Protein 3PGU (pdb70)

B-factor: mean 21.2, std 15.36, range [5.75, 87.24]

CATH classification: 2.40.160.60

GO terms:
  GO:0015483 long-chain fatty acid transporting porin activity (F, IDA)
  GO:0009279 cell outer membrane (C, IDA)
  GO:0022834 ligand-gated channel activity (F, IDA)
  GO:0015483 long-chain fatty acid transporting porin activity (F, EXP)
  GO:0015909 long-chain fatty acid transport (P, EXP)

Structure (mmCIF, N/CA/C/O backbone):
data_3PGU
#
_entry.id   3PGU
#
_cell.length_a   65.200
_cell.length_b   65.200
_cell.length_c   280.280
_cell.angle_alpha   90.00
_cell.angle_beta   90.00
_cell.angle_gamma   90.00
#
_symmetry.space_group_name_H-M   'P 41 21 2'
#
loop_
_entity.id
_entity.type
_entity.pdbx_description
1 polymer 'Long-chain fatty acid transport protein'
2 non-polymer (HYDROXYETHYLOXY)TRI(ETHYLOXY)OCTANE
3 non-polymer 'NONAETHYLENE GLYCOL'
4 non-polymer 'NICKEL (II) ION'
5 non-polymer 'SODIUM ION'
6 non-polymer 'OLEIC ACID'
7 water water
#
loop_
_atom_site.group_PDB
_atom_site.id
_atom_site.type_symbol
_atom_site.label_atom_id
_atom_site.label_alt_id
_atom_site.label_comp_id
_atom_site.label_asym_id
_atom_site.label_entity_id
_atom_site.label_seq_id
_atom_site.pdbx_PDB_ins_code
_atom_site.Cartn_x
_atom_site.Cartn_y
_atom_site.Cartn_z
_atom_site.occupancy
_atom_site.B_iso_or_equiv
_atom_site.auth_seq_id
_atom_site.auth_comp_id
_atom_site.auth_asym_id
_atom_site.auth_atom_id
_atom_site.pdbx_PDB_model_num
ATOM 1 N N . ALA A 1 1 ? -30.685 5.666 -24.326 1.00 15.08 1 ALA A N 1
ATOM 2 C CA . ALA A 1 1 ? -31.019 4.495 -23.526 1.00 13.86 1 ALA A CA 1
ATOM 3 C C . ALA A 1 1 ? -29.939 3.428 -23.645 1.00 15.34 1 ALA A C 1
ATOM 4 O O . ALA A 1 1 ? -29.147 3.434 -24.590 1.00 14.29 1 ALA A O 1
ATOM 6 N N . GLY A 1 2 ? -29.923 2.511 -22.686 1.00 16.33 2 GLY A N 1
ATOM 7 C CA . GLY A 1 2 ? -28.941 1.444 -22.686 1.00 15.69 2 GLY A CA 1
ATOM 8 C C . GLY A 1 2 ? -27.537 2.007 -22.769 1.00 15.42 2 GLY A C 1
ATOM 9 O O . GLY A 1 2 ? -27.178 2.901 -22.003 1.00 16.14 2 GLY A O 1
ATOM 10 N N . GLU A 1 3 ? -26.763 1.497 -23.726 1.00 13.10 3 GLU A N 1
ATOM 11 C CA . GLU A 1 3 ? -25.371 1.885 -23.922 1.00 13.89 3 GLU A CA 1
ATOM 12 C C . GLU A 1 3 ? -25.191 3.146 -24.753 1.00 13.95 3 GLU A C 1
ATOM 13 O O . GLU A 1 3 ? -24.061 3.589 -24.972 1.00 10.74 3 GLU A O 1
ATOM 19 N N A GLN A 1 4 ? -26.284 3.732 -25.225 0.39 10.51 4 GLN A N 1
ATOM 20 N N B GLN A 1 4 ? -26.293 3.721 -25.227 0.61 9.96 4 GLN A N 1
ATOM 21 C CA A GLN A 1 4 ? -26.182 4.886 -26.117 0.39 10.10 4 GLN A CA 1
ATOM 22 C CA B GLN A 1 4 ? -26.191 4.934 -26.026 0.61 10.50 4 GLN A CA 1
ATOM 23 C C A GLN A 1 4 ? -25.716 6.151 -25.386 0.39 11.73 4 GLN A C 1
ATOM 24 C C B GLN A 1 4 ? -25.530 6.056 -25.253 0.61 14.94 4 GLN A C 1
ATOM 25 O O A GLN A 1 4 ? -26.220 6.472 -24.312 0.39 11.06 4 GLN A O 1
ATOM 26 O O B GLN A 1 4 ? -25.735 6.202 -24.043 0.61 12.98 4 GLN A O 1
ATOM 37 N N . LEU A 1 5 ? -24.737 6.850 -25.963 1.00 11.58 5 LEU A N 1
ATOM 38 C CA . LEU A 1 5 ? -24.225 8.098 -25.406 1.00 11.11 5 LEU A CA 1
ATOM 39 C C . LEU A 1 5 ? -24.630 9.246 -26.315 1.00 14.13 5 LEU A C 1
ATOM 40 O O . LEU A 1 5 ? -24.548 9.141 -27.542 1.00 16.13 5 LEU A O 1
ATOM 45 N N . ASN A 1 6 ? -25.065 10.344 -25.712 1.00 10.34 6 ASN A N 1
ATOM 46 C CA . ASN A 1 6 ? -25.387 11.538 -26.481 1.00 11.04 6 ASN A CA 1
ATOM 47 C C . ASN A 1 6 ? -24.334 12.628 -26.414 1.00 11.96 6 ASN A C 1
ATOM 48 O O . ASN A 1 6 ? -24.528 13.699 -26.988 1.00 12.96 6 ASN A O 1
ATOM 53 N N . GLU A 1 7 ? -23.227 12.359 -25.730 1.00 12.82 7 GLU A N 1
ATOM 54 C CA . GLU A 1 7 ? -22.282 13.409 -25.362 1.00 13.28 7 GLU A CA 1
ATOM 55 C C . GLU A 1 7 ? -21.293 13.806 -26.452 1.00 12.79 7 GLU A C 1
ATOM 56 O O . GLU A 1 7 ? -20.089 13.626 -26.287 1.00 14.72 7 GLU A O 1
ATOM 62 N N . PHE A 1 8 ? -21.802 14.402 -27.530 1.00 10.37 8 PHE A N 1
ATOM 63 C CA . PHE A 1 8 ? -20.970 14.825 -28.653 1.00 10.19 8 PHE A CA 1
ATOM 64 C C . PHE A 1 8 ? -20.516 16.281 -28.508 1.00 12.75 8 PHE A C 1
ATOM 65 O O . PHE A 1 8 ? -19.638 16.725 -29.232 1.00 12.22 8 PHE A O 1
ATOM 73 N N . SER A 1 9 ? -21.105 17.025 -27.576 1.00 8.34 9 SER A N 1
ATOM 74 C CA . SER A 1 9 ? -20.671 18.407 -27.358 1.00 9.24 9 SER A CA 1
ATOM 75 C C . SER A 1 9 ? -21.141 18.938 -26.011 1.00 10.67 9 SER A C 1
ATOM 76 O O . SER A 1 9 ? -22.123 18.458 -25.452 1.00 12.75 9 SER A O 1
ATOM 79 N N . SER A 1 10 ? -20.447 19.957 -25.508 1.00 9.93 10 SER A N 1
ATOM 80 C CA . SER A 1 10 ? -20.774 20.556 -24.220 1.00 9.55 10 SER A CA 1
ATOM 81 C C . SER A 1 10 ? -21.913 21.572 -24.303 1.00 10.94 10 SER A C 1
ATOM 82 O O . SER A 1 10 ? -22.648 21.755 -23.326 1.00 11.03 10 SER A O 1
ATOM 85 N N . SER A 1 11 ? -22.065 22.241 -25.448 1.00 7.62 11 SER A N 1
ATOM 86 C CA . SER A 1 11 ? -23.249 23.082 -25.635 1.00 7.74 11 SER A CA 1
ATOM 87 C C . SER A 1 11 ? -24.505 22.226 -25.652 1.00 10.68 11 SER A C 1
ATOM 88 O O . SER A 1 11 ? -25.511 22.586 -25.046 1.00 11.58 11 SER A O 1
ATOM 91 N N . GLY A 1 12 ? -24.447 21.082 -26.326 1.00 9.29 12 GLY A N 1
ATOM 92 C CA . GLY A 1 12 ? -25.576 20.163 -26.328 1.00 9.27 12 GLY A CA 1
ATOM 93 C C . GLY A 1 12 ? -25.949 19.705 -24.920 1.00 11.61 12 GLY A C 1
ATOM 94 O O . GLY A 1 12 ? -27.125 19.607 -24.572 1.00 9.94 12 GLY A O 1
ATOM 95 N N . LEU A 1 13 ? -24.938 19.445 -24.103 1.00 10.11 13 LEU A N 1
ATOM 96 C CA . LEU A 1 13 ? -25.154 19.011 -22.726 1.00 9.28 13 LEU A CA 1
ATOM 97 C C . LEU A 1 13 ? -26.024 19.997 -21.956 1.00 11.64 13 LEU A C 1
ATOM 98 O O . LEU A 1 13 ? -26.863 19.596 -21.155 1.00 11.73 13 LEU A O 1
ATOM 103 N N . GLY A 1 14 ? -25.810 21.287 -22.188 1.00 11.57 14 GLY A N 1
ATOM 104 C CA . GLY A 1 14 ? -26.560 22.321 -21.492 1.00 10.02 14 GLY A CA 1
ATOM 105 C C . GLY A 1 14 ? -28.008 22.450 -21.935 1.00 11.46 14 GLY A C 1
ATOM 106 O O . GLY A 1 14 ? -28.813 23.054 -21.226 1.00 13.19 14 GLY A O 1
ATOM 107 N N . ARG A 1 15 ? -28.311 21.896 -23.114 1.00 10.81 15 ARG A N 1
ATOM 108 C CA . ARG A 1 15 ? -29.641 21.921 -23.735 1.00 13.01 15 ARG A CA 1
ATOM 109 C C . ARG A 1 15 ? -30.398 20.619 -23.501 1.00 9.11 15 ARG A C 1
ATOM 110 O O . ARG A 1 15 ? -31.494 20.454 -24.017 1.00 12.00 15 ARG A O 1
ATOM 118 N N . ALA A 1 16 ? -29.794 19.690 -22.769 1.00 8.73 16 ALA A N 1
ATOM 119 C CA . ALA A 1 16 ? -30.304 18.316 -22.664 1.00 11.08 16 ALA A CA 1
ATOM 120 C C . ALA A 1 16 ? -30.423 17.647 -24.046 1.00 11.37 16 ALA A C 1
ATOM 121 O O . ALA A 1 16 ? -31.315 16.818 -24.277 1.00 10.60 16 ALA A O 1
ATOM 123 N N . TYR A 1 17 ? -29.522 18.002 -24.957 1.00 9.13 17 TYR A N 1
ATOM 124 C CA . TYR A 1 17 ? -29.510 17.436 -26.313 1.00 10.12 17 TYR A CA 1
ATOM 125 C C . TYR A 1 17 ? -30.879 17.515 -26.967 1.00 10.38 17 TYR A C 1
ATOM 126 O O . TYR A 1 17 ? -31.442 16.513 -27.423 1.00 11.64 17 TYR A O 1
ATOM 135 N N . SER A 1 18 ? -31.394 18.744 -27.027 1.00 8.83 18 SER A N 1
ATOM 136 C CA . SER A 1 18 ? -32.723 19.014 -27.569 1.00 9.87 18 SER A CA 1
ATOM 137 C C . SER A 1 18 ? -32.620 19.691 -28.934 1.00 11.29 18 SER A C 1
ATOM 138 O O . SER A 1 18 ? -31.989 20.746 -29.071 1.00 14.01 18 SER A O 1
ATOM 141 N N . GLY A 1 19 ? -33.243 19.082 -29.941 1.00 10.79 19 GLY A N 1
ATOM 142 C CA . GLY A 1 19 ? -33.254 19.634 -31.289 1.00 9.80 19 GLY A CA 1
ATOM 143 C C . GLY A 1 19 ? -31.869 19.676 -31.919 1.00 8.80 19 GLY A C 1
ATOM 144 O O . GLY A 1 19 ? -31.566 20.571 -32.706 1.00 9.44 19 GLY A O 1
ATOM 145 N N . GLU A 1 20 ? -31.036 18.685 -31.610 1.00 9.68 20 GLU A N 1
ATOM 146 C CA . GLU A 1 20 ? -29.635 18.773 -32.018 1.00 7.40 20 GLU A CA 1
ATOM 147 C C . GLU A 1 20 ? -29.402 18.609 -33.528 1.00 9.33 20 GLU A C 1
ATOM 148 O O . GLU A 1 20 ? -28.310 18.889 -34.024 1.00 12.62 20 GLU A O 1
ATOM 154 N N . GLY A 1 21 ? -30.414 18.142 -34.255 1.00 11.31 21 GLY A N 1
ATOM 155 C CA . GLY A 1 21 ? -30.324 18.064 -35.703 1.00 8.34 21 GLY A CA 1
ATOM 156 C C . GLY A 1 21 ? -30.586 19.402 -36.379 1.00 8.06 21 GLY A C 1
ATOM 157 O O . GLY A 1 21 ? -30.372 19.549 -37.587 1.00 8.86 21 GLY A O 1
ATOM 158 N N . ALA A 1 22 ? -31.034 20.388 -35.607 1.00 8.60 22 ALA A N 1
ATOM 159 C CA . ALA A 1 22 ? -31.503 21.649 -36.196 1.00 8.81 22 ALA A CA 1
ATOM 160 C C . ALA A 1 22 ? -30.806 22.906 -35.678 1.00 13.55 22 ALA A C 1
ATOM 161 O O . ALA A 1 22 ? -31.109 24.019 -36.111 1.00 14.40 22 ALA A O 1
ATOM 163 N N . ILE A 1 23 ? -29.892 22.744 -34.737 1.00 12.55 23 ILE A N 1
ATOM 164 C CA . ILE A 1 23 ? -29.163 23.906 -34.233 1.00 10.01 23 ILE A CA 1
ATOM 165 C C . ILE A 1 23 ? -27.717 23.876 -34.725 1.00 11.52 23 ILE A C 1
ATOM 166 O O . ILE A 1 23 ? -27.104 22.816 -34.790 1.00 11.55 23 ILE A O 1
ATOM 171 N N . ALA A 1 24 ? -27.195 25.038 -35.111 1.00 10.50 24 ALA A N 1
ATOM 172 C CA . ALA A 1 24 ? -25.850 25.118 -35.675 1.00 13.62 24 ALA A CA 1
ATOM 173 C C . ALA A 1 24 ? -25.130 26.373 -35.197 1.00 15.23 24 ALA A C 1
ATOM 174 O O . ALA A 1 24 ? -24.587 27.140 -36.004 1.00 13.75 24 ALA A O 1
ATOM 176 N N . ASP A 1 25 ? -25.131 26.579 -33.883 1.00 12.57 25 ASP A N 1
ATOM 177 C CA . ASP A 1 25 ? -24.435 27.722 -33.298 1.00 13.60 25 ASP A CA 1
ATOM 178 C C . ASP A 1 25 ? -22.941 27.413 -33.137 1.00 13.81 25 ASP A C 1
ATOM 179 O O . ASP A 1 25 ? -22.117 28.326 -32.997 1.00 13.81 25 ASP A O 1
ATOM 184 N N . ASP A 1 26 ? -22.593 26.130 -33.149 1.00 11.18 26 ASP A N 1
ATOM 185 C CA . ASP A 1 26 ? -21.182 25.729 -33.175 1.00 12.89 26 ASP A CA 1
ATOM 186 C C . ASP A 1 26 ? -20.993 24.444 -33.997 1.00 10.63 26 ASP A C 1
ATOM 187 O O . ASP A 1 26 ? -21.976 23.821 -34.401 1.00 9.85 26 ASP A O 1
ATOM 192 N N . ALA A 1 27 ? -19.741 24.058 -34.234 1.00 9.98 27 ALA A N 1
ATOM 193 C CA . ALA A 1 27 ? -19.432 22.981 -35.176 1.00 10.10 27 ALA A CA 1
ATOM 194 C C . ALA A 1 27 ? -19.876 21.600 -34.709 1.00 13.58 27 ALA A C 1
ATOM 195 O O . ALA A 1 27 ? -19.974 20.682 -35.523 1.00 10.85 27 ALA A O 1
ATOM 197 N N . GLY A 1 28 ? -20.135 21.443 -33.413 1.00 9.63 28 GLY A N 1
ATOM 198 C CA . GLY A 1 28 ? -20.456 20.125 -32.871 1.00 8.36 28 GLY A CA 1
ATOM 199 C C . GLY A 1 28 ? -21.639 19.441 -33.533 1.00 10.24 28 GLY A C 1
ATOM 200 O O . GLY A 1 28 ? -21.692 18.212 -33.620 1.00 8.83 28 GLY A O 1
ATOM 201 N N . ASN A 1 29 ? -22.607 20.217 -34.002 1.00 8.93 29 ASN A N 1
ATOM 202 C CA . ASN A 1 29 ? -23.846 19.596 -34.483 1.00 8.78 29 ASN A CA 1
ATOM 203 C C . ASN A 1 29 ? -23.737 18.887 -35.834 1.00 7.95 29 ASN A C 1
ATOM 204 O O . ASN A 1 29 ? -24.602 18.106 -36.190 1.00 8.71 29 ASN A O 1
ATOM 209 N N . VAL A 1 30 ? -22.671 19.152 -36.588 1.00 10.05 30 VAL A N 1
ATOM 210 C CA . VAL A 1 30 ? -22.512 18.461 -37.866 1.00 8.85 30 VAL A CA 1
ATOM 211 C C . VAL A 1 30 ? -22.431 16.944 -37.649 1.00 11.08 30 VAL A C 1
ATOM 212 O O . VAL A 1 30 ? -22.939 16.158 -38.448 1.00 9.69 30 VAL A O 1
ATOM 216 N N . SER A 1 31 ? -21.820 16.539 -36.542 1.00 7.26 31 SER A N 1
ATOM 217 C CA . SER A 1 31 ? -21.707 15.112 -36.230 1.00 8.00 31 SER A CA 1
ATOM 218 C C . SER A 1 31 ? -23.083 14.471 -36.013 1.00 11.72 31 SER A C 1
ATOM 219 O O . SER A 1 31 ? -23.250 13.267 -36.209 1.00 12.41 31 SER A O 1
ATOM 222 N N . ARG A 1 32 ? -24.062 15.285 -35.621 1.00 8.78 32 ARG A N 1
ATOM 223 C CA . ARG A 1 32 ? -25.427 14.823 -35.354 1.00 11.06 32 ARG A CA 1
ATOM 224 C C . ARG A 1 32 ? -26.313 14.933 -36.607 1.00 13.00 32 ARG A C 1
ATOM 225 O O . ARG A 1 32 ? -27.247 14.155 -36.785 1.00 13.77 32 ARG A O 1
ATOM 233 N N . ASN A 1 33 ? -26.029 15.914 -37.460 1.00 10.95 33 ASN A N 1
ATOM 234 C CA . ASN A 1 33 ? -26.740 16.054 -38.726 1.00 9.49 33 ASN A CA 1
ATOM 235 C C . ASN A 1 33 ? -25.807 16.643 -39.783 1.00 9.61 33 ASN A C 1
ATOM 236 O O . ASN A 1 33 ? -25.524 17.841 -39.755 1.00 9.62 33 ASN A O 1
ATOM 241 N N . PRO A 1 34 ? -25.328 15.807 -40.721 1.00 9.23 34 PRO A N 1
ATOM 242 C CA . PRO A 1 34 ? -24.345 16.310 -41.690 1.00 11.44 34 PRO A CA 1
ATOM 243 C C . PRO A 1 34 ? -24.902 17.417 -42.594 1.00 11.93 34 PRO A C 1
ATOM 244 O O . PRO A 1 34 ? -24.117 18.197 -43.121 1.00 10.47 34 PRO A O 1
ATOM 248 N N . ALA A 1 35 ? -26.218 17.485 -42.768 1.00 10.51 35 ALA A N 1
ATOM 249 C CA . ALA A 1 35 ? -26.796 18.563 -43.579 1.00 8.60 35 ALA A CA 1
ATOM 250 C C . ALA A 1 35 ? -26.494 19.949 -42.988 1.00 11.35 35 ALA A C 1
ATOM 251 O O . ALA A 1 35 ? -26.515 20.965 -43.699 1.00 12.63 35 ALA A O 1
ATOM 253 N N A LEU A 1 36 ? -26.199 19.987 -41.692 0.06 10.08 36 LEU A N 1
ATOM 254 N N B LEU A 1 36 ? -26.218 19.998 -41.688 0.94 10.40 36 LEU A N 1
ATOM 255 C CA A LEU A 1 36 ? -25.915 21.248 -41.010 0.06 9.35 36 LEU A CA 1
ATOM 256 C CA B LEU A 1 36 ? -25.939 21.277 -41.036 0.94 9.19 36 LEU A CA 1
ATOM 257 C C A LEU A 1 36 ? -24.623 21.908 -41.490 0.06 9.71 36 LEU A C 1
ATOM 258 C C B LEU A 1 36 ? -24.639 21.921 -41.522 0.94 9.71 36 LEU A C 1
ATOM 259 O O A LEU A 1 36 ? -24.367 23.073 -41.189 0.06 10.25 36 LEU A O 1
ATOM 260 O O B LEU A 1 36 ? -24.385 23.079 -41.218 0.94 11.22 36 LEU A O 1
ATOM 269 N N . ILE A 1 37 ? -23.810 21.157 -42.227 1.00 8.48 37 ILE A N 1
ATOM 270 C CA . ILE A 1 37 ? -22.597 21.710 -42.844 1.00 9.47 37 ILE A CA 1
ATOM 271 C C . ILE A 1 37 ? -22.892 22.984 -43.642 1.00 10.45 37 ILE A C 1
ATOM 272 O O . ILE A 1 37 ? -22.086 23.928 -43.666 1.00 10.06 37 ILE A O 1
ATOM 277 N N . THR A 1 38 ? -24.047 23.026 -44.296 1.00 11.24 38 THR A N 1
ATOM 278 C CA . THR A 1 38 ? -24.392 24.188 -45.127 1.00 10.23 38 THR A CA 1
ATOM 279 C C . THR A 1 38 ? -24.726 25.451 -44.319 1.00 12.64 38 THR A C 1
ATOM 280 O O . THR A 1 38 ? -24.966 26.522 -44.899 1.00 14.25 38 THR A O 1
ATOM 284 N N . MET A 1 39 ? -24.741 25.342 -42.992 1.00 9.96 39 MET A N 1
ATOM 285 C CA . MET A 1 39 ? -24.995 26.511 -42.151 1.00 12.27 39 MET A CA 1
ATOM 286 C C . MET A 1 39 ? -23.701 27.246 -41.778 1.00 13.32 39 MET A C 1
ATOM 287 O O . MET A 1 39 ? -23.741 28.255 -41.078 1.00 15.76 39 MET A O 1
ATOM 292 N N . PHE A 1 40 ? -22.562 26.734 -42.236 1.00 11.69 40 PHE A N 1
ATOM 293 C CA . PHE A 1 40 ? -21.265 27.308 -41.874 1.00 15.53 40 PHE A CA 1
ATOM 294 C C . PHE A 1 40 ? -20.634 27.979 -43.090 1.00 15.86 40 PHE A C 1
ATOM 295 O O . PHE A 1 40 ? -20.603 27.400 -44.170 1.00 20.32 40 PHE A O 1
ATOM 303 N N . ASP A 1 41 ? -20.152 29.207 -42.921 1.00 11.32 41 ASP A N 1
ATOM 304 C CA . ASP A 1 41 ? -19.553 29.929 -44.043 1.00 11.47 41 ASP A CA 1
ATOM 305 C C . ASP A 1 41 ? -18.043 30.116 -43.896 1.00 16.88 41 ASP A C 1
ATOM 306 O O . ASP A 1 41 ? -17.404 30.780 -44.723 1.00 16.59 41 ASP A O 1
ATOM 311 N N A ARG A 1 42 ? -17.464 29.492 -42.878 0.74 14.92 42 ARG A N 1
ATOM 312 N N B ARG A 1 42 ? -17.502 29.561 -42.814 0.26 15.68 42 ARG A N 1
ATOM 313 C CA A ARG A 1 42 ? -16.015 29.488 -42.728 0.74 15.23 42 ARG A CA 1
ATOM 314 C CA B ARG A 1 42 ? -16.085 29.651 -42.476 0.26 15.16 42 ARG A CA 1
ATOM 315 C C A ARG A 1 42 ? -15.574 28.302 -41.885 0.74 9.60 42 ARG A C 1
ATOM 316 C C B ARG A 1 42 ? -15.640 28.280 -41.988 0.26 10.97 42 ARG A C 1
ATOM 317 O O A ARG A 1 42 ? -16.362 27.757 -41.105 0.74 10.69 42 ARG A O 1
ATOM 318 O O B ARG A 1 42 ? -16.477 27.447 -41.640 0.26 8.36 42 ARG A O 1
ATOM 333 N N A PRO A 1 43 ? -14.315 27.873 -42.059 0.74 9.68 43 PRO A N 1
ATOM 334 N N B PRO A 1 43 ? -14.320 28.031 -41.959 0.26 9.79 43 PRO A N 1
ATOM 335 C CA A PRO A 1 43 ? -13.818 26.708 -41.322 0.74 10.75 43 PRO A CA 1
ATOM 336 C CA B PRO A 1 43 ? -13.842 26.803 -41.315 0.26 10.80 43 PRO A CA 1
ATOM 337 C C A PRO A 1 43 ? -13.972 26.945 -39.829 0.74 12.39 43 PRO A C 1
ATOM 338 C C B PRO A 1 43 ? -13.959 26.957 -39.804 0.26 11.62 43 PRO A C 1
ATOM 339 O O A PRO A 1 43 ? -13.625 28.014 -39.330 0.74 11.70 43 PRO A O 1
ATOM 340 O O B PRO A 1 43 ? -13.554 27.987 -39.266 0.26 12.03 43 PRO A O 1
ATOM 347 N N . THR A 1 44 ? -14.513 25.955 -39.131 1.00 8.39 44 THR A N 1
ATOM 348 C CA . THR A 1 44 ? -14.875 26.111 -37.734 1.00 8.49 44 THR A CA 1
ATOM 349 C C . THR A 1 44 ? -14.520 24.845 -36.978 1.00 12.32 44 THR A C 1
ATOM 350 O O . THR A 1 44 ? -14.818 23.742 -37.437 1.00 11.12 44 THR A O 1
ATOM 354 N N . PHE A 1 45 ? -13.879 25.021 -35.823 1.00 10.54 45 PHE A N 1
ATOM 355 C CA . PHE A 1 45 ? -13.335 23.928 -35.019 1.00 11.21 45 PHE A CA 1
ATOM 356 C C . PHE A 1 45 ? -13.975 23.935 -33.637 1.00 10.19 45 PHE A C 1
ATOM 357 O O . PHE A 1 45 ? -14.318 24.992 -33.109 1.00 13.52 45 PHE A O 1
ATOM 365 N N . SER A 1 46 ? -14.155 22.755 -33.052 1.00 9.21 46 SER A N 1
ATOM 366 C CA . SER A 1 46 ? -14.615 22.666 -31.680 1.00 8.91 46 SER A CA 1
ATOM 367 C C . SER A 1 46 ? -14.014 21.427 -31.051 1.00 10.81 46 SER A C 1
ATOM 368 O O . SER A 1 46 ? -13.837 20.415 -31.716 1.00 10.70 46 SER A O 1
ATOM 371 N N . ALA A 1 47 ? -13.683 21.498 -29.771 1.00 8.16 47 ALA A N 1
ATOM 372 C CA . ALA A 1 47 ? -13.170 20.315 -29.086 1.00 7.64 47 ALA A CA 1
ATOM 373 C C . ALA A 1 47 ? -13.410 20.425 -27.601 1.00 8.31 47 ALA A C 1
ATOM 374 O O . ALA A 1 47 ? -13.394 21.521 -27.036 1.00 9.12 47 ALA A O 1
ATOM 376 N N . GLY A 1 48 ? -13.595 19.286 -26.947 1.00 8.80 48 GLY A N 1
ATOM 377 C CA . GLY A 1 48 ? -13.866 19.331 -25.525 1.00 8.75 48 GLY A CA 1
ATOM 378 C C . GLY A 1 48 ? -14.082 17.955 -24.952 1.00 10.34 48 GLY A C 1
ATOM 379 O O . GLY A 1 48 ? -13.688 16.958 -25.553 1.00 9.77 48 GLY A O 1
ATOM 380 N N . ALA A 1 49 ? -14.693 17.904 -23.776 1.00 9.47 49 ALA A N 1
ATOM 381 C CA . ALA A 1 49 ? -15.032 16.608 -23.191 1.00 11.73 49 ALA A CA 1
ATOM 382 C C . ALA A 1 49 ? -16.140 16.732 -22.183 1.00 10.77 49 ALA A C 1
ATOM 383 O O . ALA A 1 49 ? -16.380 17.809 -21.632 1.00 11.57 49 ALA A O 1
ATOM 385 N N . VAL A 1 50 ? -16.792 15.604 -21.927 1.00 9.55 50 VAL A N 1
ATOM 386 C CA . VAL A 1 50 ? -17.820 15.521 -20.903 1.00 12.07 50 VAL A CA 1
ATOM 387 C C . VAL A 1 50 ? -17.420 14.463 -19.884 1.00 12.63 50 VAL A C 1
ATOM 388 O O . VAL A 1 50 ? -17.033 13.355 -20.242 1.00 11.80 50 VAL A O 1
ATOM 392 N N . TYR A 1 51 ? -17.487 14.833 -18.614 1.00 11.44 51 TYR A N 1
ATOM 393 C CA . TYR A 1 51 ? -17.214 13.923 -17.516 1.00 10.33 51 TYR A CA 1
ATOM 394 C C . TYR A 1 51 ? -18.544 13.382 -17.025 1.00 11.73 51 TYR A C 1
ATOM 395 O O . TYR A 1 51 ? -19.449 14.149 -16.718 1.00 12.57 51 TYR A O 1
ATOM 404 N N . ILE A 1 52 ? -18.679 12.057 -16.975 1.00 10.83 52 ILE A N 1
ATOM 405 C CA . ILE A 1 52 ? -19.914 11.442 -16.507 1.00 10.75 52 ILE A CA 1
ATOM 406 C C . ILE A 1 52 ? -19.655 10.748 -15.178 1.00 13.16 52 ILE A C 1
ATOM 407 O O . ILE A 1 52 ? -18.757 9.912 -15.081 1.00 13.32 52 ILE A O 1
ATOM 412 N N . ASP A 1 53 ? -20.438 11.095 -14.160 1.00 10.49 53 ASP A N 1
ATOM 413 C CA . ASP A 1 53 ? -20.312 10.461 -12.846 1.00 12.72 53 ASP A CA 1
ATOM 414 C C . ASP A 1 53 ? -21.621 9.773 -12.470 1.00 13.75 53 ASP A C 1
ATOM 415 O O . ASP A 1 53 ? -22.507 10.386 -11.876 1.00 13.40 53 ASP A O 1
ATOM 420 N N . PRO A 1 54 ? -21.753 8.487 -12.828 1.00 14.02 54 PRO A N 1
ATOM 421 C CA . PRO A 1 54 ? -22.979 7.752 -12.516 1.00 13.68 54 PRO A CA 1
ATOM 422 C C . PRO A 1 54 ? -22.956 7.179 -11.102 1.00 14.89 54 PRO A C 1
ATOM 423 O O . PRO A 1 54 ? -21.895 7.044 -10.493 1.00 14.48 54 PRO A O 1
ATOM 427 N N . ASP A 1 55 ? -24.134 6.871 -10.583 1.00 11.49 55 ASP A N 1
ATOM 428 C CA . ASP A 1 55 ? -24.254 6.181 -9.308 1.00 13.74 55 ASP A CA 1
ATOM 429 C C . ASP A 1 55 ? -25.332 5.138 -9.491 1.00 14.41 55 ASP A C 1
ATOM 430 O O . ASP A 1 55 ? -26.526 5.446 -9.436 1.00 15.17 55 ASP A O 1
ATOM 435 N N . VAL A 1 56 ? -24.905 3.896 -9.710 1.00 12.71 56 VAL A N 1
ATOM 436 C CA . VAL A 1 56 ? -25.829 2.817 -9.998 1.00 11.48 56 VAL A CA 1
ATOM 437 C C . VAL A 1 56 ? -25.657 1.733 -8.943 1.00 14.49 56 VAL A C 1
ATOM 438 O O . VAL A 1 56 ? -24.542 1.297 -8.680 1.00 14.35 56 VAL A O 1
ATOM 442 N N . ASN A 1 57 ? -26.770 1.317 -8.342 1.00 12.22 57 ASN A N 1
ATOM 443 C CA . ASN A 1 57 ? -26.752 0.339 -7.260 1.00 12.30 57 ASN A CA 1
ATOM 444 C C . ASN A 1 57 ? -27.687 -0.831 -7.539 1.00 14.32 57 ASN A C 1
ATOM 445 O O . ASN A 1 57 ? -28.808 -0.642 -8.017 1.00 16.48 57 ASN A O 1
ATOM 450 N N . ILE A 1 58 ? -27.224 -2.038 -7.224 1.00 14.51 58 ILE A N 1
ATOM 451 C CA . ILE A 1 58 ? -28.004 -3.249 -7.421 1.00 11.23 58 ILE A CA 1
ATOM 452 C C . ILE A 1 58 ? -28.354 -3.810 -6.052 1.00 12.67 58 ILE A C 1
ATOM 453 O O . ILE A 1 58 ? -27.536 -3.752 -5.130 1.00 13.35 58 ILE A O 1
ATOM 458 N N . SER A 1 59 ? -29.553 -4.360 -5.923 1.00 12.69 59 SER A N 1
ATOM 459 C CA . SER A 1 59 ? -29.954 -5.016 -4.683 1.00 16.01 59 SER A CA 1
ATOM 460 C C . SER A 1 59 ? -30.696 -6.313 -4.968 1.00 18.73 59 SER A C 1
ATOM 461 O O . SER A 1 59 ? -31.158 -6.556 -6.090 1.00 13.80 59 SER A O 1
ATOM 464 N N . GLY A 1 60 ? -30.810 -7.144 -3.941 1.00 15.39 60 GLY A N 1
ATOM 465 C CA . GLY A 1 60 ? -31.557 -8.385 -4.049 1.00 9.77 60 GLY A CA 1
ATOM 466 C C . GLY A 1 60 ? -30.956 -9.480 -3.195 1.00 12.70 60 GLY A C 1
ATOM 467 O O . GLY A 1 60 ? -29.962 -9.260 -2.497 1.00 15.05 60 GLY A O 1
ATOM 468 N N . THR A 1 61 ? -31.592 -10.648 -3.233 1.00 12.91 61 THR A N 1
ATOM 469 C CA . THR A 1 61 ? -31.117 -11.825 -2.523 1.00 12.97 61 THR A CA 1
ATOM 470 C C . THR A 1 61 ? -31.247 -13.025 -3.454 1.00 11.91 61 THR A C 1
ATOM 471 O O . THR A 1 61 ? -32.299 -13.233 -4.064 1.00 15.91 61 THR A O 1
ATOM 475 N N . SER A 1 62 ? -30.173 -13.799 -3.567 1.00 12.73 62 SER A N 1
ATOM 476 C CA . SER A 1 62 ? -30.173 -15.006 -4.390 1.00 13.06 62 SER A CA 1
ATOM 477 C C . SER A 1 62 ? -31.013 -16.128 -3.778 1.00 12.11 62 SER A C 1
ATOM 478 O O . SER A 1 62 ? -31.201 -16.173 -2.563 1.00 14.71 62 SER A O 1
ATOM 481 N N . PRO A 1 63 ? -31.499 -17.059 -4.614 1.00 12.53 63 PRO A N 1
ATOM 482 C CA . PRO A 1 63 ? -32.161 -18.240 -4.041 1.00 14.44 63 PRO A CA 1
ATOM 483 C C . PRO A 1 63 ? -31.210 -19.033 -3.146 1.00 16.36 63 PRO A C 1
ATOM 484 O O . PRO A 1 63 ? -31.678 -19.833 -2.346 1.00 16.39 63 PRO A O 1
ATOM 488 N N . SER A 1 64 ? -29.907 -18.818 -3.285 1.00 12.58 64 SER A N 1
ATOM 489 C CA . SER A 1 64 ? -28.941 -19.493 -2.416 1.00 13.01 64 SER A CA 1
ATOM 490 C C . SER A 1 64 ? -28.914 -18.887 -1.017 1.00 13.94 64 SER A C 1
ATOM 491 O O . SER A 1 64 ? -28.327 -19.463 -0.103 1.00 16.17 64 SER A O 1
ATOM 494 N N . GLY A 1 65 ? -29.506 -17.707 -0.861 1.00 13.11 65 GLY A N 1
ATOM 495 C CA . GLY A 1 65 ? -29.438 -16.990 0.399 1.00 16.06 65 GLY A CA 1
ATOM 496 C C . GLY A 1 65 ? -28.372 -15.909 0.417 1.00 12.84 65 GLY A C 1
ATOM 497 O O . GLY A 1 65 ? -28.351 -15.047 1.311 1.00 14.15 65 GLY A O 1
ATOM 498 N N . ARG A 1 66 ? -27.487 -15.937 -0.575 1.00 13.22 66 ARG A N 1
ATOM 499 C CA . ARG A 1 66 ? -26.425 -14.938 -0.662 1.00 11.19 66 ARG A CA 1
ATOM 500 C C . ARG A 1 66 ? -26.989 -13.581 -1.069 1.00 14.64 66 ARG A C 1
ATOM 501 O O . ARG A 1 66 ? -27.987 -13.498 -1.775 1.00 15.88 66 ARG A O 1
ATOM 509 N N . SER A 1 67 ? -26.324 -12.522 -0.629 1.00 13.27 67 SER A N 1
ATOM 510 C CA . SER A 1 67 ? -26.722 -11.172 -0.987 1.00 11.91 67 SER A CA 1
ATOM 511 C C . SER A 1 67 ? -26.424 -10.900 -2.465 1.00 13.70 67 SER A C 1
ATOM 512 O O . SER A 1 67 ? -25.413 -11.370 -2.990 1.00 12.98 67 SER A O 1
ATOM 515 N N . LEU A 1 68 ? -27.311 -10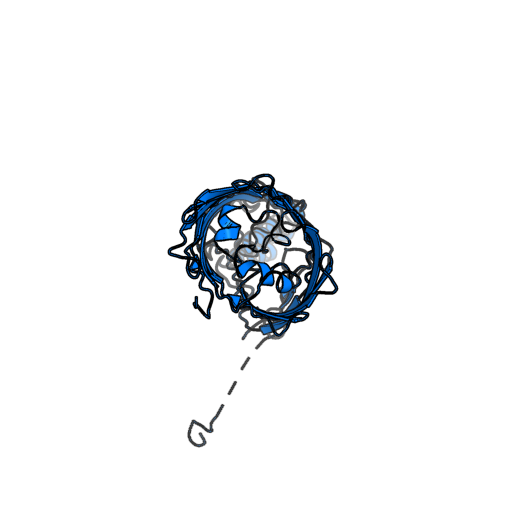.148 -3.124 1.00 13.04 68 LEU A N 1
ATOM 516 C CA . LEU A 1 68 ? -27.050 -9.627 -4.476 1.00 11.45 68 LEU A CA 1
ATOM 517 C C . LEU A 1 68 ? -26.811 -8.121 -4.442 1.00 12.83 68 LEU A C 1
ATOM 518 O O . LEU A 1 68 ? -26.819 -7.440 -5.475 1.00 11.57 68 LEU A O 1
ATOM 523 N N . LYS A 1 69 ? -26.562 -7.598 -3.251 1.00 13.09 69 LYS A N 1
ATOM 524 C CA . LYS A 1 69 ? -26.248 -6.175 -3.126 1.00 14.31 69 LYS A CA 1
ATOM 525 C C . LYS A 1 69 ? -24.905 -5.846 -3.772 1.00 15.26 69 LYS A C 1
ATOM 526 O O . LYS A 1 69 ? -23.893 -6.505 -3.505 1.00 14.99 69 LYS A O 1
ATOM 532 N N . ALA A 1 70 ? -24.896 -4.820 -4.621 1.00 12.71 70 ALA A N 1
ATOM 533 C CA . ALA A 1 70 ? -23.649 -4.323 -5.198 1.00 12.42 70 ALA A CA 1
ATOM 534 C C . ALA A 1 70 ? -23.781 -2.824 -5.375 1.00 14.50 70 ALA A C 1
ATOM 535 O O . ALA A 1 70 ? -24.568 -2.364 -6.197 1.00 14.09 70 ALA A O 1
ATOM 537 N N . ASP A 1 71 ? -23.011 -2.064 -4.600 1.00 14.14 71 ASP A N 1
ATOM 538 C CA . ASP A 1 71 ? -23.088 -0.608 -4.658 1.00 14.47 71 ASP A CA 1
ATOM 539 C C . ASP A 1 71 ? -22.142 -0.043 -5.701 1.00 16.43 71 ASP A C 1
ATOM 540 O O . ASP A 1 71 ? -21.041 -0.570 -5.906 1.00 17.83 71 ASP A O 1
ATOM 545 N N . ASN A 1 72 ? -22.566 1.051 -6.330 1.00 11.57 72 ASN A N 1
ATOM 546 C CA . ASN A 1 72 ? -21.671 1.858 -7.146 1.00 13.64 72 ASN A CA 1
ATOM 547 C C . ASN A 1 72 ? -20.969 1.046 -8.239 1.00 15.96 72 ASN A C 1
ATOM 548 O O . ASN A 1 72 ? -19.739 1.075 -8.354 1.00 17.75 72 ASN A O 1
ATOM 553 N N . ILE A 1 73 ? -21.752 0.344 -9.053 1.00 12.31 73 ILE A N 1
ATOM 554 C CA . ILE A 1 73 ? -21.178 -0.568 -10.044 1.00 11.13 73 ILE A CA 1
ATOM 555 C C . ILE A 1 73 ? -20.733 0.105 -11.339 1.00 13.05 73 ILE A C 1
ATOM 556 O O . ILE A 1 73 ? -20.099 -0.533 -12.168 1.00 14.58 73 ILE A O 1
ATOM 561 N N . ALA A 1 74 ? -21.054 1.384 -11.522 1.00 11.61 74 ALA A N 1
ATOM 562 C CA . ALA A 1 74 ? -20.746 2.071 -12.775 1.00 12.04 74 ALA A CA 1
ATOM 563 C C . ALA A 1 74 ? -19.705 3.172 -12.561 1.00 14.03 74 ALA A C 1
ATOM 564 O O . ALA A 1 74 ? -19.993 4.184 -11.943 1.00 14.93 74 ALA A O 1
ATOM 566 N N . PRO A 1 75 ? -18.478 2.969 -13.060 1.00 12.02 75 PRO A N 1
ATOM 567 C CA . PRO A 1 75 ? -17.433 3.976 -12.820 1.00 12.42 75 PRO A CA 1
ATOM 568 C C . PRO A 1 75 ? -17.595 5.257 -13.626 1.00 14.12 75 PRO A C 1
ATOM 569 O O . PRO A 1 75 ? -18.374 5.332 -14.579 1.00 13.57 75 PRO A O 1
ATOM 573 N N . THR A 1 76 ? -16.832 6.266 -13.228 1.00 12.44 76 THR A N 1
ATOM 574 C CA . THR A 1 76 ? -16.836 7.542 -13.932 1.00 12.60 76 THR A CA 1
ATOM 575 C C . THR A 1 76 ? -16.162 7.390 -15.288 1.00 16.52 76 THR A C 1
ATOM 576 O O . THR A 1 76 ? -15.403 6.442 -15.528 1.00 15.06 76 THR A O 1
ATOM 580 N N . ALA A 1 77 ? -16.441 8.323 -16.187 1.00 12.14 77 ALA A N 1
ATOM 581 C CA . ALA A 1 77 ? -15.852 8.264 -17.512 1.00 14.01 77 ALA A CA 1
ATOM 582 C C . ALA A 1 77 ? -15.688 9.654 -18.083 1.00 12.40 77 ALA A C 1
ATOM 583 O O . ALA A 1 77 ? -16.475 10.553 -17.790 1.00 16.17 77 ALA A O 1
ATOM 585 N N . TRP A 1 78 ? -14.670 9.809 -18.917 1.00 12.52 78 TRP A N 1
ATOM 586 C CA . TRP A 1 78 ? -14.523 11.007 -19.734 1.00 9.46 78 TRP A CA 1
ATOM 587 C C . TRP A 1 78 ? -14.861 10.667 -21.175 1.00 11.85 78 TRP A C 1
ATOM 588 O O . TRP A 1 78 ? -14.387 9.663 -21.713 1.00 16.41 78 TRP A O 1
ATOM 599 N N . VAL A 1 79 ? -15.673 11.501 -21.812 1.00 9.26 79 VAL A N 1
ATOM 600 C CA . VAL A 1 79 ? -15.993 11.295 -23.213 1.00 6.50 79 VAL A CA 1
ATOM 601 C C . VAL A 1 79 ? -15.546 12.520 -24.001 1.00 9.42 79 VAL A C 1
ATOM 602 O O . VAL A 1 79 ? -16.159 13.583 -23.884 1.00 11.44 79 VAL A O 1
ATOM 606 N N . PRO A 1 80 ? -14.483 12.384 -24.807 1.00 9.50 80 PRO A N 1
ATOM 607 C CA . PRO A 1 80 ? -13.982 13.529 -25.580 1.00 8.20 80 PRO A CA 1
ATOM 608 C C . PRO A 1 80 ? -14.773 13.750 -26.861 1.00 10.75 80 PRO A C 1
ATOM 609 O O . PRO A 1 80 ? -15.483 12.871 -27.330 1.00 10.81 80 PRO A O 1
ATOM 613 N N . ASN A 1 81 ? -14.653 14.947 -27.420 1.00 8.91 81 ASN A N 1
ATOM 614 C CA . ASN A 1 81 ? -15.213 15.230 -28.734 1.00 7.50 81 ASN A CA 1
ATOM 615 C C . ASN A 1 81 ? -14.318 16.221 -29.474 1.00 9.07 81 ASN A C 1
ATOM 616 O O . ASN A 1 81 ? -13.654 17.062 -28.855 1.00 8.85 81 ASN A O 1
ATOM 621 N N A MET A 1 82 ? -14.281 16.097 -30.797 0.48 7.57 82 MET A N 1
ATOM 622 N N B MET A 1 82 ? -14.286 16.111 -30.799 0.52 7.57 82 MET A N 1
ATOM 623 C CA A MET A 1 82 ? -13.564 17.046 -31.641 0.48 7.65 82 MET A CA 1
ATOM 624 C CA B MET A 1 82 ? -13.561 17.075 -31.624 0.52 7.35 82 MET A CA 1
ATOM 625 C C A MET A 1 82 ? -14.316 17.166 -32.949 0.48 8.90 82 MET A C 1
ATOM 626 C C B MET A 1 82 ? -14.215 17.153 -32.994 0.52 8.57 82 MET A C 1
ATOM 627 O O A MET A 1 82 ? -14.857 16.175 -33.447 0.48 8.58 82 MET A O 1
ATOM 628 O O B MET A 1 82 ? -14.591 16.130 -33.572 0.52 8.32 82 MET A O 1
ATOM 637 N N . HIS A 1 83 ? -14.347 18.373 -33.509 1.00 7.85 83 HIS A N 1
ATOM 638 C CA . HIS A 1 83 ? -15.137 18.628 -34.711 1.00 7.25 83 HIS A CA 1
ATOM 639 C C . HIS A 1 83 ? -14.451 19.632 -35.600 1.00 8.40 83 HIS A C 1
ATOM 640 O O . HIS A 1 83 ? -13.869 20.596 -35.110 1.00 9.36 83 HIS A O 1
ATOM 647 N N . PHE A 1 84 ? -14.558 19.429 -36.912 1.00 7.43 84 PHE A N 1
ATOM 648 C CA . PHE A 1 84 ? -14.100 20.432 -37.874 1.00 9.41 84 PHE A CA 1
ATOM 649 C C . PHE A 1 84 ? -15.082 20.472 -39.036 1.00 11.12 84 PHE A C 1
ATOM 650 O O . PHE A 1 84 ? -15.517 19.433 -39.525 1.00 13.74 84 PHE A O 1
ATOM 658 N N A VAL A 1 85 ? -15.443 21.679 -39.460 0.64 8.40 85 VAL A N 1
ATOM 659 N N B VAL A 1 85 ? -15.451 21.675 -39.467 0.36 8.55 85 VAL A N 1
ATOM 660 C CA A VAL A 1 85 ? -16.354 21.865 -40.582 0.64 8.57 85 VAL A CA 1
ATOM 661 C CA B VAL A 1 85 ? -16.352 21.827 -40.606 0.36 8.38 85 VAL A CA 1
ATOM 662 C C A VAL A 1 85 ? -15.775 22.958 -41.471 0.64 9.22 85 VAL A C 1
ATOM 663 C C B VAL A 1 85 ? -15.922 23.007 -41.471 0.36 10.04 85 VAL A C 1
ATOM 664 O O A VAL A 1 85 ? -15.205 23.927 -40.971 0.64 10.27 85 VAL A O 1
ATOM 665 O O B VAL A 1 85 ? -15.604 24.079 -40.957 0.36 9.43 85 VAL A O 1
ATOM 672 N N . ALA A 1 86 ? -15.910 22.809 -42.786 1.00 11.42 86 ALA A N 1
ATOM 673 C CA . ALA A 1 86 ? -15.479 23.876 -43.692 1.00 11.84 86 ALA A CA 1
ATOM 674 C C . ALA A 1 86 ? -16.245 23.889 -45.003 1.00 13.88 86 ALA A C 1
ATOM 675 O O . ALA A 1 86 ? -16.529 22.847 -45.583 1.00 12.40 86 ALA A O 1
ATOM 677 N N . PRO A 1 87 ? -16.578 25.083 -45.484 1.00 15.21 87 PRO A N 1
ATOM 678 C CA . PRO A 1 87 ? -17.232 25.124 -46.793 1.00 12.84 87 PRO A CA 1
ATOM 679 C C . PRO A 1 87 ? -16.229 24.813 -47.893 1.00 14.48 87 PRO A C 1
ATOM 680 O O . PRO A 1 87 ? -15.021 25.033 -47.727 1.00 17.73 87 PRO A O 1
ATOM 684 N N . ILE A 1 88 ? -16.729 24.291 -49.004 1.00 17.56 88 ILE A N 1
ATOM 685 C CA . ILE A 1 88 ? -15.909 24.063 -50.184 1.00 19.13 88 ILE A CA 1
ATOM 686 C C . ILE A 1 88 ? -16.268 25.117 -51.221 1.00 22.46 88 ILE A C 1
ATOM 687 O O . ILE A 1 88 ? -15.396 25.759 -51.803 1.00 21.62 88 ILE A O 1
ATOM 692 N N . ASN A 1 89 ? -17.564 25.288 -51.442 1.00 20.16 89 ASN A N 1
ATOM 693 C CA . ASN A 1 89 ? -18.068 26.412 -52.225 1.00 25.62 89 ASN A CA 1
ATOM 694 C C . ASN A 1 89 ? -19.493 26.766 -51.830 1.00 26.48 89 ASN A C 1
ATOM 695 O O . ASN A 1 89 ? -19.957 26.382 -50.751 1.00 22.68 89 ASN A O 1
ATOM 700 N N . ASP A 1 90 ? -20.189 27.499 -52.694 1.00 25.23 90 ASP A N 1
ATOM 701 C CA . ASP A 1 90 ? -21.516 27.983 -52.352 1.00 26.54 90 ASP A CA 1
ATOM 702 C C . ASP A 1 90 ? -22.486 26.833 -52.116 1.00 21.33 90 ASP A C 1
ATOM 703 O O . ASP A 1 90 ? -23.465 26.974 -51.388 1.00 27.02 90 ASP A O 1
ATOM 708 N N . GLN A 1 91 ? -22.202 25.688 -52.726 1.00 21.23 91 GLN A N 1
ATOM 709 C CA . GLN A 1 91 ? -23.134 24.569 -52.701 1.00 19.98 91 GLN A CA 1
ATOM 710 C C . GLN A 1 91 ? -22.694 23.426 -51.796 1.00 17.05 91 GLN A C 1
ATOM 711 O O . GLN A 1 91 ? -23.529 22.656 -51.334 1.00 18.89 91 GLN A O 1
ATOM 717 N N . PHE A 1 92 ? -21.389 23.292 -51.594 1.00 14.85 92 PHE A N 1
ATOM 718 C CA . PHE A 1 92 ? -20.853 22.111 -50.906 1.00 13.71 92 PHE A CA 1
ATOM 719 C C . PHE A 1 92 ? -20.002 22.457 -49.704 1.00 13.24 92 PHE A C 1
ATOM 720 O O . PHE A 1 92 ? -19.314 23.470 -49.685 1.00 14.49 92 PHE A O 1
ATOM 728 N N . GLY A 1 93 ? -19.998 21.564 -48.725 1.00 13.00 93 GLY A N 1
ATOM 729 C CA . GLY A 1 93 ? -19.073 21.655 -47.613 1.00 11.77 93 GLY A CA 1
ATOM 730 C C . GLY A 1 93 ? -18.756 20.268 -47.074 1.00 9.47 93 GLY A C 1
ATOM 731 O O . GLY A 1 93 ? -19.363 19.280 -47.485 1.00 11.11 93 GLY A O 1
ATOM 732 N N . TRP A 1 94 ? -17.804 20.184 -46.153 1.00 9.38 94 TRP A N 1
ATOM 733 C CA . TRP A 1 94 ? -17.466 18.908 -45.547 1.00 11.06 94 TRP A CA 1
ATOM 734 C C . TRP A 1 94 ? -17.175 19.084 -44.071 1.00 10.37 94 TRP A C 1
ATOM 735 O O . TRP A 1 94 ? -17.048 20.202 -43.577 1.00 11.62 94 TRP A O 1
ATOM 746 N N . GLY A 1 95 ? -17.046 17.972 -43.364 1.00 10.19 95 GLY A N 1
ATOM 747 C CA . GLY A 1 95 ? -16.697 18.040 -41.961 1.00 9.81 95 GLY A CA 1
ATOM 748 C C . GLY A 1 95 ? -16.137 16.723 -41.488 1.00 11.61 95 GLY A C 1
ATOM 749 O O . GLY A 1 95 ? -16.343 15.687 -42.125 1.00 11.08 95 GLY A O 1
ATOM 750 N N . ALA A 1 96 ? -15.433 16.758 -40.364 1.00 8.62 96 ALA A N 1
ATOM 751 C CA . ALA A 1 96 ? -14.922 15.528 -39.761 1.00 8.04 96 ALA A CA 1
ATOM 752 C C . ALA A 1 96 ? -15.112 15.625 -38.267 1.00 9.02 96 ALA A C 1
ATOM 753 O O . ALA A 1 96 ? -15.109 16.721 -37.713 1.00 9.53 96 ALA A O 1
ATOM 755 N N . SER A 1 97 ? -15.277 14.490 -37.598 1.00 7.23 97 SER A N 1
ATOM 756 C CA . SER A 1 97 ? -15.381 14.552 -36.151 1.00 8.38 97 SER A CA 1
ATOM 757 C C . SER A 1 97 ? -14.902 13.278 -35.503 1.00 9.91 97 SER A C 1
ATOM 758 O O . SER A 1 97 ? -14.901 12.217 -36.118 1.00 10.38 97 SER A O 1
ATOM 761 N N . ILE A 1 98 ? -14.499 13.407 -34.248 1.00 6.37 98 ILE A N 1
ATOM 762 C CA . ILE A 1 98 ? -14.221 12.250 -33.400 1.00 6.29 98 ILE A CA 1
ATOM 763 C C . ILE A 1 98 ? -15.134 12.366 -32.202 1.00 11.49 98 ILE A C 1
ATOM 764 O O . ILE A 1 98 ? -15.060 13.343 -31.465 1.00 9.61 98 ILE A O 1
ATOM 769 N N . THR A 1 99 ? -16.011 11.378 -32.023 1.00 8.49 99 THR A N 1
ATOM 770 C CA . THR A 1 99 ? -16.978 11.383 -30.932 1.00 6.34 99 THR A CA 1
ATOM 771 C C . THR A 1 99 ? -17.150 9.962 -30.406 1.00 7.81 99 THR A C 1
ATOM 772 O O . THR A 1 99 ? -16.496 9.031 -30.873 1.00 10.45 99 THR A O 1
ATOM 776 N N . SER A 1 100 ? -18.036 9.795 -29.429 1.00 9.49 100 SER A N 1
ATOM 777 C CA . SER A 1 100 ? -18.497 8.463 -29.051 1.00 8.88 100 SER A CA 1
ATOM 778 C C . SER A 1 100 ? -19.994 8.529 -28.905 1.00 14.49 100 SER A C 1
ATOM 779 O O . SER A 1 100 ? -20.527 9.468 -28.304 1.00 17.36 100 SER A O 1
ATOM 782 N N A ASN A 1 101 ? -20.664 7.525 -29.466 0.40 10.10 101 ASN A N 1
ATOM 783 N N B ASN A 1 101 ? -20.698 7.552 -29.449 0.60 10.33 101 ASN A N 1
ATOM 784 C CA A ASN A 1 101 ? -22.116 7.394 -29.402 0.40 10.14 101 ASN A CA 1
ATOM 785 C CA B ASN A 1 101 ? -22.135 7.496 -29.220 0.60 8.74 101 ASN A CA 1
ATOM 786 C C A ASN A 1 101 ? -22.559 6.202 -28.555 0.40 9.06 101 ASN A C 1
ATOM 787 C C B ASN A 1 101 ? -22.559 6.150 -28.638 0.60 8.66 101 ASN A C 1
ATOM 788 O O A ASN A 1 101 ? -23.750 5.989 -28.343 0.40 9.47 101 ASN A O 1
ATOM 789 O O B ASN A 1 101 ? -23.732 5.780 -28.686 0.60 10.35 101 ASN A O 1
ATOM 798 N N . TYR A 1 102 ? -21.596 5.423 -28.078 1.00 9.87 102 TYR A N 1
ATOM 799 C CA . TYR A 1 102 ? -21.897 4.130 -27.464 1.00 8.43 102 TYR A CA 1
ATOM 800 C C . TYR A 1 102 ? -20.827 3.760 -26.456 1.00 13.21 102 TYR A C 1
ATOM 801 O O . TYR A 1 102 ? -19.633 3.842 -26.751 1.00 10.42 102 TYR A O 1
ATOM 810 N N . GLY A 1 103 ? -21.240 3.342 -25.267 1.00 11.15 103 GLY A N 1
ATOM 811 C CA . GLY A 1 103 ? -20.262 2.921 -24.283 1.00 13.65 103 GLY A CA 1
ATOM 812 C C . GLY A 1 103 ? -20.902 2.411 -23.019 1.00 19.43 103 GLY A C 1
ATOM 813 O O . GLY A 1 103 ? -22.025 2.776 -22.696 1.00 16.87 103 GLY A O 1
ATOM 814 N N . LEU A 1 104 ? -20.166 1.574 -22.302 1.00 12.11 104 LEU A N 1
ATOM 815 C CA . LEU A 1 104 ? -20.684 0.862 -21.150 1.00 15.69 104 LEU A CA 1
ATOM 816 C C . LEU A 1 104 ? -19.533 0.531 -20.223 1.00 11.50 104 LEU A C 1
ATOM 817 O O . LEU A 1 104 ? -18.444 0.168 -20.676 1.00 15.57 104 LEU A O 1
ATOM 822 N N . ALA A 1 105 ? -19.761 0.674 -18.923 1.00 13.10 105 ALA A N 1
ATOM 823 C CA . ALA A 1 105 ? -18.829 0.115 -17.955 1.00 13.59 105 ALA A CA 1
ATOM 824 C C . ALA A 1 105 ? -19.537 -0.197 -16.647 1.00 12.84 105 ALA A C 1
ATOM 825 O O . ALA A 1 105 ? -20.106 0.692 -16.013 1.00 13.35 105 ALA A O 1
ATOM 827 N N . THR A 1 106 ? -19.517 -1.472 -16.259 1.00 12.79 106 THR A N 1
ATOM 828 C CA . THR A 1 106 ? -19.912 -1.851 -14.915 1.00 9.62 106 THR A CA 1
ATOM 829 C C . THR A 1 106 ? -18.872 -2.809 -14.343 1.00 12.71 106 THR A C 1
ATOM 830 O O . THR A 1 106 ? -18.152 -3.494 -15.078 1.00 14.02 106 THR A O 1
ATOM 834 N N . GLU A 1 107 ? -18.789 -2.850 -13.022 1.00 10.37 107 GLU A N 1
ATOM 835 C CA . GLU A 1 107 ? -17.825 -3.719 -12.360 1.00 11.21 107 GLU A CA 1
ATOM 836 C C . GLU A 1 107 ? -18.400 -4.181 -11.035 1.00 13.55 107 GLU A C 1
ATOM 837 O O . GLU A 1 107 ? -18.887 -3.368 -10.246 1.00 16.66 107 GLU A O 1
ATOM 843 N N . PHE A 1 108 ? -18.360 -5.494 -10.820 1.00 12.89 108 PHE A N 1
ATOM 844 C CA . PHE A 1 108 ? -18.772 -6.124 -9.578 1.00 12.63 108 PHE A CA 1
ATOM 845 C C . PHE A 1 108 ? -17.552 -6.787 -8.966 1.00 13.80 108 PHE A C 1
ATOM 846 O O . PHE A 1 108 ? -16.625 -7.166 -9.690 1.00 15.49 108 PHE A O 1
ATOM 854 N N . ASN A 1 109 ? -17.555 -6.941 -7.646 1.00 14.25 109 ASN A N 1
ATOM 855 C CA . ASN A 1 109 ? -16.513 -7.713 -6.967 1.00 16.62 109 ASN A CA 1
ATOM 856 C C . ASN A 1 109 ? -16.477 -9.122 -7.539 1.00 14.34 109 ASN A C 1
ATOM 857 O O . ASN A 1 109 ? -17.525 -9.692 -7.840 1.00 12.96 109 ASN A O 1
ATOM 862 N N . ASP A 1 110 ? -15.295 -9.710 -7.676 1.00 13.93 110 ASP A N 1
ATOM 863 C CA . ASP A 1 110 ? -15.271 -11.034 -8.292 1.00 15.25 110 ASP A CA 1
ATOM 864 C C . ASP A 1 110 ? -15.787 -12.168 -7.387 1.00 15.09 110 ASP A C 1
ATOM 865 O O . ASP A 1 110 ? -15.890 -13.307 -7.826 1.00 13.45 110 ASP A O 1
ATOM 870 N N . THR A 1 111 ? -16.156 -11.848 -6.145 1.00 14.00 111 THR A N 1
ATOM 871 C CA . THR A 1 111 ? -16.781 -12.843 -5.269 1.00 13.61 111 THR A CA 1
ATOM 872 C C . THR A 1 111 ? -18.303 -12.663 -5.173 1.00 13.69 111 THR A C 1
ATOM 873 O O . THR A 1 111 ? -18.982 -13.362 -4.407 1.00 14.32 111 THR A O 1
ATOM 877 N N . TYR A 1 112 ? -18.827 -11.716 -5.950 1.00 11.57 112 TYR A N 1
ATOM 878 C CA . TYR A 1 112 ? -20.270 -11.444 -6.013 1.00 11.52 112 TYR A CA 1
ATOM 879 C C . TYR A 1 112 ? -21.070 -12.702 -6.315 1.00 13.20 112 TYR A C 1
ATOM 880 O O . TYR A 1 112 ? -20.714 -13.474 -7.202 1.00 12.87 112 TYR A O 1
ATOM 889 N N . ALA A 1 113 ? -22.164 -12.910 -5.588 1.00 12.09 113 ALA A N 1
ATOM 890 C CA . ALA A 1 113 ? -22.948 -14.136 -5.754 1.00 13.50 113 ALA A CA 1
ATOM 891 C C . ALA A 1 113 ? -23.581 -14.243 -7.154 1.00 10.67 113 ALA A C 1
ATOM 892 O O . ALA A 1 113 ? -23.818 -15.340 -7.655 1.00 11.69 113 ALA A O 1
ATOM 894 N N . GLY A 1 114 ? -23.844 -13.097 -7.772 1.00 11.98 114 GLY A N 1
ATOM 895 C CA . GLY A 1 114 ? -24.417 -13.066 -9.112 1.00 14.30 114 GLY A CA 1
ATOM 896 C C . GLY A 1 114 ? -23.356 -12.912 -10.188 1.00 13.57 114 GLY A C 1
ATOM 897 O O . GLY A 1 114 ? -23.629 -12.384 -11.265 1.00 14.93 114 GLY A O 1
ATOM 898 N N . GLY A 1 115 ? -22.146 -13.396 -9.901 1.00 11.56 115 GLY A N 1
ATOM 899 C CA . GLY A 1 115 ? -21.002 -13.184 -10.776 1.00 11.93 115 GLY A CA 1
ATOM 900 C C . GLY A 1 115 ? -21.110 -13.708 -12.199 1.00 11.15 115 GLY A C 1
ATOM 901 O O . GLY A 1 115 ? -20.431 -13.200 -13.100 1.00 11.37 115 GLY A O 1
ATOM 902 N N . SER A 1 116 ? -21.952 -14.714 -12.413 1.00 11.59 116 SER A N 1
ATOM 903 C CA . SER A 1 116 ? -22.147 -15.270 -13.756 1.00 13.27 116 SER A CA 1
ATOM 904 C C . SER A 1 116 ? -22.831 -14.269 -14.690 1.00 13.37 116 SER A C 1
ATOM 905 O O . SER A 1 116 ? -22.784 -14.415 -15.914 1.00 13.87 116 SER A O 1
ATOM 908 N N . VAL A 1 117 ? -23.470 -13.261 -14.104 1.00 11.08 117 VAL A N 1
ATOM 909 C CA . VAL A 1 117 ? -24.085 -12.181 -14.882 1.00 10.89 117 VAL A CA 1
ATOM 910 C C . VAL A 1 117 ? -23.583 -10.815 -14.407 1.00 15.06 117 VAL A C 1
ATOM 911 O O . VAL A 1 117 ? -24.042 -9.777 -14.889 1.00 15.53 117 VAL A O 1
ATOM 915 N N . GLY A 1 118 ? -22.615 -10.828 -13.490 1.00 16.41 118 GLY A N 1
ATOM 916 C CA . GLY A 1 118 ? -21.992 -9.608 -12.984 1.00 18.67 118 GLY A CA 1
ATOM 917 C C . GLY A 1 118 ? -20.587 -9.406 -13.537 1.00 12.63 118 GLY A C 1
ATOM 918 O O . GLY A 1 118 ? -20.419 -8.961 -14.675 1.00 14.97 118 GLY A O 1
ATOM 919 N N . GLY A 1 119 ? -19.573 -9.735 -12.745 1.00 15.05 119 GLY A N 1
ATOM 920 C CA . GLY A 1 119 ? -18.192 -9.566 -13.177 1.00 12.79 119 GLY A CA 1
ATOM 921 C C . GLY A 1 119 ? -17.867 -8.160 -13.663 1.00 14.45 119 GLY A C 1
ATOM 922 O O . GLY A 1 119 ? -18.183 -7.175 -13.004 1.00 14.90 119 GLY A O 1
ATOM 923 N N A THR A 1 120 ? -17.210 -8.052 -14.814 0.45 13.69 120 THR A N 1
ATOM 924 N N B THR A 1 120 ? -17.229 -8.084 -14.828 0.55 13.21 120 THR A N 1
ATOM 925 C CA A THR A 1 120 ? -16.871 -6.735 -15.352 0.45 12.73 120 THR A CA 1
ATOM 926 C CA B THR A 1 120 ? -16.830 -6.809 -15.408 0.55 12.48 120 THR A CA 1
ATOM 927 C C A THR A 1 120 ? -17.166 -6.657 -16.838 0.45 12.27 120 THR A C 1
ATOM 928 C C B THR A 1 120 ? -17.334 -6.727 -16.839 0.55 11.24 120 THR A C 1
ATOM 929 O O A THR A 1 120 ? -16.857 -7.584 -17.585 0.45 12.27 120 THR A O 1
ATOM 930 O O B THR A 1 120 ? -17.347 -7.724 -17.556 0.55 10.92 120 THR A O 1
ATOM 937 N N . THR A 1 121 ? -17.754 -5.538 -17.256 1.00 10.81 121 THR A N 1
ATOM 938 C CA . THR A 1 121 ? -18.139 -5.333 -18.641 1.00 12.67 121 THR A CA 1
ATOM 939 C C . THR A 1 121 ? -17.714 -3.924 -19.015 1.00 16.43 121 THR A C 1
ATOM 940 O O . THR A 1 121 ? -18.190 -2.946 -18.444 1.00 17.41 121 THR A O 1
ATOM 944 N N . ASP A 1 122 ? -16.797 -3.824 -19.963 1.00 12.16 122 ASP A N 1
ATOM 945 C CA . ASP A 1 122 ? -16.301 -2.528 -20.379 1.00 13.87 122 ASP A CA 1
ATOM 946 C C . ASP A 1 122 ? -16.322 -2.475 -21.886 1.00 14.11 122 ASP A C 1
ATOM 947 O O . ASP A 1 122 ? -15.641 -3.255 -22.549 1.00 17.54 122 ASP A O 1
ATOM 952 N N A LEU A 1 123 ? -17.076 -1.535 -22.439 0.40 11.19 123 LEU A N 1
ATOM 953 N N B LEU A 1 123 ? -17.136 -1.576 -22.426 0.60 11.42 123 LEU A N 1
ATOM 954 C CA A LEU A 1 123 ? -17.159 -1.402 -23.883 0.40 10.24 123 LEU A CA 1
ATOM 955 C CA B LEU A 1 123 ? -17.186 -1.362 -23.857 0.60 10.51 123 LEU A CA 1
ATOM 956 C C A LEU A 1 123 ? -16.994 0.058 -24.276 0.40 10.45 123 LEU A C 1
ATOM 957 C C B LEU A 1 123 ? -16.898 0.109 -24.113 0.60 11.64 123 LEU A C 1
ATOM 958 O O A LEU A 1 123 ? -17.872 0.878 -24.018 0.40 13.83 123 LEU A O 1
ATOM 959 O O B LEU A 1 123 ? -17.581 0.988 -23.590 0.60 9.33 123 LEU A O 1
ATOM 968 N N . GLU A 1 124 ? -15.855 0.376 -24.889 1.00 9.12 124 GLU A N 1
ATOM 969 C CA . GLU A 1 124 ? -15.545 1.749 -25.260 1.00 10.11 124 GLU A CA 1
ATOM 970 C C . GLU A 1 124 ? -15.514 1.857 -26.766 1.00 12.42 124 GLU A C 1
ATOM 971 O O . GLU A 1 124 ? -14.974 0.984 -27.434 1.00 13.88 124 GLU A O 1
ATOM 977 N N . THR A 1 125 ? -16.095 2.924 -27.309 1.00 9.88 125 THR A N 1
ATOM 978 C CA . THR A 1 125 ? -16.071 3.116 -28.758 1.00 8.99 125 THR A CA 1
ATOM 979 C C . THR A 1 125 ? -15.670 4.528 -29.144 1.00 11.35 125 THR A C 1
ATOM 980 O O . THR A 1 125 ? -15.986 5.496 -28.449 1.00 11.47 125 THR A O 1
ATOM 984 N N . MET A 1 126 ? -14.963 4.620 -30.263 1.00 9.97 126 MET A N 1
ATOM 985 C CA . MET A 1 126 ? -14.570 5.897 -30.840 1.00 7.65 126 MET A CA 1
ATOM 986 C C . MET A 1 126 ? -15.122 5.941 -32.234 1.00 7.65 126 MET A C 1
ATOM 987 O O . MET A 1 126 ? -14.845 5.043 -33.027 1.00 11.22 126 MET A O 1
ATOM 992 N N . ASN A 1 127 ? -15.929 6.964 -32.527 1.00 7.56 127 ASN A N 1
ATOM 993 C CA . ASN A 1 127 ? -16.524 7.124 -33.846 1.00 7.57 127 ASN A CA 1
ATOM 994 C C . ASN A 1 127 ? -15.752 8.174 -34.639 1.00 11.21 127 ASN A C 1
ATOM 995 O O . ASN A 1 127 ? -15.742 9.355 -34.270 1.00 9.12 127 ASN A O 1
ATOM 1000 N N . LEU A 1 128 ? -15.112 7.752 -35.726 1.00 7.93 128 LEU A N 1
ATOM 1001 C CA . LEU A 1 128 ? -14.504 8.698 -36.651 1.00 8.23 128 LEU A CA 1
ATOM 1002 C C . LEU A 1 128 ? -15.472 8.938 -37.783 1.00 11.03 128 LEU A C 1
ATOM 1003 O O . LEU A 1 128 ? -15.914 7.993 -38.442 1.00 11.69 128 LEU A O 1
ATOM 1008 N N . ASN A 1 129 ? -15.822 10.200 -38.001 1.00 10.24 129 ASN A N 1
ATOM 1009 C CA . ASN A 1 129 ? -16.771 10.534 -39.042 1.00 9.91 129 ASN A CA 1
ATOM 1010 C C . ASN A 1 129 ? -16.181 11.469 -40.087 1.00 11.08 129 ASN A C 1
ATOM 1011 O O . ASN A 1 129 ? -15.477 12.423 -39.749 1.00 10.15 129 ASN A O 1
ATOM 1016 N N . LEU A 1 130 ? -16.491 11.195 -41.353 1.00 7.88 130 LEU A N 1
ATOM 1017 C CA . LEU A 1 130 ? -16.279 12.158 -42.437 1.00 8.37 130 LEU A CA 1
ATOM 1018 C C . LEU A 1 130 ? -17.615 12.402 -43.121 1.00 10.74 130 LEU A C 1
ATOM 1019 O O . LEU A 1 130 ? -18.322 11.444 -43.481 1.00 13.08 130 LEU A O 1
ATOM 1024 N N . SER A 1 131 ? -17.973 13.676 -43.293 1.00 8.99 131 SER A N 1
ATOM 1025 C CA . SER A 1 131 ? -19.289 14.030 -43.830 1.00 11.90 131 SER A CA 1
ATOM 1026 C C . SER A 1 131 ? -19.178 15.041 -44.960 1.00 12.50 131 SER A C 1
ATOM 1027 O O . SER A 1 131 ? -18.240 15.839 -45.006 1.00 11.65 131 SER A O 1
ATOM 1030 N N . GLY A 1 132 ? -20.169 15.027 -45.844 1.00 10.40 132 GLY A N 1
ATOM 1031 C CA . GLY A 1 132 ? -20.275 16.043 -46.881 1.00 10.32 132 GLY A CA 1
ATOM 1032 C C . GLY A 1 132 ? -21.706 16.529 -46.967 1.00 12.65 132 GLY A C 1
ATOM 1033 O O . GLY A 1 132 ? -22.615 15.836 -46.529 1.00 12.01 132 GLY A O 1
ATOM 1034 N N . ALA A 1 133 ? -21.921 17.728 -47.501 1.00 11.79 133 ALA A N 1
ATOM 1035 C CA . ALA A 1 133 ? -23.277 18.224 -47.652 1.00 12.98 133 ALA A CA 1
ATOM 1036 C C . ALA A 1 133 ? -23.403 19.075 -48.897 1.00 13.54 133 ALA A C 1
ATOM 1037 O O . ALA A 1 133 ? -22.424 19.669 -49.364 1.00 14.05 133 ALA A O 1
ATOM 1039 N N . TYR A 1 134 ? -24.628 19.112 -49.401 1.00 11.12 134 TYR A N 1
ATOM 1040 C CA . TYR A 1 134 ? -25.007 19.871 -50.587 1.00 13.91 134 TYR A CA 1
ATOM 1041 C C . TYR A 1 134 ? -26.191 20.765 -50.237 1.00 13.15 134 TYR A C 1
ATOM 1042 O O . TYR A 1 134 ? -27.182 20.291 -49.670 1.00 11.84 134 TYR A O 1
ATOM 1051 N N . ARG A 1 135 ? -26.085 22.057 -50.559 1.00 11.75 135 ARG A N 1
ATOM 1052 C CA . ARG A 1 135 ? -27.210 22.968 -50.436 1.00 9.69 135 ARG A CA 1
ATOM 1053 C C . ARG A 1 135 ? -27.904 23.073 -51.788 1.00 14.33 135 ARG A C 1
ATOM 1054 O O . ARG A 1 135 ? -27.304 23.534 -52.770 1.00 16.78 135 ARG A O 1
ATOM 1062 N N . LEU A 1 136 ? -29.159 22.640 -51.831 1.00 13.75 136 LEU A N 1
ATOM 1063 C CA . LEU A 1 136 ? -29.961 22.715 -53.050 1.00 17.68 136 LEU A CA 1
ATOM 1064 C C . LEU A 1 136 ? -30.433 24.139 -53.305 1.00 20.29 136 LEU A C 1
ATOM 1065 O O . LEU A 1 136 ? -30.312 24.664 -54.416 1.00 21.05 136 LEU A O 1
ATOM 1070 N N . ASN A 1 137 ? -30.985 24.764 -52.273 1.00 17.11 137 ASN A N 1
ATOM 1071 C CA . ASN A 1 137 ? -31.404 26.162 -52.365 1.00 17.28 137 ASN A CA 1
ATOM 1072 C C . ASN A 1 137 ? -31.453 26.769 -50.969 1.00 21.25 137 ASN A C 1
ATOM 1073 O O . ASN A 1 137 ? -30.922 26.179 -50.020 1.00 15.21 137 ASN A O 1
ATOM 1078 N N . ASN A 1 138 ? -32.089 27.927 -50.824 1.00 15.07 138 ASN A N 1
ATOM 1079 C CA . ASN A 1 138 ? -32.129 28.572 -49.518 1.00 17.70 138 ASN A CA 1
ATOM 1080 C C . ASN A 1 138 ? -32.813 27.722 -48.459 1.00 16.85 138 ASN A C 1
ATOM 1081 O O . ASN A 1 138 ? -32.539 27.864 -47.268 1.00 17.88 138 ASN A O 1
ATOM 1086 N N . ALA A 1 139 ? -33.703 26.836 -48.889 1.00 13.55 139 ALA A N 1
ATOM 1087 C CA . ALA A 1 139 ? -34.478 26.040 -47.941 1.00 12.69 139 ALA A CA 1
ATOM 1088 C C . ALA A 1 139 ? -33.873 24.665 -47.661 1.00 11.50 139 ALA A C 1
ATOM 1089 O O . ALA A 1 139 ? -33.805 24.236 -46.512 1.00 13.15 139 ALA A O 1
ATOM 1091 N N . TRP A 1 140 ? -33.467 23.970 -48.716 1.00 11.66 140 TRP A N 1
ATOM 1092 C CA . TRP A 1 140 ? -33.122 22.550 -48.600 1.00 13.54 140 TRP A CA 1
ATOM 1093 C C . TRP A 1 140 ? -31.625 22.246 -48.613 1.00 11.72 140 TRP A C 1
ATOM 1094 O O . TRP A 1 140 ? -30.909 22.669 -49.516 1.00 12.32 140 TRP A O 1
ATOM 1105 N N . SER A 1 141 ? -31.175 21.466 -47.631 1.00 10.55 141 SER A N 1
ATOM 1106 C CA . SER A 1 141 ? -29.815 20.934 -47.624 1.00 10.57 141 SER A CA 1
ATOM 1107 C C . SER A 1 141 ? -29.833 19.443 -47.330 1.00 12.07 141 SER A C 1
ATOM 1108 O O . SER A 1 141 ? -30.742 18.944 -46.659 1.00 11.21 141 SER A O 1
ATOM 1111 N N . PHE A 1 142 ? -28.823 18.745 -47.838 1.00 10.03 142 PHE A N 1
ATOM 1112 C CA . PHE A 1 142 ? -28.705 17.295 -47.670 1.00 10.93 142 PHE A CA 1
ATOM 1113 C C . PHE A 1 142 ? -27.288 16.917 -47.291 1.00 13.05 142 PHE A C 1
ATOM 1114 O O . PHE A 1 142 ? -26.335 17.459 -47.840 1.00 13.16 142 PHE A O 1
ATOM 1122 N N . GLY A 1 143 ? -27.148 15.982 -46.354 1.00 11.72 143 GLY A N 1
ATOM 1123 C CA . GLY A 1 143 ? -25.828 15.558 -45.915 1.00 11.95 143 GLY A CA 1
ATOM 1124 C C . GLY A 1 143 ? -25.698 14.048 -45.792 1.00 11.46 143 GLY A C 1
ATOM 1125 O O . GLY A 1 143 ? -26.676 13.339 -45.558 1.00 10.25 143 GLY A O 1
ATOM 1126 N N . LEU A 1 144 ? -24.473 13.569 -45.957 1.00 9.70 144 LEU A N 1
ATOM 1127 C CA . LEU A 1 144 ? -24.163 12.149 -45.868 1.00 10.35 144 LEU A CA 1
ATOM 1128 C C . LEU A 1 144 ? -22.826 12.004 -45.168 1.00 12.17 144 LEU A C 1
ATOM 1129 O O . LEU A 1 144 ? -21.884 12.756 -45.439 1.00 12.10 144 LEU A O 1
ATOM 1134 N N . GLY A 1 145 ? -22.747 11.047 -44.254 1.00 10.00 145 GLY A N 1
ATOM 1135 C CA . GLY A 1 145 ? -21.517 10.803 -43.533 1.00 11.59 145 GLY A CA 1
ATOM 1136 C C . GLY A 1 145 ? -21.144 9.338 -43.489 1.00 12.16 145 GLY A C 1
ATOM 1137 O O . GLY A 1 145 ? -21.989 8.447 -43.595 1.00 12.44 145 GLY A O 1
ATOM 1138 N N . PHE A 1 146 ? -19.851 9.085 -43.343 1.00 10.63 146 PHE A N 1
ATOM 1139 C CA . PHE A 1 146 ? -19.374 7.728 -43.183 1.00 11.37 146 PHE A CA 1
ATOM 1140 C C . PHE A 1 146 ? -18.624 7.611 -41.873 1.00 11.87 146 PHE A C 1
ATOM 1141 O O . PHE A 1 146 ? -17.911 8.532 -41.467 1.00 11.49 146 PHE A O 1
ATOM 1149 N N . ASN A 1 147 ? -18.805 6.474 -41.210 1.00 9.13 147 ASN A N 1
ATOM 1150 C CA . ASN A 1 147 ? -18.306 6.284 -39.862 1.00 10.29 147 ASN A CA 1
ATOM 1151 C C . ASN A 1 147 ? -17.411 5.076 -39.752 1.00 11.05 147 ASN A C 1
ATOM 1152 O O . ASN A 1 147 ? -17.783 3.989 -40.175 1.00 11.08 147 ASN A O 1
ATOM 1157 N N . ALA A 1 148 ? -16.235 5.275 -39.168 1.00 10.39 148 ALA A N 1
ATOM 1158 C CA . ALA A 1 148 ? -15.365 4.169 -38.788 1.00 10.18 148 ALA A CA 1
ATOM 1159 C C . ALA A 1 148 ? -15.347 4.135 -37.273 1.00 11.50 148 ALA A C 1
ATOM 1160 O O . ALA A 1 148 ? -14.980 5.122 -36.628 1.00 11.33 148 ALA A O 1
ATOM 1162 N N . VAL A 1 149 ? -15.767 3.009 -36.712 1.00 9.07 149 VAL A N 1
ATOM 1163 C CA . VAL A 1 149 ? -15.921 2.874 -35.273 1.00 8.15 149 VAL A CA 1
ATOM 1164 C C . VAL A 1 149 ? -14.887 1.918 -34.706 1.00 10.60 149 VAL A C 1
ATOM 1165 O O . VAL A 1 149 ? -14.814 0.763 -35.118 1.00 11.11 149 VAL A O 1
ATOM 1169 N N . TYR A 1 150 ? -14.095 2.395 -33.750 1.00 9.43 150 TYR A N 1
ATOM 1170 C CA . TYR A 1 150 ? -13.111 1.538 -33.089 1.00 10.25 150 TYR A CA 1
ATOM 1171 C C . TYR A 1 150 ? -13.656 1.127 -31.735 1.00 10.28 150 TYR A C 1
ATOM 1172 O O . TYR A 1 150 ? -13.882 1.966 -30.864 1.00 11.21 150 TYR A O 1
ATOM 1181 N N . ALA A 1 151 ? -13.866 -0.170 -31.560 1.00 10.61 151 ALA A N 1
ATOM 1182 C CA . ALA A 1 151 ? -14.518 -0.675 -30.363 1.00 12.80 151 ALA A CA 1
ATOM 1183 C C . ALA A 1 151 ? -13.560 -1.537 -29.557 1.00 11.93 151 ALA A C 1
ATOM 1184 O O . ALA A 1 151 ? -12.863 -2.387 -30.103 1.00 13.88 151 ALA A O 1
ATOM 1186 N N A ARG A 1 152 ? -13.568 -1.332 -28.244 0.42 10.77 152 ARG A N 1
ATOM 1187 N N B ARG A 1 152 ? -13.496 -1.277 -28.258 0.58 10.36 152 ARG A N 1
ATOM 1188 C CA A ARG A 1 152 ? -12.651 -2.013 -27.342 0.42 12.77 152 ARG A CA 1
ATOM 1189 C CA B ARG A 1 152 ? -12.687 -2.085 -27.363 0.58 11.73 152 ARG A CA 1
ATOM 1190 C C A ARG A 1 152 ? -13.424 -2.555 -26.139 0.42 11.98 152 ARG A C 1
ATOM 1191 C C B ARG A 1 152 ? -13.623 -2.732 -26.353 0.58 12.01 152 ARG A C 1
ATOM 1192 O O A ARG A 1 152 ? -13.991 -1.787 -25.352 0.42 9.68 152 ARG A O 1
ATOM 1193 O O B ARG A 1 152 ? -14.548 -2.085 -25.858 0.58 10.17 152 ARG A O 1
ATOM 1208 N N A ALA A 1 153 ? -13.462 -3.880 -26.014 0.42 11.84 153 ALA A N 1
ATOM 1209 N N B ALA A 1 153 ? -13.395 -4.008 -26.065 0.58 10.32 153 ALA A N 1
ATOM 1210 C CA A ALA A 1 153 ? -14.310 -4.528 -25.016 0.42 13.62 153 ALA A CA 1
ATOM 1211 C CA B ALA A 1 153 ? -14.222 -4.729 -25.106 0.58 14.66 153 ALA A CA 1
ATOM 1212 C C A ALA A 1 153 ? -13.561 -5.514 -24.118 0.42 13.41 153 ALA A C 1
ATOM 1213 C C B ALA A 1 153 ? -13.369 -5.427 -24.059 0.58 13.66 153 ALA A C 1
ATOM 1214 O O A ALA A 1 153 ? -12.746 -6.313 -24.585 0.42 11.81 153 ALA A O 1
ATOM 1215 O O B ALA A 1 153 ? -12.286 -5.932 -24.362 0.58 9.08 153 ALA A O 1
ATOM 1218 N N . LYS A 1 154 ? -13.859 -5.443 -22.824 1.00 11.32 154 LYS A N 1
ATOM 1219 C CA . LYS A 1 154 ? -13.336 -6.372 -21.831 1.00 11.93 154 LYS A CA 1
ATOM 1220 C C . LYS A 1 154 ? -14.531 -6.898 -21.053 1.00 14.65 154 LYS A C 1
ATOM 1221 O O . LYS A 1 154 ? -15.272 -6.126 -20.436 1.00 14.08 154 LYS A O 1
ATOM 1227 N N . ILE A 1 155 ? -14.716 -8.211 -21.072 1.00 12.41 155 ILE A N 1
ATOM 1228 C CA . ILE A 1 155 ? -15.859 -8.821 -20.409 1.00 11.91 155 ILE A CA 1
ATOM 1229 C C . ILE A 1 155 ? -15.359 -9.999 -19.595 1.00 10.95 155 ILE A C 1
ATOM 1230 O O . ILE A 1 155 ? -14.637 -10.857 -20.114 1.00 13.12 155 ILE A O 1
ATOM 1235 N N . GLU A 1 156 ? -15.701 -10.026 -18.313 1.00 9.09 156 GLU A N 1
ATOM 1236 C CA . GLU A 1 156 ? -15.356 -11.177 -17.465 1.00 11.58 156 GLU A CA 1
ATOM 1237 C C . GLU A 1 156 ? -16.575 -11.618 -16.664 1.00 13.15 156 GLU A C 1
ATOM 1238 O O . GLU A 1 156 ? -17.344 -10.789 -16.179 1.00 12.27 156 GLU A O 1
ATOM 1244 N N A ARG A 1 157 ? -16.752 -12.931 -16.533 0.57 10.81 157 ARG A N 1
ATOM 1245 N N B ARG A 1 157 ? -16.746 -12.930 -16.535 0.43 11.14 157 ARG A N 1
ATOM 1246 C CA A ARG A 1 157 ? -17.836 -13.475 -15.720 0.57 12.32 157 ARG A CA 1
ATOM 1247 C CA B ARG A 1 157 ? -17.819 -13.476 -15.716 0.43 12.29 157 ARG A CA 1
ATOM 1248 C C A ARG A 1 157 ? -17.280 -14.555 -14.798 0.57 12.39 157 ARG A C 1
ATOM 1249 C C B ARG A 1 157 ? -17.249 -14.529 -14.775 0.43 12.44 157 ARG A C 1
ATOM 1250 O O A ARG A 1 157 ? -16.309 -15.238 -15.138 0.57 13.15 157 ARG A O 1
ATOM 1251 O O B ARG A 1 157 ? -16.235 -15.164 -15.078 0.43 12.80 157 ARG A O 1
ATOM 1266 N N . PHE A 1 158 ? -17.900 -14.700 -13.632 1.00 12.20 158 PHE A N 1
ATOM 1267 C CA . PHE A 1 158 ? -17.411 -15.613 -12.602 1.00 13.32 158 PHE A CA 1
ATOM 1268 C C . PHE A 1 158 ? -18.507 -16.559 -12.140 1.00 13.65 158 PHE A C 1
ATOM 1269 O O . PHE A 1 158 ? -19.675 -16.355 -12.438 1.00 13.36 158 PHE A O 1
ATOM 1277 N N . ALA A 1 159 ? -18.131 -17.606 -11.413 1.00 12.48 159 ALA A N 1
ATOM 1278 C CA . ALA A 1 159 ? -19.112 -18.606 -11.019 1.00 10.53 159 ALA A CA 1
ATOM 1279 C C . ALA A 1 159 ? -20.168 -18.028 -10.070 1.00 11.79 159 ALA A C 1
ATOM 1280 O O . ALA A 1 159 ? -21.332 -18.432 -10.111 1.00 12.74 159 ALA A O 1
ATOM 1282 N N . GLY A 1 160 ? -19.762 -17.097 -9.213 1.00 15.30 160 GLY A N 1
ATOM 1283 C CA . GLY A 1 160 ? -20.656 -16.616 -8.170 1.00 15.56 160 GLY A CA 1
ATOM 1284 C C . GLY A 1 160 ? -21.172 -17.786 -7.347 1.00 15.03 160 GLY A C 1
ATOM 1285 O O . GLY A 1 160 ? -20.415 -18.698 -6.998 1.00 13.60 160 GLY A O 1
ATOM 1286 N N . ASP A 1 161 ? -22.466 -17.789 -7.050 1.00 12.86 161 ASP A N 1
ATOM 1287 C CA . ASP A 1 161 ? -23.029 -18.871 -6.249 1.00 12.52 161 ASP A CA 1
ATOM 1288 C C . ASP A 1 161 ? -23.675 -19.999 -7.056 1.00 12.76 161 ASP A C 1
ATOM 1289 O O . ASP A 1 161 ? -24.454 -20.784 -6.515 1.00 13.13 161 ASP A O 1
ATOM 1294 N N . LEU A 1 162 ? -23.353 -20.105 -8.341 1.00 12.53 162 LEU A N 1
ATOM 1295 C CA . LEU A 1 162 ? -24.020 -21.121 -9.162 1.00 12.42 162 LEU A CA 1
ATOM 1296 C C . LEU A 1 162 ? -23.854 -22.530 -8.612 1.00 15.19 162 LEU A C 1
ATOM 1297 O O . LEU A 1 162 ? -24.800 -23.319 -8.617 1.00 15.12 162 LEU A O 1
ATOM 1302 N N . GLY A 1 163 ? -22.652 -22.847 -8.141 1.00 16.20 163 GLY A N 1
ATOM 1303 C CA . GLY A 1 163 ? -22.395 -24.173 -7.598 1.00 17.30 163 GLY A CA 1
ATOM 1304 C C . GLY A 1 163 ? -23.257 -24.447 -6.380 1.00 14.14 163 GLY A C 1
ATOM 1305 O O . GLY A 1 163 ? -23.625 -25.588 -6.122 1.00 13.19 163 GLY A O 1
ATOM 1306 N N . GLN A 1 164 ? -23.575 -23.392 -5.630 1.00 12.85 164 GLN A N 1
ATOM 1307 C CA . GLN A 1 164 ? -24.435 -23.515 -4.455 1.00 14.35 164 GLN A CA 1
ATOM 1308 C C . GLN A 1 164 ? -25.882 -23.796 -4.857 1.00 16.48 164 GLN A C 1
ATOM 1309 O O . GLN A 1 164 ? -26.584 -24.586 -4.214 1.00 16.99 164 GLN A O 1
ATOM 1315 N N . LEU A 1 165 ? -26.324 -23.150 -5.929 1.00 15.27 165 LEU A N 1
ATOM 1316 C CA . LEU A 1 165 ? -27.658 -23.403 -6.461 1.00 13.60 165 LEU A CA 1
ATOM 1317 C C . LEU A 1 165 ? -27.775 -24.839 -6.953 1.00 14.79 165 LEU A C 1
ATOM 1318 O O . LEU A 1 165 ? -28.778 -25.508 -6.699 1.00 18.34 165 LEU A O 1
ATOM 1323 N N . VAL A 1 166 ? -26.748 -25.309 -7.657 1.00 17.51 166 VAL A N 1
ATOM 1324 C CA . VAL A 1 166 ? -26.724 -26.695 -8.113 1.00 14.34 166 VAL A CA 1
ATOM 1325 C C . VAL A 1 166 ? -26.729 -27.674 -6.941 1.00 14.19 166 VAL A C 1
ATOM 1326 O O . VAL A 1 166 ? -27.481 -28.635 -6.932 1.00 15.29 166 VAL A O 1
ATOM 1330 N N . ALA A 1 167 ? -25.894 -27.409 -5.944 1.00 13.16 167 ALA A N 1
ATOM 1331 C CA . ALA A 1 167 ? -25.840 -28.236 -4.751 1.00 15.49 167 ALA A CA 1
ATOM 1332 C C . ALA A 1 167 ? -27.215 -28.357 -4.093 1.00 17.39 167 ALA A C 1
ATOM 1333 O O . ALA A 1 167 ? -27.623 -29.442 -3.687 1.00 18.91 167 ALA A O 1
ATOM 1335 N N . GLY A 1 168 ? -27.931 -27.241 -4.003 1.00 16.70 168 GLY A N 1
ATOM 1336 C CA . GLY A 1 168 ? -29.245 -27.233 -3.388 1.00 17.99 168 GLY A CA 1
ATOM 1337 C C . GLY A 1 168 ? -30.244 -28.060 -4.176 1.00 22.92 168 GLY A C 1
ATOM 1338 O O . GLY A 1 168 ? -31.058 -28.778 -3.601 1.00 23.36 168 GLY A O 1
ATOM 1339 N N . GLN A 1 169 ? -30.183 -27.946 -5.498 1.00 19.90 169 GLN A N 1
ATOM 1340 C CA . GLN A 1 169 ? -31.056 -28.714 -6.381 1.00 19.42 169 GLN A CA 1
ATOM 1341 C C . GLN A 1 169 ? -30.791 -30.214 -6.257 1.00 24.72 169 GLN A C 1
ATOM 1342 O O . GLN A 1 169 ? -31.726 -31.016 -6.199 1.00 23.92 169 GLN A O 1
ATOM 1348 N N . ILE A 1 170 ? -29.515 -30.593 -6.214 1.00 22.01 170 ILE A N 1
ATOM 1349 C CA . ILE A 1 170 ? -29.153 -31.990 -6.029 1.00 21.68 170 ILE A CA 1
ATOM 1350 C C . ILE A 1 170 ? -29.659 -32.500 -4.690 1.00 25.02 170 ILE A C 1
ATOM 1351 O O . ILE A 1 170 ? -30.204 -33.599 -4.602 1.00 23.02 170 ILE A O 1
ATOM 1356 N N . MET A 1 171 ? -29.494 -31.702 -3.641 1.00 22.55 171 MET A N 1
ATOM 1357 C CA . MET A 1 171 ? -29.885 -32.168 -2.314 1.00 25.06 171 MET A CA 1
ATOM 1358 C C . MET A 1 171 ? -31.398 -32.316 -2.170 1.00 24.08 171 MET A C 1
ATOM 1359 O O . MET A 1 171 ? -31.872 -33.141 -1.382 1.00 30.29 171 MET A O 1
ATOM 1364 N N . GLN A 1 172 ? -32.142 -31.529 -2.939 1.00 25.68 172 GLN A N 1
ATOM 1365 C CA . GLN A 1 172 ? -33.599 -31.564 -2.912 1.00 30.55 172 GLN A CA 1
ATOM 1366 C C . GLN A 1 172 ? -34.142 -32.740 -3.720 1.00 34.05 172 GLN A C 1
ATOM 1367 O O . GLN A 1 172 ? -35.278 -33.175 -3.514 1.00 30.09 172 GLN A O 1
ATOM 1373 N N . SER A 1 173 ? -33.329 -33.255 -4.637 1.00 31.98 173 SER A N 1
ATOM 1374 C CA . SER A 1 173 ? -33.755 -34.361 -5.491 1.00 30.31 173 SER A CA 1
ATOM 1375 C C . SER A 1 173 ? -33.583 -35.677 -4.749 1.00 33.08 173 SER A C 1
ATOM 1376 O O . SER A 1 173 ? -32.999 -35.706 -3.669 1.00 33.63 173 SER A O 1
ATOM 1379 N N . PRO A 1 174 ? -34.099 -36.777 -5.326 1.00 30.02 174 PRO A N 1
ATOM 1380 C CA . PRO A 1 174 ? -33.902 -38.102 -4.732 1.00 29.33 174 PRO A CA 1
ATOM 1381 C C . PRO A 1 174 ? -32.416 -38.433 -4.605 1.00 28.27 174 PRO A C 1
ATOM 1382 O O . PRO A 1 174 ? -32.029 -39.240 -3.762 1.00 32.19 174 PRO A O 1
ATOM 1386 N N . ALA A 1 175 ? -31.593 -37.802 -5.436 1.00 28.96 175 ALA A N 1
ATOM 1387 C CA . ALA A 1 175 ? -30.149 -37.997 -5.365 1.00 28.20 175 ALA A CA 1
ATOM 1388 C C . ALA A 1 175 ? -29.584 -37.506 -4.030 1.00 26.37 175 ALA A C 1
ATOM 1389 O O . ALA A 1 175 ? -28.544 -37.978 -3.578 1.00 26.84 175 ALA A O 1
ATOM 1391 N N . GLY A 1 176 ? -30.271 -36.557 -3.399 1.00 27.21 176 GLY A N 1
ATOM 1392 C CA . GLY A 1 176 ? -29.817 -36.021 -2.125 1.00 26.81 176 GLY A CA 1
ATOM 1393 C C . GLY A 1 176 ? -29.854 -37.040 -0.999 1.00 31.35 176 GLY A C 1
ATOM 1394 O O . GLY A 1 176 ? -29.315 -36.814 0.089 1.00 30.17 176 GLY A O 1
ATOM 1395 N N . GLN A 1 177 ? -30.493 -38.173 -1.261 1.00 29.56 177 GLN A N 1
ATOM 1396 C CA . GLN A 1 177 ? -30.614 -39.227 -0.264 1.00 32.45 177 GLN A CA 1
ATOM 1397 C C . GLN A 1 177 ? -29.535 -40.290 -0.429 1.00 36.14 177 GLN A C 1
ATOM 1398 O O . GLN A 1 177 ? -29.519 -41.282 0.303 1.00 38.13 177 GLN A O 1
ATOM 1404 N N . THR A 1 178 ? -28.636 -40.085 -1.389 1.00 26.08 178 THR A N 1
ATOM 1405 C CA . THR A 1 178 ? -27.560 -41.040 -1.640 1.00 24.86 178 THR A CA 1
ATOM 1406 C C . THR A 1 178 ? -26.187 -40.446 -1.360 1.00 28.20 178 THR A C 1
ATOM 1407 O O . THR A 1 178 ? -25.994 -39.230 -1.426 1.00 26.97 178 THR A O 1
ATOM 1411 N N . GLN A 1 179 ? -25.232 -41.320 -1.065 1.00 25.53 179 GLN A N 1
ATOM 1412 C CA . GLN A 1 179 ? -23.861 -40.910 -0.811 1.00 27.87 179 GLN A CA 1
ATOM 1413 C C . GLN A 1 179 ? -23.245 -40.272 -2.055 1.00 26.52 179 GLN A C 1
ATOM 1414 O O . GLN A 1 179 ? -22.493 -39.301 -1.964 1.00 24.76 179 GLN A O 1
ATOM 1420 N N . GLN A 1 180 ? -23.569 -40.818 -3.220 1.00 23.77 180 GLN A N 1
ATOM 1421 C CA . GLN A 1 180 ? -23.052 -40.284 -4.476 1.00 24.22 180 GLN A CA 1
ATOM 1422 C C . GLN A 1 180 ? -23.623 -38.900 -4.783 1.00 21.83 180 GLN A C 1
ATOM 1423 O O . GLN A 1 180 ? -22.913 -38.022 -5.275 1.00 22.28 180 GLN A O 1
ATOM 1429 N N . GLY A 1 181 ? -24.907 -38.712 -4.498 1.00 21.65 181 GLY A N 1
ATOM 1430 C CA . GLY A 1 181 ? -25.555 -37.434 -4.740 1.00 19.99 181 GLY A CA 1
ATOM 1431 C C . GLY A 1 181 ? -25.019 -36.366 -3.803 1.00 22.77 181 GLY A C 1
ATOM 1432 O O . GLY A 1 181 ? -24.814 -35.211 -4.188 1.00 24.25 181 GLY A O 1
ATOM 1433 N N . GLN A 1 182 ? -24.793 -36.759 -2.558 1.00 18.55 182 GLN A N 1
ATOM 1434 C CA . GLN A 1 182 ? -24.248 -35.836 -1.569 1.00 19.21 182 GLN A CA 1
ATOM 1435 C C . GLN A 1 182 ? -22.844 -35.390 -1.959 1.00 22.09 182 GLN A C 1
ATOM 1436 O O . GLN A 1 182 ? -22.484 -34.215 -1.816 1.00 20.22 182 GLN A O 1
ATOM 1442 N N . ALA A 1 183 ? -22.059 -36.324 -2.483 1.00 22.56 183 ALA A N 1
ATOM 1443 C CA . ALA A 1 183 ? -20.694 -36.021 -2.900 1.00 25.25 183 ALA A CA 1
ATOM 1444 C C . ALA A 1 183 ? -20.690 -35.077 -4.096 1.00 21.90 183 ALA A C 1
ATOM 1445 O O . ALA A 1 183 ? -19.863 -34.165 -4.184 1.00 20.47 183 ALA A O 1
ATOM 1447 N N . LEU A 1 184 ? -21.617 -35.296 -5.022 1.00 18.42 184 LEU A N 1
ATOM 1448 C CA . LEU A 1 184 ? -21.744 -34.417 -6.174 1.00 16.32 184 LEU A CA 1
ATOM 1449 C C . LEU A 1 184 ? -22.158 -33.012 -5.738 1.00 14.23 184 LEU A C 1
ATOM 1450 O O . LEU A 1 184 ? -21.674 -32.018 -6.278 1.00 16.47 184 LEU A O 1
ATOM 1455 N N . ALA A 1 185 ? -23.069 -32.930 -4.772 1.00 16.21 185 ALA A N 1
ATOM 1456 C CA . ALA A 1 185 ? -23.518 -31.629 -4.279 1.00 15.17 185 ALA A CA 1
ATOM 1457 C C . ALA A 1 185 ? -22.353 -30.894 -3.620 1.00 13.05 185 ALA A C 1
ATOM 1458 O O . ALA A 1 185 ? -22.180 -29.691 -3.802 1.00 14.29 185 ALA A O 1
ATOM 1460 N N . ALA A 1 186 ? -21.561 -31.625 -2.846 1.00 17.61 186 ALA A N 1
ATOM 1461 C CA . ALA A 1 186 ? -20.396 -31.019 -2.208 1.00 19.64 186 ALA A CA 1
ATOM 1462 C C . ALA A 1 186 ? -19.416 -30.493 -3.253 1.00 17.72 186 ALA A C 1
ATOM 1463 O O . ALA A 1 186 ? -18.865 -29.402 -3.111 1.00 16.33 186 ALA A O 1
ATOM 1465 N N . THR A 1 187 ? -19.194 -31.269 -4.310 1.00 14.60 187 THR A N 1
ATOM 1466 C CA . THR A 1 187 ? -18.301 -30.836 -5.380 1.00 14.39 187 THR A CA 1
ATOM 1467 C C . THR A 1 187 ? -18.789 -29.534 -6.018 1.00 16.18 187 THR A C 1
ATOM 1468 O O . THR A 1 187 ? -18.005 -28.617 -6.283 1.00 16.72 187 THR A O 1
ATOM 1472 N N . ALA A 1 188 ? -20.093 -29.451 -6.257 1.00 16.78 188 ALA A N 1
ATOM 1473 C CA . ALA A 1 188 ? -20.671 -28.251 -6.843 1.00 12.83 188 ALA A CA 1
ATOM 1474 C C . ALA A 1 188 ? -20.528 -27.048 -5.890 1.00 14.21 188 ALA A C 1
ATOM 1475 O O . ALA A 1 188 ? -20.106 -25.958 -6.287 1.00 15.17 188 ALA A O 1
ATOM 1477 N N . ASN A 1 189 ? -20.860 -27.270 -4.622 1.00 15.27 189 ASN A N 1
ATOM 1478 C CA . ASN A 1 189 ? -20.803 -26.214 -3.623 1.00 16.07 189 ASN A CA 1
ATOM 1479 C C . ASN A 1 189 ? -19.386 -25.696 -3.406 1.00 17.72 189 ASN A C 1
ATOM 1480 O O . ASN A 1 189 ? -19.192 -24.528 -3.059 1.00 16.19 189 ASN A O 1
ATOM 1485 N N . GLY A 1 190 ? -18.402 -26.570 -3.611 1.00 15.57 190 GLY A N 1
ATOM 1486 C CA . GLY A 1 190 ? -17.008 -26.225 -3.413 1.00 16.90 190 GLY A CA 1
ATOM 1487 C C . GLY A 1 190 ? -16.382 -25.307 -4.452 1.00 21.32 190 GLY A C 1
ATOM 1488 O O . GLY A 1 190 ? -15.255 -24.844 -4.277 1.00 21.15 190 GLY A O 1
ATOM 1489 N N . ILE A 1 191 ? -17.104 -25.035 -5.535 1.00 15.62 191 ILE A N 1
ATOM 1490 C CA . ILE A 1 191 ? -16.605 -24.122 -6.563 1.00 17.18 191 ILE A CA 1
ATOM 1491 C C . ILE A 1 191 ? -16.490 -22.682 -6.035 1.00 18.25 191 ILE A C 1
ATOM 1492 O O . ILE A 1 191 ? -17.479 -22.084 -5.610 1.00 21.68 191 ILE A O 1
ATOM 1497 N N . ASP A 1 192 ? -15.277 -22.133 -6.059 1.00 19.15 192 ASP A N 1
ATOM 1498 C CA . ASP A 1 192 ? -15.045 -20.763 -5.602 1.00 17.00 192 ASP A CA 1
ATOM 1499 C C . ASP A 1 192 ? -15.878 -19.763 -6.406 1.00 17.67 192 ASP A C 1
ATOM 1500 O O . ASP A 1 192 ? -15.972 -19.866 -7.631 1.00 16.23 192 ASP A O 1
ATOM 1505 N N A SER A 1 193 ? -16.477 -18.796 -5.719 0.64 16.46 193 SER A N 1
ATOM 1506 N N B SER A 1 193 ? -16.464 -18.797 -5.705 0.36 16.36 193 SER A N 1
ATOM 1507 C CA A SER A 1 193 ? -17.283 -17.781 -6.395 0.64 15.70 193 SER A CA 1
ATOM 1508 C CA B SER A 1 193 ? -17.255 -17.746 -6.335 0.36 16.18 193 SER A CA 1
ATOM 1509 C C A SER A 1 193 ? -16.461 -16.935 -7.367 0.64 14.85 193 SER A C 1
ATOM 1510 C C B SER A 1 193 ? -16.450 -16.987 -7.381 0.36 15.00 193 SER A C 1
ATOM 1511 O O A SER A 1 193 ? -17.003 -16.405 -8.338 0.64 14.91 193 SER A O 1
ATOM 1512 O O B SER A 1 193 ? -16.987 -16.567 -8.408 0.36 14.31 193 SER A O 1
ATOM 1517 N N . ASN A 1 194 ? -15.160 -16.818 -7.112 1.00 14.60 194 ASN A N 1
ATOM 1518 C CA . ASN A 1 194 ? -14.289 -16.033 -7.988 1.00 15.87 194 ASN A CA 1
ATOM 1519 C C . ASN A 1 194 ? -13.622 -16.855 -9.098 1.00 14.66 194 ASN A C 1
ATOM 1520 O O . ASN A 1 194 ? -12.677 -16.395 -9.733 1.00 15.68 194 ASN A O 1
ATOM 1525 N N . THR A 1 195 ? -14.143 -18.054 -9.339 1.00 12.88 195 THR A N 1
ATOM 1526 C CA . THR A 1 195 ? -13.714 -18.871 -10.473 1.00 15.65 195 THR A CA 1
ATOM 1527 C C . THR A 1 195 ? -14.156 -18.172 -11.751 1.00 16.12 195 THR A C 1
ATOM 1528 O O . THR A 1 195 ? -15.348 -17.924 -11.939 1.00 13.51 195 THR A O 1
ATOM 1532 N N . LYS A 1 196 ? -13.208 -17.842 -12.623 1.00 13.53 196 LYS A N 1
ATOM 1533 C CA . LYS A 1 196 ? -13.553 -17.184 -13.881 1.00 13.95 196 LYS A CA 1
ATOM 1534 C C . LYS A 1 196 ? -14.163 -18.200 -14.836 1.00 17.24 196 LYS A C 1
ATOM 1535 O O . LYS A 1 196 ? -13.592 -19.273 -15.045 1.00 17.96 196 LYS A O 1
ATOM 1541 N N . ILE A 1 197 ? -15.334 -17.880 -15.393 1.00 15.39 197 ILE A N 1
ATOM 1542 C CA . ILE A 1 197 ? -16.046 -18.820 -16.258 1.00 13.76 197 ILE A CA 1
ATOM 1543 C C . ILE A 1 197 ? -16.218 -18.325 -17.700 1.00 17.28 197 ILE A C 1
ATOM 1544 O O . ILE A 1 197 ? -16.647 -19.080 -18.576 1.00 17.04 197 ILE A O 1
ATOM 1549 N N . ALA A 1 198 ? -15.888 -17.059 -17.939 1.00 12.34 198 ALA A N 1
ATOM 1550 C CA . ALA A 1 198 ? -15.974 -16.493 -19.278 1.00 11.86 198 ALA A CA 1
ATOM 1551 C C . ALA A 1 198 ? -15.096 -15.262 -19.378 1.00 14.56 198 ALA A C 1
ATOM 1552 O O . ALA A 1 198 ? -14.963 -14.506 -18.420 1.00 14.01 198 ALA A O 1
ATOM 1554 N N . HIS A 1 199 ? -14.495 -15.061 -20.543 1.00 13.03 199 HIS A N 1
ATOM 1555 C CA . HIS A 1 199 ? -13.572 -13.958 -20.720 1.00 11.65 199 HIS A CA 1
ATOM 1556 C C . HIS A 1 199 ? -13.554 -13.488 -22.163 1.00 12.84 199 HIS A C 1
ATOM 1557 O O . HIS A 1 199 ? -13.522 -14.295 -23.092 1.00 12.83 199 HIS A O 1
ATOM 1564 N N A LEU A 1 200 ? -13.588 -12.174 -22.357 0.67 12.05 200 LEU A N 1
ATOM 1565 N N B LEU A 1 200 ? -13.588 -12.171 -22.337 0.33 11.82 200 LEU A N 1
ATOM 1566 C CA A LEU A 1 200 ? -13.340 -11.606 -23.673 0.67 10.46 200 LEU A CA 1
ATOM 1567 C CA B LEU A 1 200 ? -13.455 -11.564 -23.649 0.33 10.68 200 LEU A CA 1
ATOM 1568 C C A LEU A 1 200 ? -12.553 -10.316 -23.528 0.67 10.74 200 LEU A C 1
ATOM 1569 C C B LEU A 1 200 ? -12.491 -10.390 -23.588 0.33 10.80 200 LEU A C 1
ATOM 1570 O O A LEU A 1 200 ? -12.917 -9.438 -22.748 0.67 12.72 200 LEU A O 1
ATOM 1571 O O B LEU A 1 200 ? -12.505 -9.607 -22.638 0.33 9.95 200 LEU A O 1
ATOM 1580 N N A ASN A 1 201 ? -11.450 -10.214 -24.255 0.67 9.15 201 ASN A N 1
ATOM 1581 N N B ASN A 1 201 ? -11.639 -10.291 -24.600 0.33 11.04 201 ASN A N 1
ATOM 1582 C CA A ASN A 1 201 ? -10.801 -8.923 -24.413 0.67 11.52 201 ASN A CA 1
ATOM 1583 C CA B ASN A 1 201 ? -10.809 -9.115 -24.801 0.33 12.00 201 ASN A CA 1
ATOM 1584 C C A ASN A 1 201 ? -10.499 -8.742 -25.888 0.67 12.00 201 ASN A C 1
ATOM 1585 C C B ASN A 1 201 ? -10.728 -8.869 -26.299 0.33 10.06 201 ASN A C 1
ATOM 1586 O O A ASN A 1 201 ? -9.933 -9.629 -26.519 0.67 14.95 201 ASN A O 1
ATOM 1587 O O B ASN A 1 201 ? -10.186 -9.688 -27.034 0.33 12.84 201 ASN A O 1
ATOM 1596 N N A GLY A 1 202 ? -10.896 -7.609 -26.454 0.67 10.18 202 GLY A N 1
ATOM 1597 N N B GLY A 1 202 ? -11.285 -7.755 -26.758 0.33 10.35 202 GLY A N 1
ATOM 1598 C CA A GLY A 1 202 ? -10.739 -7.430 -27.884 0.67 14.12 202 GLY A CA 1
ATOM 1599 C CA B GLY A 1 202 ? -11.339 -7.499 -28.184 0.33 11.09 202 GLY A CA 1
ATOM 1600 C C A GLY A 1 202 ? -10.825 -5.998 -28.362 0.67 12.55 202 GLY A C 1
ATOM 1601 C C B GLY A 1 202 ? -11.204 -6.042 -28.574 0.33 12.54 202 GLY A C 1
ATOM 1602 O O A GLY A 1 202 ? -11.271 -5.116 -27.633 0.67 12.33 202 GLY A O 1
ATOM 1603 O O B GLY A 1 202 ? -11.795 -5.163 -27.952 0.33 11.87 202 GLY A O 1
ATOM 1604 N N . ASN A 1 203 ? -10.408 -5.796 -29.610 1.00 11.22 203 ASN A N 1
ATOM 1605 C CA . ASN A 1 203 ? -10.335 -4.486 -30.239 1.00 13.88 203 ASN A CA 1
ATOM 1606 C C . ASN A 1 203 ? -10.684 -4.705 -31.709 1.00 19.48 203 ASN A C 1
ATOM 1607 O O . ASN A 1 203 ? -10.078 -5.547 -32.370 1.00 24.04 203 ASN A O 1
ATOM 1612 N N . GLN A 1 204 ? -11.667 -3.979 -32.232 1.00 9.98 204 GLN A N 1
ATOM 1613 C CA . GLN A 1 204 ? -12.100 -4.231 -33.602 1.00 10.71 204 GLN A CA 1
ATOM 1614 C C . GLN A 1 204 ? -12.714 -2.976 -34.199 1.00 12.74 204 GLN A C 1
ATOM 1615 O O . GLN A 1 204 ? -13.281 -2.158 -33.476 1.00 14.35 204 GLN A O 1
ATOM 1621 N N . TRP A 1 205 ? -12.629 -2.845 -35.521 1.00 9.78 205 TRP A N 1
ATOM 1622 C CA . TRP A 1 205 ? -13.264 -1.733 -36.225 1.00 8.70 205 TRP A CA 1
ATOM 1623 C C . TRP A 1 205 ? -14.525 -2.213 -36.926 1.00 13.09 205 TRP A C 1
ATOM 1624 O O . TRP A 1 205 ? -14.596 -3.353 -37.395 1.00 14.76 205 TRP A O 1
ATOM 1635 N N . GLY A 1 206 ? -15.510 -1.329 -36.993 1.00 11.62 206 GLY A N 1
ATOM 1636 C CA . GLY A 1 206 ? -16.716 -1.573 -37.759 1.00 10.93 206 GLY A CA 1
ATOM 1637 C C . GLY A 1 206 ? -17.059 -0.310 -38.521 1.00 12.15 206 GLY A C 1
ATOM 1638 O O . GLY A 1 206 ? -16.518 0.765 -38.241 1.00 13.88 206 GLY A O 1
ATOM 1639 N N . PHE A 1 207 ? -17.954 -0.418 -39.497 1.00 11.17 207 PHE A N 1
ATOM 1640 C CA . PHE A 1 207 ? -18.278 0.744 -40.311 1.00 9.55 207 PHE A CA 1
ATOM 1641 C C . PHE A 1 207 ? -19.771 0.976 -40.423 1.00 12.36 207 PHE A C 1
ATOM 1642 O O . PHE A 1 207 ? -20.564 0.042 -40.348 1.00 14.33 207 PHE A O 1
ATOM 1650 N N . GLY A 1 208 ? -20.141 2.234 -40.624 1.00 11.07 208 GLY A N 1
ATOM 1651 C CA . GLY A 1 208 ? -21.531 2.586 -40.827 1.00 9.04 208 GLY A CA 1
ATOM 1652 C C . GLY A 1 208 ? -21.653 3.888 -41.590 1.00 10.66 208 GLY A C 1
ATOM 1653 O O . GLY A 1 208 ? -20.665 4.458 -42.045 1.00 12.09 208 GLY A O 1
ATOM 1654 N N . TRP A 1 209 ? -22.884 4.356 -41.746 1.00 10.08 209 TRP A N 1
ATOM 1655 C CA . TRP A 1 209 ? -23.111 5.618 -42.420 1.00 11.40 209 TRP A CA 1
ATOM 1656 C C . TRP A 1 209 ? -24.198 6.387 -41.700 1.00 11.11 209 TRP A C 1
ATOM 1657 O O . TRP A 1 209 ? -24.925 5.829 -40.875 1.00 12.95 209 TRP A O 1
ATOM 1668 N N . ASN A 1 210 ? -24.287 7.680 -41.984 1.00 10.30 210 ASN A N 1
ATOM 1669 C CA . ASN A 1 210 ? -25.391 8.473 -41.473 1.00 8.69 210 ASN A CA 1
ATOM 1670 C C . ASN A 1 210 ? -25.819 9.496 -42.506 1.00 11.97 210 ASN A C 1
ATOM 1671 O O . ASN A 1 210 ? -25.093 9.762 -43.473 1.00 11.48 210 ASN A O 1
ATOM 1676 N N . ALA A 1 211 ? -27.012 10.048 -42.334 1.00 9.97 211 ALA A N 1
ATOM 1677 C CA . ALA A 1 211 ? -27.489 11.024 -43.313 1.00 10.42 211 ALA A CA 1
ATOM 1678 C C . ALA A 1 211 ? -28.430 12.006 -42.664 1.00 11.39 211 ALA A C 1
ATOM 1679 O O . ALA A 1 211 ? -28.941 11.770 -41.572 1.00 10.14 211 ALA A O 1
ATOM 1681 N N . GLY A 1 212 ? -28.667 13.120 -43.338 1.00 9.68 212 GLY A N 1
ATOM 1682 C CA . GLY A 1 212 ? -29.537 14.125 -42.776 1.00 10.59 212 GLY A CA 1
ATOM 1683 C C . GLY A 1 212 ? -30.144 14.997 -43.843 1.00 10.79 212 GLY A C 1
ATOM 1684 O O . GLY A 1 212 ? -29.574 15.185 -44.921 1.00 9.96 212 GLY A O 1
ATOM 1685 N N . ILE A 1 213 ? -31.325 15.505 -43.538 1.00 10.11 213 ILE A N 1
ATOM 1686 C CA . ILE A 1 213 ? -31.980 16.504 -44.369 1.00 10.72 213 ILE A CA 1
ATOM 1687 C C . ILE A 1 213 ? -32.276 17.707 -43.499 1.00 13.26 213 ILE A C 1
ATOM 1688 O O . ILE A 1 213 ? -32.606 17.559 -42.322 1.00 14.31 213 ILE A O 1
ATOM 1693 N N . LEU A 1 214 ? -32.154 18.905 -44.068 1.00 10.39 214 LEU A N 1
ATOM 1694 C CA . LEU A 1 214 ? -32.427 20.122 -43.332 1.00 8.19 214 LEU A CA 1
ATOM 1695 C C . LEU A 1 214 ? -33.361 20.974 -44.180 1.00 9.90 214 LEU A C 1
ATOM 1696 O O . LEU A 1 214 ? -33.117 21.169 -45.370 1.00 10.41 214 LEU A O 1
ATOM 1701 N N . TYR A 1 215 ? -34.433 21.452 -43.557 1.00 8.70 215 TYR A N 1
ATOM 1702 C CA . TYR A 1 215 ? -35.368 22.383 -44.195 1.00 10.52 215 TYR A CA 1
ATOM 1703 C C . TYR A 1 215 ? -35.437 23.685 -43.399 1.00 9.51 215 TYR A C 1
ATOM 1704 O O . TYR A 1 215 ? -35.851 23.699 -42.233 1.00 10.71 215 TYR A O 1
ATOM 1713 N N . GLU A 1 216 ? -35.016 24.779 -44.032 1.00 9.63 216 GLU A N 1
ATOM 1714 C CA . GLU A 1 216 ? -35.038 26.088 -43.395 1.00 9.75 216 GLU A CA 1
ATOM 1715 C C . GLU A 1 216 ? -36.230 26.893 -43.888 1.00 11.67 216 GLU A C 1
ATOM 1716 O O . GLU A 1 216 ? -36.338 27.159 -45.083 1.00 13.34 216 GLU A O 1
ATOM 1722 N N . LEU A 1 217 ? -37.114 27.273 -42.970 1.00 10.79 217 LEU A N 1
ATOM 1723 C CA . LEU A 1 217 ? -38.222 28.180 -43.299 1.00 12.23 217 LEU A CA 1
ATOM 1724 C C . LEU A 1 217 ? -37.665 29.556 -43.619 1.00 15.19 217 LEU A C 1
ATOM 1725 O O . LEU A 1 217 ? -38.160 30.260 -44.514 1.00 14.64 217 LEU A O 1
ATOM 1730 N N . ASP A 1 218 ? -36.661 29.931 -42.835 1.00 12.60 218 ASP A N 1
ATOM 1731 C CA . ASP A 1 218 ? -35.934 31.190 -42.965 1.00 14.09 218 ASP A CA 1
ATOM 1732 C C . ASP A 1 218 ? -34.701 31.085 -42.051 1.00 17.10 218 ASP A C 1
ATOM 1733 O O . ASP A 1 218 ? -34.428 30.010 -41.510 1.00 13.41 218 ASP A O 1
ATOM 1738 N N . LYS A 1 219 ? -33.957 32.179 -41.876 1.00 13.76 219 LYS A N 1
ATOM 1739 C CA . LYS A 1 219 ? -32.729 32.120 -41.086 1.00 11.07 219 LYS A CA 1
ATOM 1740 C C . LYS A 1 219 ? -32.963 31.807 -39.610 1.00 11.75 219 LYS A C 1
ATOM 1741 O O . LYS A 1 219 ? -32.019 31.469 -38.887 1.00 15.41 219 LYS A O 1
ATOM 1747 N N . ASN A 1 220 ? -34.217 31.907 -39.169 1.00 12.02 220 ASN A N 1
ATOM 1748 C CA . ASN A 1 220 ? -34.544 31.779 -37.748 1.00 12.72 220 ASN A CA 1
ATOM 1749 C C . ASN A 1 220 ? -35.215 30.467 -37.362 1.00 10.15 220 ASN A C 1
ATOM 1750 O O . ASN A 1 220 ? -35.365 30.175 -36.182 1.00 11.76 220 ASN A O 1
ATOM 1755 N N . ASN A 1 221 ? -35.631 29.691 -38.351 1.00 7.72 221 ASN A N 1
ATOM 1756 C CA . ASN A 1 221 ? -36.493 28.528 -38.094 1.00 6.58 221 ASN A CA 1
ATOM 1757 C C . ASN A 1 221 ? -36.148 27.394 -39.028 1.00 12.32 221 ASN A C 1
ATOM 1758 O O . ASN A 1 221 ? -36.138 27.578 -40.242 1.00 10.46 221 ASN A O 1
ATOM 1763 N N . ARG A 1 222 ? -35.883 26.216 -38.480 1.00 10.35 222 ARG A N 1
ATOM 1764 C CA . ARG A 1 222 ? -35.536 25.094 -39.337 1.00 8.03 222 ARG A CA 1
ATOM 1765 C C . ARG A 1 222 ? -35.832 23.759 -38.684 1.00 8.25 222 ARG A C 1
ATOM 1766 O O . ARG A 1 222 ? -35.931 23.647 -37.456 1.00 10.06 222 ARG A O 1
ATOM 1774 N N . TYR A 1 223 ? -35.956 22.750 -39.531 1.00 7.79 223 TYR A N 1
ATOM 1775 C CA . TYR A 1 223 ? -36.329 21.402 -39.110 1.00 8.19 223 TYR A CA 1
ATOM 1776 C C . TYR A 1 223 ? -35.426 20.391 -39.779 1.00 10.62 223 TYR A C 1
ATOM 1777 O O . TYR A 1 223 ? -34.913 20.630 -40.873 1.00 9.77 223 TYR A O 1
ATOM 1786 N N . ALA A 1 224 ? -35.242 19.243 -39.131 1.00 9.20 224 ALA A N 1
ATOM 1787 C CA . ALA A 1 224 ? -34.285 18.262 -39.620 1.00 9.80 224 ALA A CA 1
ATOM 1788 C C . ALA A 1 224 ? -34.777 16.853 -39.391 1.00 8.74 224 ALA A C 1
ATOM 1789 O O . ALA A 1 224 ? -35.482 16.574 -38.412 1.00 10.03 224 ALA A O 1
ATOM 1791 N N . LEU A 1 225 ? -34.410 15.974 -40.315 1.00 9.66 225 LEU A N 1
ATOM 1792 C CA . LEU A 1 225 ? -34.580 14.534 -40.142 1.00 8.58 225 LEU A CA 1
ATOM 1793 C C . LEU A 1 225 ? -33.218 13.884 -40.349 1.00 10.08 225 LEU A C 1
ATOM 1794 O O . LEU A 1 225 ? -32.556 14.147 -41.347 1.00 11.12 225 LEU A O 1
ATOM 1799 N N . THR A 1 226 ? -32.807 13.028 -39.414 1.00 8.33 226 THR A N 1
ATOM 1800 C CA . THR A 1 226 ? -31.541 12.314 -39.567 1.00 10.03 226 THR A CA 1
ATOM 1801 C C . THR A 1 226 ? -31.692 10.811 -39.351 1.00 8.98 226 THR A C 1
ATOM 1802 O O . THR A 1 226 ? -32.625 10.349 -38.684 1.00 10.37 226 THR A O 1
ATOM 1806 N N . TYR A 1 227 ? -30.739 10.061 -39.909 1.00 9.07 227 TYR A N 1
ATOM 1807 C CA . TYR A 1 227 ? -30.663 8.617 -39.710 1.00 10.26 227 TYR A CA 1
ATOM 1808 C C . TYR A 1 227 ? -29.221 8.200 -39.503 1.00 9.83 227 TYR A C 1
ATOM 1809 O O . TYR A 1 227 ? -28.331 8.673 -40.205 1.00 11.07 227 TYR A O 1
ATOM 1818 N N A ARG A 1 228 ? -29.009 7.304 -38.543 0.70 8.20 228 ARG A N 1
ATOM 1819 N N B ARG A 1 228 ? -28.982 7.325 -38.534 0.30 8.96 228 ARG A N 1
ATOM 1820 C CA A ARG A 1 228 ? -27.701 6.704 -38.305 0.70 8.90 228 ARG A CA 1
ATOM 1821 C CA B ARG A 1 228 ? -27.654 6.741 -38.375 0.30 8.93 228 ARG A CA 1
ATOM 1822 C C A ARG A 1 228 ? -27.847 5.194 -38.428 0.70 10.04 228 ARG A C 1
ATOM 1823 C C B ARG A 1 228 ? -27.762 5.217 -38.365 0.30 10.37 228 ARG A C 1
ATOM 1824 O O A ARG A 1 228 ? -28.706 4.600 -37.778 0.70 11.40 228 ARG A O 1
ATOM 1825 O O B ARG A 1 228 ? -28.523 4.640 -37.588 0.30 9.82 228 ARG A O 1
ATOM 1840 N N . SER A 1 229 ? -27.014 4.578 -39.259 1.00 11.20 229 SER A N 1
ATOM 1841 C CA . SER A 1 229 ? -27.087 3.138 -39.452 1.00 12.56 229 SER A CA 1
ATOM 1842 C C . SER A 1 229 ? -26.570 2.343 -38.267 1.00 11.55 229 SER A C 1
ATOM 1843 O O . SER A 1 229 ? -25.795 2.833 -37.430 1.00 12.05 229 SER A O 1
ATOM 1846 N N . GLU A 1 230 ? -26.986 1.086 -38.220 1.00 12.69 230 GLU A N 1
ATOM 1847 C CA . GLU A 1 230 ? -26.332 0.126 -37.355 1.00 12.73 230 GLU A CA 1
ATOM 1848 C C . GLU A 1 230 ? -24.850 0.027 -37.713 1.00 13.09 230 GLU A C 1
ATOM 1849 O O . GLU A 1 230 ? -24.439 0.302 -38.847 1.00 15.66 230 GLU A O 1
ATOM 1855 N N . VAL A 1 231 ? -24.050 -0.359 -36.731 1.00 9.46 231 VAL A N 1
ATOM 1856 C CA . VAL A 1 231 ? -22.650 -0.691 -36.976 1.00 11.39 231 VAL A CA 1
ATOM 1857 C C . VAL A 1 231 ? -22.383 -2.055 -36.372 1.00 11.25 231 VAL A C 1
ATOM 1858 O O . VAL A 1 231 ? -22.587 -2.256 -35.169 1.00 12.76 231 VAL A O 1
ATOM 1862 N N . LYS A 1 232 ? -21.928 -2.993 -37.199 1.00 10.66 232 LYS A N 1
ATOM 1863 C CA . LYS A 1 232 ? -21.603 -4.339 -36.708 1.00 13.50 232 LYS A CA 1
ATOM 1864 C C . LYS A 1 232 ? -20.134 -4.461 -36.306 1.00 14.56 232 LYS A C 1
ATOM 1865 O O . LYS A 1 232 ? -19.224 -4.176 -37.102 1.00 14.35 232 LYS A O 1
ATOM 1871 N N . ILE A 1 233 ? -19.912 -4.856 -35.056 1.00 11.14 233 ILE A N 1
ATOM 1872 C CA . ILE A 1 233 ? -18.564 -5.118 -34.546 1.00 14.18 233 ILE A CA 1
ATOM 1873 C C . ILE A 1 233 ? -18.390 -6.608 -34.258 1.00 17.97 233 ILE A C 1
ATOM 1874 O O . ILE A 1 233 ? -19.119 -7.195 -33.449 1.00 14.81 233 ILE A O 1
ATOM 1879 N N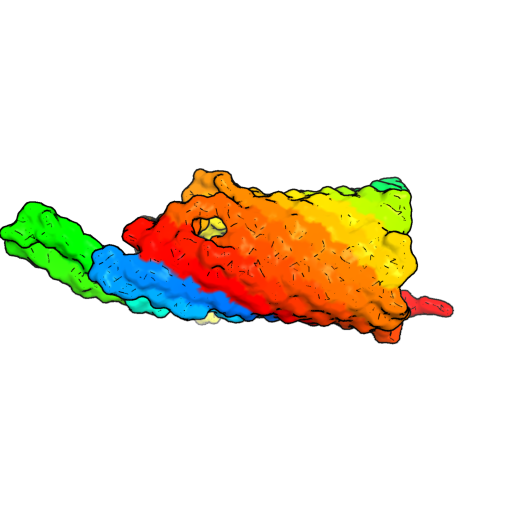 . ASP A 1 234 ? -17.417 -7.224 -34.914 1.00 13.66 234 ASP A N 1
ATOM 1880 C CA . ASP A 1 234 ? -17.197 -8.650 -34.722 1.00 14.98 234 ASP A CA 1
ATOM 1881 C C . ASP A 1 234 ? -15.878 -8.908 -34.020 1.00 14.94 234 ASP A C 1
ATOM 1882 O O . ASP A 1 234 ? -14.826 -8.951 -34.653 1.00 18.56 234 ASP A O 1
ATOM 1887 N N . PHE A 1 235 ? -15.937 -9.075 -32.703 1.00 15.27 235 PHE A N 1
ATOM 1888 C CA . PHE A 1 235 ? -14.754 -9.442 -31.934 1.00 14.97 235 PHE A CA 1
ATOM 1889 C C . PHE A 1 235 ? -14.391 -10.886 -32.200 1.00 19.27 235 PHE A C 1
ATOM 1890 O O . PHE A 1 235 ? -15.233 -11.769 -32.107 1.00 16.49 235 PHE A O 1
ATOM 1898 N N . LYS A 1 236 ? -13.132 -11.122 -32.538 1.00 19.00 236 LYS A N 1
ATOM 1899 C CA . LYS A 1 236 ? -12.643 -12.480 -32.691 1.00 27.69 236 LYS A CA 1
ATOM 1900 C C . LYS A 1 236 ? -11.273 -12.648 -32.043 1.00 26.26 236 LYS A C 1
ATOM 1901 O O . LYS A 1 236 ? -10.428 -11.751 -32.101 1.00 39.41 236 LYS A O 1
ATOM 1907 N N . GLY A 1 237 ? -11.068 -13.793 -31.407 1.00 31.12 237 GLY A N 1
ATOM 1908 C CA . GLY A 1 237 ? -9.816 -14.074 -30.726 1.00 42.23 237 GLY A CA 1
ATOM 1909 C C . GLY A 1 237 ? -8.619 -14.016 -31.655 1.00 50.91 237 GLY A C 1
ATOM 1910 O O . GLY A 1 237 ? -8.557 -14.742 -32.648 1.00 53.32 237 GLY A O 1
ATOM 1911 N N . ARG A 1 245 ? 8.372 -12.074 -36.253 1.00 84.32 245 ARG A N 1
ATOM 1912 C CA . ARG A 1 245 ? 9.380 -11.106 -35.836 1.00 80.37 245 ARG A CA 1
ATOM 1913 C C . ARG A 1 245 ? 9.849 -11.380 -34.408 1.00 75.58 245 ARG A C 1
ATOM 1914 O O . ARG A 1 245 ? 9.185 -10.957 -33.461 1.00 81.99 245 ARG A O 1
ATOM 1922 N N . ALA A 1 246 ? 10.971 -12.081 -34.223 1.00 64.44 246 ALA A N 1
ATOM 1923 C CA . ALA A 1 246 ? 11.810 -12.680 -35.276 1.00 61.37 246 ALA A CA 1
ATOM 1924 C C . ALA A 1 246 ? 12.736 -11.722 -36.041 1.00 52.78 246 ALA A C 1
ATOM 1925 O O . ALA A 1 246 ? 13.955 -11.891 -36.019 1.00 51.13 246 ALA A O 1
ATOM 1927 N N . PHE A 1 247 ? 12.165 -10.719 -36.698 1.00 54.61 247 PHE A N 1
ATOM 1928 C CA . PHE A 1 247 ? 12.934 -9.853 -37.598 1.00 52.07 247 PHE A CA 1
ATOM 1929 C C . PHE A 1 247 ? 14.265 -9.250 -37.095 1.00 55.43 247 PHE A C 1
ATOM 1930 O O . PHE A 1 247 ? 15.296 -9.592 -37.679 1.00 63.07 247 PHE A O 1
ATOM 1938 N N . ASN A 1 248 ? 14.334 -8.401 -36.056 1.00 36.11 248 ASN A N 1
ATOM 1939 C CA . ASN A 1 248 ? 13.377 -8.085 -34.967 1.00 50.62 248 ASN A CA 1
ATOM 1940 C C . ASN A 1 248 ? 13.831 -8.769 -33.673 1.00 51.46 248 ASN A C 1
ATOM 1941 O O . ASN A 1 248 ? 13.930 -8.142 -32.616 1.00 48.83 248 ASN A O 1
ATOM 1946 N N . ASN A 1 249 ? 14.102 -10.063 -33.779 1.00 44.29 249 ASN A N 1
ATOM 1947 C CA . ASN A 1 249 ? 14.910 -10.765 -32.796 1.00 44.64 249 ASN A CA 1
ATOM 1948 C C . ASN A 1 249 ? 16.241 -11.020 -33.495 1.00 42.78 249 ASN A C 1
ATOM 1949 O O . ASN A 1 249 ? 17.065 -11.804 -33.032 1.00 38.31 249 ASN A O 1
ATOM 1950 N N . TYR A 1 250 ? 16.420 -10.337 -34.626 1.00 39.60 250 TYR A N 1
ATOM 1951 C CA . TYR A 1 250 ? 17.587 -10.487 -35.490 1.00 36.67 250 TYR A CA 1
ATOM 1952 C C . TYR A 1 250 ? 17.681 -11.888 -36.089 1.00 38.70 250 TYR A C 1
ATOM 1953 O O . TYR A 1 250 ? 18.758 -12.341 -36.457 1.00 37.96 250 TYR A O 1
ATOM 1962 N N . GLY A 1 251 ? 16.541 -12.562 -36.189 1.00 41.46 251 GLY A N 1
ATOM 1963 C CA . GLY A 1 251 ? 16.501 -13.893 -36.766 1.00 48.25 251 GLY A CA 1
ATOM 1964 C C . GLY A 1 251 ? 15.972 -14.944 -35.809 1.00 53.67 251 GLY A C 1
ATOM 1965 O O . GLY A 1 251 ? 15.294 -15.885 -36.224 1.00 49.29 251 GLY A O 1
ATOM 1966 N N . LEU A 1 252 ? 16.287 -14.785 -34.527 1.00 62.13 252 LEU A N 1
ATOM 1967 C CA . LEU A 1 252 ? 15.844 -15.730 -33.505 1.00 68.48 252 LEU A CA 1
ATOM 1968 C C . LEU A 1 252 ? 14.933 -15.061 -32.480 1.00 69.58 252 LEU A C 1
ATOM 1969 O O . LEU A 1 252 ? 13.902 -14.484 -32.829 1.00 73.05 252 LEU A O 1
ATOM 1970 N N . GLN A 1 263 ? -5.731 -10.740 -27.648 1.00 27.49 263 GLN A N 1
ATOM 1971 C CA . GLN A 1 263 ? -7.106 -10.824 -28.143 1.00 31.74 263 GLN A CA 1
ATOM 1972 C C . GLN A 1 263 ? -7.661 -12.205 -27.821 1.00 26.40 263 GLN A C 1
ATOM 1973 O O . GLN A 1 263 ? -7.114 -13.202 -28.269 1.00 26.08 263 GLN A O 1
ATOM 1979 N N . SER A 1 264 ? -8.753 -12.260 -27.065 1.00 21.15 264 SER A N 1
ATOM 1980 C CA . SER A 1 264 ? -9.332 -13.540 -26.671 1.00 16.31 264 SER A CA 1
ATOM 1981 C C . SER A 1 264 ? -10.850 -13.434 -26.651 1.00 15.65 264 SER A C 1
ATOM 1982 O O . SER A 1 264 ? -11.391 -12.461 -26.143 1.00 16.67 264 SER A O 1
ATOM 1985 N N . GLY A 1 265 ? -11.535 -14.418 -27.225 1.00 15.70 265 GLY A N 1
ATOM 1986 C CA . GLY A 1 265 ? -12.987 -14.429 -27.177 1.00 15.23 265 GLY A CA 1
ATOM 1987 C C . GLY A 1 265 ? -13.699 -13.883 -28.407 1.00 18.79 265 GLY A C 1
ATOM 1988 O O . GLY A 1 265 ? -13.143 -13.108 -29.191 1.00 16.68 265 GLY A O 1
ATOM 1989 N N . TYR A 1 266 ? -14.955 -14.290 -28.570 1.00 15.14 266 TYR A N 1
ATOM 1990 C CA . TYR A 1 266 ? -15.736 -13.944 -29.743 1.00 14.28 266 TYR A CA 1
ATOM 1991 C C . TYR A 1 266 ? -17.063 -13.329 -29.325 1.00 16.72 266 TYR A C 1
ATOM 1992 O O . TYR A 1 266 ? -17.707 -13.799 -28.388 1.00 13.64 266 TYR A O 1
ATOM 2001 N N . LEU A 1 267 ? -17.459 -12.277 -30.023 1.00 11.61 267 LEU A N 1
ATOM 2002 C CA . LEU A 1 267 ? -18.752 -11.641 -29.791 1.00 15.05 267 LEU A CA 1
ATOM 2003 C C . LEU A 1 267 ? -19.109 -10.754 -30.966 1.00 16.29 267 LEU A C 1
ATOM 2004 O O . LEU A 1 267 ? -18.286 -9.950 -31.410 1.00 13.89 267 LEU A O 1
ATOM 2009 N N . THR A 1 268 ? -20.338 -10.895 -31.459 1.00 12.33 268 THR A N 1
ATOM 2010 C CA . THR A 1 268 ? -20.854 -9.996 -32.484 1.00 14.69 268 THR A CA 1
ATOM 2011 C C . THR A 1 268 ? -21.761 -8.997 -31.801 1.00 13.71 268 THR A C 1
ATOM 2012 O O . THR A 1 268 ? -22.739 -9.369 -31.158 1.00 15.84 268 THR A O 1
ATOM 2016 N N . LEU A 1 269 ? -21.424 -7.726 -31.934 1.00 11.76 269 LEU A N 1
ATOM 2017 C CA . LEU A 1 269 ? -22.168 -6.664 -31.286 1.00 14.66 269 LEU A CA 1
ATOM 2018 C C . LEU A 1 269 ? -22.686 -5.704 -32.345 1.00 15.71 269 LEU A C 1
ATOM 2019 O O . LEU A 1 269 ? -21.921 -5.218 -33.168 1.00 15.18 269 LEU A O 1
ATOM 2024 N N . ASN A 1 270 ? -23.990 -5.448 -32.342 1.00 8.93 270 ASN A N 1
ATOM 2025 C CA . ASN A 1 270 ? -24.588 -4.534 -33.310 1.00 14.03 270 ASN A CA 1
ATOM 2026 C C . ASN A 1 270 ? -24.950 -3.224 -32.623 1.00 16.37 270 ASN A C 1
ATOM 2027 O O . ASN A 1 270 ? -25.877 -3.180 -31.803 1.00 14.40 270 ASN A O 1
ATOM 2032 N N . LEU A 1 271 ? -24.236 -2.152 -32.946 1.00 12.37 271 LEU A N 1
ATOM 2033 C CA . LEU A 1 271 ? -24.612 -0.851 -32.410 1.00 11.12 271 LEU A CA 1
ATOM 2034 C C . LEU A 1 271 ? -25.931 -0.420 -33.050 1.00 12.32 271 LEU A C 1
ATOM 2035 O O . LEU A 1 271 ? -26.193 -0.721 -34.217 1.00 13.76 271 LEU A O 1
ATOM 2040 N N . PRO A 1 272 ? -26.782 0.283 -32.281 1.00 12.53 272 PRO A N 1
ATOM 2041 C CA . PRO A 1 272 ? -28.157 0.528 -32.720 1.00 13.87 272 PRO A CA 1
ATOM 2042 C C . PRO A 1 272 ? -28.280 1.586 -33.817 1.00 16.52 272 PRO A C 1
ATOM 2043 O O . PRO A 1 272 ? -27.407 2.442 -33.959 1.00 14.91 272 PRO A O 1
ATOM 2047 N N . GLU A 1 273 ? -29.357 1.513 -34.589 1.00 12.61 273 GLU A N 1
ATOM 2048 C CA . GLU A 1 273 ? -29.667 2.567 -35.554 1.00 14.13 273 GLU A CA 1
ATOM 2049 C C . GLU A 1 273 ? -30.541 3.621 -34.880 1.00 14.90 273 GLU A C 1
ATOM 2050 O O . GLU A 1 273 ? -31.206 3.333 -33.889 1.00 14.76 273 GLU A O 1
ATOM 2056 N N . MET A 1 274 ? -30.524 4.850 -35.390 1.00 11.08 274 MET A N 1
ATOM 2057 C CA . MET A 1 274 ? -31.279 5.918 -34.741 1.00 11.61 274 MET A CA 1
ATOM 2058 C C . MET A 1 274 ? -31.839 6.887 -35.763 1.00 13.74 274 MET A C 1
ATOM 2059 O O . MET A 1 274 ? -31.116 7.337 -36.648 1.00 15.34 274 MET A O 1
ATOM 2064 N N . TRP A 1 275 ? -33.132 7.176 -35.645 1.00 9.03 275 TRP A N 1
ATOM 2065 C CA . TRP A 1 275 ? -33.766 8.231 -36.426 1.00 11.48 275 TRP A CA 1
ATOM 2066 C C . TRP A 1 275 ? -33.997 9.410 -35.493 1.00 13.95 275 TRP A C 1
ATOM 2067 O O . TRP A 1 275 ? -34.280 9.206 -34.322 1.00 13.10 275 TRP A O 1
ATOM 2078 N N . GLU A 1 276 ? -33.904 10.646 -35.990 1.00 8.53 276 GLU A N 1
ATOM 2079 C CA . GLU A 1 276 ? -34.208 11.781 -35.134 1.00 9.22 276 GLU A CA 1
ATOM 2080 C C . GLU A 1 276 ? -34.834 12.917 -35.927 1.00 10.08 276 GLU A C 1
ATOM 2081 O O . GLU A 1 276 ? -34.361 13.256 -37.008 1.00 11.78 276 GLU A O 1
ATOM 2087 N N A VAL A 1 277 ? -35.928 13.468 -35.414 0.64 7.96 277 VAL A N 1
ATOM 2088 N N B VAL A 1 277 ? -35.884 13.514 -35.371 0.36 8.44 277 VAL A N 1
ATOM 2089 C CA A VAL A 1 277 ? -36.467 14.709 -35.965 0.64 9.64 277 VAL A CA 1
ATOM 2090 C CA B VAL A 1 277 ? -36.487 14.712 -35.951 0.36 9.50 277 VAL A CA 1
ATOM 2091 C C A VAL A 1 277 ? -36.177 15.841 -34.985 0.64 8.78 277 VAL A C 1
ATOM 2092 C C B VAL A 1 277 ? -36.341 15.896 -34.998 0.36 9.00 277 VAL A C 1
ATOM 2093 O O A VAL A 1 277 ? -36.242 15.650 -33.771 0.64 8.04 277 VAL A O 1
ATOM 2094 O O B VAL A 1 277 ? -36.705 15.807 -33.823 0.36 6.79 277 VAL A O 1
ATOM 2101 N N . SER A 1 278 ? -35.824 17.009 -35.512 1.00 7.13 278 SER A N 1
ATOM 2102 C CA . SER A 1 278 ? -35.474 18.156 -34.680 1.00 6.67 278 SER A CA 1
ATOM 2103 C C . SER A 1 278 ? -36.096 19.432 -35.208 1.00 10.76 278 SER A C 1
ATOM 2104 O O . SER A 1 278 ? -36.239 19.601 -36.417 1.00 10.84 278 SER A O 1
ATOM 2107 N N . GLY A 1 279 ? -36.414 20.339 -34.291 1.00 7.93 279 GLY A N 1
ATOM 2108 C CA . GLY A 1 279 ? -36.794 21.691 -34.644 1.00 9.00 279 GLY A CA 1
ATOM 2109 C C . GLY A 1 279 ? -36.056 22.754 -33.853 1.00 13.54 279 GLY A C 1
ATOM 2110 O O . GLY A 1 279 ? -35.681 22.552 -32.698 1.00 11.13 279 GLY A O 1
ATOM 2111 N N . TYR A 1 280 ? -35.874 23.912 -34.482 1.00 10.27 280 TYR A N 1
ATOM 2112 C CA . TYR A 1 280 ? -35.244 25.064 -33.842 1.00 9.16 280 TYR A CA 1
ATOM 2113 C C . TYR A 1 280 ? -36.014 26.291 -34.283 1.00 11.86 280 TYR A C 1
ATOM 2114 O O . TYR A 1 280 ? -36.199 26.509 -35.483 1.00 9.41 280 TYR A O 1
ATOM 2123 N N . ASN A 1 281 ? -36.480 27.070 -33.310 1.00 7.66 281 ASN A N 1
ATOM 2124 C CA . ASN A 1 281 ? -37.165 28.335 -33.593 1.00 7.69 281 ASN A CA 1
ATOM 2125 C C . ASN A 1 281 ? -36.571 29.467 -32.801 1.00 11.05 281 ASN A C 1
ATOM 2126 O O . ASN A 1 281 ? -36.701 29.503 -31.573 1.00 11.29 281 ASN A O 1
ATOM 2131 N N A ARG A 1 282 ? -35.939 30.415 -33.486 0.59 10.65 282 ARG A N 1
ATOM 2132 N N B ARG A 1 282 ? -35.894 30.377 -33.498 0.41 11.03 282 ARG A N 1
ATOM 2133 C CA A ARG A 1 282 ? -35.506 31.628 -32.816 0.59 10.66 282 ARG A CA 1
ATOM 2134 C CA B ARG A 1 282 ? -35.407 31.608 -32.895 0.41 11.52 282 ARG A CA 1
ATOM 2135 C C A ARG A 1 282 ? -36.658 32.621 -32.827 0.59 12.77 282 ARG A C 1
ATOM 2136 C C B ARG A 1 282 ? -36.528 32.631 -32.991 0.41 12.38 282 ARG A C 1
ATOM 2137 O O A ARG A 1 282 ? -36.915 33.297 -33.827 0.59 14.56 282 ARG A O 1
ATOM 2138 O O B ARG A 1 282 ? -36.684 33.316 -34.005 0.41 13.82 282 ARG A O 1
ATOM 2153 N N A VAL A 1 283 ? -37.361 32.679 -31.703 0.59 13.10 283 VAL A N 1
ATOM 2154 N N B VAL A 1 283 ? -37.322 32.702 -31.929 0.41 14.01 283 VAL A N 1
ATOM 2155 C CA A VAL A 1 283 ? -38.645 33.371 -31.618 0.59 14.82 283 VAL A CA 1
ATOM 2156 C CA B VAL A 1 283 ? -38.571 33.458 -31.940 0.41 15.01 283 VAL A CA 1
ATOM 2157 C C A VAL A 1 283 ? -38.460 34.856 -31.311 0.59 18.18 283 VAL A C 1
ATOM 2158 C C B VAL A 1 283 ? -38.339 34.936 -31.662 0.41 19.40 283 VAL A C 1
ATOM 2159 O O A VAL A 1 283 ? -39.409 35.645 -31.377 0.59 20.99 283 VAL A O 1
ATOM 2160 O O B VAL A 1 283 ? -39.150 35.787 -32.035 0.41 19.50 283 VAL A O 1
ATOM 2167 N N . ASP A 1 284 ? -37.222 35.233 -31.011 1.00 22.54 284 ASP A N 1
ATOM 2168 C CA . ASP A 1 284 ? -36.882 36.599 -30.636 1.00 24.11 284 ASP A CA 1
ATOM 2169 C C . ASP A 1 284 ? -35.376 36.713 -30.810 1.00 26.06 284 ASP A C 1
ATOM 2170 O O . ASP A 1 284 ? -34.684 35.709 -30.748 1.00 19.12 284 ASP A O 1
ATOM 2175 N N . PRO A 1 285 ? -34.855 37.925 -31.062 1.00 23.58 285 PRO A N 1
ATOM 2176 C CA . PRO A 1 285 ? -33.396 38.045 -31.154 1.00 25.51 285 PRO A CA 1
ATOM 2177 C C . PRO A 1 285 ? -32.683 37.383 -29.975 1.00 24.18 285 PRO A C 1
ATOM 2178 O O . PRO A 1 285 ? -31.591 36.836 -30.138 1.00 23.17 285 PRO A O 1
ATOM 2182 N N . GLN A 1 286 ? -33.305 37.412 -28.800 1.00 17.50 286 GLN A N 1
ATOM 2183 C CA . GLN A 1 286 ? -32.659 36.893 -27.600 1.00 16.09 286 GLN A CA 1
ATOM 2184 C C . GLN A 1 286 ? -33.063 35.469 -27.194 1.00 13.51 286 GLN A C 1
ATOM 2185 O O . GLN A 1 286 ? -32.523 34.936 -26.228 1.00 14.14 286 GLN A O 1
ATOM 2191 N N . TRP A 1 287 ? -34.004 34.856 -27.908 1.00 12.35 287 TRP A N 1
ATOM 2192 C CA . TRP A 1 287 ? -34.545 33.563 -27.460 1.00 15.10 287 TRP A CA 1
ATOM 2193 C C . TRP A 1 287 ? -34.771 32.550 -28.566 1.00 13.93 287 TRP A C 1
ATOM 2194 O O . TRP A 1 287 ? -35.365 32.867 -29.602 1.00 16.30 287 TRP A O 1
ATOM 2205 N N . ALA A 1 288 ? -34.329 31.313 -28.331 1.00 11.08 288 ALA A N 1
ATOM 2206 C CA . ALA A 1 288 ? -34.693 30.208 -29.205 1.00 8.34 288 ALA A CA 1
ATOM 2207 C C . ALA A 1 288 ? -35.235 29.050 -28.395 1.00 12.04 288 ALA A C 1
ATOM 2208 O O . ALA A 1 288 ? -34.905 28.882 -27.230 1.00 12.26 288 ALA A O 1
ATOM 2210 N N A ILE A 1 289 ? -36.074 28.245 -29.035 0.47 10.50 289 ILE A N 1
ATOM 2211 N N B ILE A 1 289 ? -36.095 28.260 -29.018 0.53 10.20 289 ILE A N 1
ATOM 2212 C CA A ILE A 1 289 ? -36.541 26.990 -28.461 0.47 11.24 289 ILE A CA 1
ATOM 2213 C CA B ILE A 1 289 ? -36.491 26.983 -28.448 0.53 10.71 289 ILE A CA 1
ATOM 2214 C C A ILE A 1 289 ? -36.200 25.868 -29.435 0.47 11.13 289 ILE A C 1
ATOM 2215 C C B ILE A 1 289 ? -36.047 25.903 -29.418 0.53 11.21 289 ILE A C 1
ATOM 2216 O O A ILE A 1 289 ? -36.254 26.065 -30.647 0.47 11.45 289 ILE A O 1
ATOM 2217 O O B ILE A 1 289 ? -35.868 26.162 -30.606 0.53 9.74 289 ILE A O 1
ATOM 2226 N N . HIS A 1 290 ? -35.846 24.695 -28.914 1.00 10.58 290 HIS A N 1
ATOM 2227 C CA . HIS A 1 290 ? -35.390 23.604 -29.757 1.00 8.80 290 HIS A CA 1
ATOM 2228 C C . HIS A 1 290 ? -35.823 22.289 -29.122 1.00 10.31 290 HIS A C 1
ATOM 2229 O O . HIS A 1 290 ? -35.884 22.157 -27.893 1.00 11.09 290 HIS A O 1
ATOM 2236 N N . TYR A 1 291 ? -36.165 21.328 -29.960 1.00 8.64 291 TYR A N 1
ATOM 2237 C CA . TYR A 1 291 ? -36.842 20.127 -29.454 1.00 9.05 291 TYR A CA 1
ATOM 2238 C C . TYR A 1 291 ? -36.643 18.998 -30.436 1.00 11.62 291 TYR A C 1
ATOM 2239 O O . TYR A 1 291 ? -36.364 19.228 -31.614 1.00 10.06 291 TYR A O 1
ATOM 2248 N N . SER A 1 292 ? -36.780 17.766 -29.955 1.00 10.20 292 SER A N 1
ATOM 2249 C CA . SER A 1 292 ? -36.561 16.628 -30.817 1.00 7.92 292 SER A CA 1
ATOM 2250 C C . SER A 1 292 ? -37.261 15.386 -30.305 1.00 10.44 292 SER A C 1
ATOM 2251 O O . SER A 1 292 ? -37.574 15.261 -29.113 1.00 9.28 292 SER A O 1
ATOM 2254 N N . LEU A 1 293 ? -37.504 14.478 -31.238 1.00 7.34 293 LEU A N 1
ATOM 2255 C CA . LEU A 1 293 ? -37.937 13.123 -30.936 1.00 10.70 293 LEU A CA 1
ATOM 2256 C C . LEU A 1 293 ? -36.955 12.208 -31.639 1.00 12.78 293 LEU A C 1
ATOM 2257 O O . LEU A 1 293 ? -36.714 12.348 -32.838 1.00 10.47 293 LEU A O 1
ATOM 2262 N N . ALA A 1 294 ? -36.361 11.285 -30.890 1.00 9.28 294 ALA A N 1
ATOM 2263 C CA . ALA A 1 294 ? -35.411 10.350 -31.457 1.00 9.07 294 ALA A CA 1
ATOM 2264 C C . ALA A 1 294 ? -35.900 8.935 -31.191 1.00 12.46 294 ALA A C 1
ATOM 2265 O O . ALA A 1 294 ? -36.422 8.641 -30.117 1.00 13.70 294 ALA A O 1
ATOM 2267 N N . TYR A 1 295 ? -35.708 8.070 -32.175 1.00 8.18 295 TYR A N 1
ATOM 2268 C CA . TYR A 1 295 ? -36.132 6.684 -32.086 1.00 10.06 295 TYR A CA 1
ATOM 2269 C C . TYR A 1 295 ? -34.945 5.763 -32.362 1.00 12.91 295 TYR A C 1
ATOM 2270 O O . TYR A 1 295 ? -34.317 5.834 -33.422 1.00 10.07 295 TYR A O 1
ATOM 2279 N N . THR A 1 296 ? -34.637 4.906 -31.395 1.00 9.89 296 THR A N 1
ATOM 2280 C CA . THR A 1 296 ? -33.470 4.043 -31.472 1.00 9.59 296 THR A CA 1
ATOM 2281 C C . THR A 1 296 ? -33.920 2.590 -31.513 1.00 12.63 296 THR A C 1
ATOM 2282 O O . THR A 1 296 ? -34.805 2.191 -30.765 1.00 12.89 296 THR A O 1
ATOM 2286 N N A SER A 1 297 ? -33.273 1.787 -32.355 0.37 12.06 297 SER A N 1
ATOM 2287 N N B SER A 1 297 ? -33.350 1.805 -32.412 0.63 12.37 297 SER A N 1
ATOM 2288 C CA A SER A 1 297 ? -33.668 0.388 -32.532 0.37 12.77 297 SER A CA 1
ATOM 2289 C CA B SER A 1 297 ? -33.657 0.384 -32.389 0.63 10.90 297 SER A CA 1
ATOM 2290 C C A SER A 1 297 ? -32.479 -0.586 -32.547 0.37 13.52 297 SER A C 1
ATOM 2291 C C B SER A 1 297 ? -32.391 -0.456 -32.358 0.63 13.30 297 SER A C 1
ATOM 2292 O O A SER A 1 297 ? -31.582 -0.459 -33.381 0.37 12.12 297 SER A O 1
ATOM 2293 O O B SER A 1 297 ? -31.364 -0.104 -32.943 0.63 12.25 297 SER A O 1
ATOM 2298 N N . TRP A 1 298 ? -32.488 -1.562 -31.636 1.00 12.30 298 TRP A N 1
ATOM 2299 C CA . TRP A 1 298 ? -31.410 -2.549 -31.555 1.00 11.73 298 TRP A CA 1
ATOM 2300 C C . TRP A 1 298 ? -31.887 -3.825 -32.221 1.00 13.00 298 TRP A C 1
ATOM 2301 O O . TRP A 1 298 ? -33.088 -4.113 -32.239 1.00 14.64 298 TRP A O 1
ATOM 2312 N N . SER A 1 299 ? -30.943 -4.609 -32.733 1.00 14.64 299 SER A N 1
ATOM 2313 C CA . SER A 1 299 ? -31.252 -5.895 -33.333 1.00 16.87 299 SER A CA 1
ATOM 2314 C C . SER A 1 299 ? -30.820 -7.037 -32.408 1.00 14.95 299 SER A C 1
ATOM 2315 O O . SER A 1 299 ? -30.809 -8.202 -32.810 1.00 15.80 299 SER A O 1
ATOM 2318 N N . GLN A 1 300 ? -30.459 -6.696 -31.172 1.00 13.70 300 GLN A N 1
ATOM 2319 C CA . GLN A 1 300 ? -30.068 -7.695 -30.171 1.00 13.20 300 GLN A CA 1
ATOM 2320 C C . GLN A 1 300 ? -30.637 -7.320 -28.808 1.00 18.92 300 GLN A C 1
ATOM 2321 O O . GLN A 1 300 ? -30.802 -6.143 -28.504 1.00 14.27 300 GLN A O 1
ATOM 2327 N N . PHE A 1 301 ? -30.915 -8.326 -27.983 1.00 15.66 301 PHE A N 1
ATOM 2328 C CA . PHE A 1 301 ? -31.270 -8.100 -26.583 1.00 14.76 301 PHE A CA 1
ATOM 2329 C C . PHE A 1 301 ? -29.990 -7.979 -25.755 1.00 15.08 301 PHE A C 1
ATOM 2330 O O . PHE A 1 301 ? -28.890 -8.179 -26.272 1.00 17.87 301 PHE A O 1
ATOM 2338 N N . GLN A 1 302 ? -30.133 -7.661 -24.469 1.00 14.95 302 GLN A N 1
ATOM 2339 C CA . GLN A 1 302 ? -28.975 -7.317 -23.635 1.00 17.70 302 GLN A CA 1
ATOM 2340 C C . GLN A 1 302 ? -28.226 -8.474 -22.974 1.00 17.95 302 GLN A C 1
ATOM 2341 O O . GLN A 1 302 ? -26.997 -8.419 -22.828 1.00 15.81 302 GLN A O 1
ATOM 2347 N N . GLN A 1 303 ? -28.949 -9.503 -22.556 1.00 15.14 303 GLN A N 1
ATOM 2348 C CA . GLN A 1 303 ? -28.326 -10.576 -21.789 1.00 15.40 303 GLN A CA 1
ATOM 2349 C C . GLN A 1 303 ? -27.335 -11.362 -22.634 1.00 19.88 303 GLN A C 1
ATOM 2350 O O . GLN A 1 303 ? -27.507 -11.488 -23.847 1.00 19.34 303 GLN A O 1
ATOM 2356 N N . LEU A 1 304 ? -26.293 -11.878 -21.989 1.00 15.24 304 LEU A N 1
ATOM 2357 C CA . LEU A 1 304 ? -25.264 -12.623 -22.698 1.00 14.92 304 LEU A CA 1
ATOM 2358 C C . LEU A 1 304 ? -25.335 -14.106 -22.357 1.00 23.38 304 LEU A C 1
ATOM 2359 O O . LEU A 1 304 ? -25.561 -14.486 -21.207 1.00 26.28 304 LEU A O 1
ATOM 2364 N N . LYS A 1 305 ? -25.143 -14.943 -23.366 1.00 19.34 305 LYS A N 1
ATOM 2365 C CA . LYS A 1 305 ? -24.952 -16.361 -23.136 1.00 18.35 305 LYS A CA 1
ATOM 2366 C C . LYS A 1 305 ? -23.509 -16.685 -23.495 1.00 16.78 305 LYS A C 1
ATOM 2367 O O . LYS A 1 305 ? -22.979 -16.174 -24.478 1.00 19.00 305 LYS A O 1
ATOM 2373 N N . ALA A 1 306 ? -22.859 -17.507 -22.685 1.00 15.67 306 ALA A N 1
ATOM 2374 C CA . ALA A 1 306 ? -21.471 -17.863 -22.964 1.00 14.64 306 ALA A CA 1
ATOM 2375 C C . ALA A 1 306 ? -21.366 -19.355 -23.200 1.00 17.58 306 ALA A C 1
ATOM 2376 O O . ALA A 1 306 ? -21.977 -20.147 -22.477 1.00 18.54 306 ALA A O 1
ATOM 2378 N N . THR A 1 307 ? -20.602 -19.718 -24.226 1.00 17.01 307 THR A N 1
ATOM 2379 C CA . THR A 1 307 ? -20.150 -21.092 -24.430 1.00 16.10 307 THR A CA 1
ATOM 2380 C C . THR A 1 307 ? -18.656 -20.998 -24.693 1.00 16.13 307 THR A C 1
ATOM 2381 O O . THR A 1 307 ? -18.073 -19.923 -24.595 1.00 16.38 307 THR A O 1
ATOM 2385 N N . SER A 1 308 ? -18.023 -22.113 -25.020 1.00 14.23 308 SER A N 1
ATOM 2386 C CA . SER A 1 308 ? -16.602 -22.040 -25.314 1.00 18.48 308 SER A CA 1
ATOM 2387 C C . SER A 1 308 ? -16.237 -22.861 -26.531 1.00 19.90 308 SER A C 1
ATOM 2388 O O . SER A 1 308 ? -16.923 -23.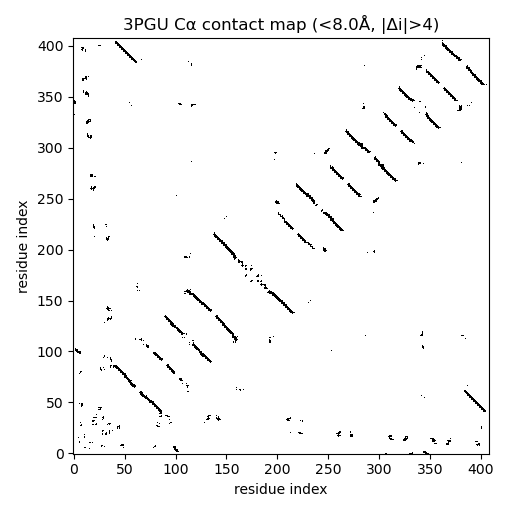826 -26.891 1.00 21.54 308 SER A O 1
ATOM 2391 N N . THR A 1 309 ? -15.151 -22.457 -27.179 1.00 15.55 309 THR A N 1
ATOM 2392 C CA . THR A 1 309 ? -14.595 -23.247 -28.253 1.00 15.09 309 THR A CA 1
ATOM 2393 C C . THR A 1 309 ? -13.085 -23.251 -28.076 1.00 19.09 309 THR A C 1
ATOM 2394 O O . THR A 1 309 ? -12.436 -22.199 -28.085 1.00 18.29 309 THR A O 1
ATOM 2398 N N . SER A 1 310 ? -12.541 -24.438 -27.866 1.00 17.39 310 SER A N 1
ATOM 2399 C CA . SER A 1 310 ? -11.117 -24.598 -27.595 1.00 25.54 310 SER A CA 1
ATOM 2400 C C . SER A 1 310 ? -10.653 -23.728 -26.428 1.00 28.73 310 SER A C 1
ATOM 2401 O O . SER A 1 310 ? -9.545 -23.187 -26.446 1.00 25.47 310 SER A O 1
ATOM 2404 N N . GLY A 1 311 ? -11.506 -23.601 -25.415 1.00 23.87 311 GLY A N 1
ATOM 2405 C CA . GLY A 1 311 ? -11.167 -22.850 -24.219 1.00 24.26 311 GLY A CA 1
ATOM 2406 C C . GLY A 1 311 ? -11.389 -21.345 -24.310 1.00 26.73 311 GLY A C 1
ATOM 2407 O O . GLY A 1 311 ? -11.282 -20.640 -23.308 1.00 28.75 311 GLY A O 1
ATOM 2408 N N . ASP A 1 312 ? -11.681 -20.843 -25.506 1.00 20.48 312 ASP A N 1
ATOM 2409 C CA . ASP A 1 312 ? -11.970 -19.417 -25.678 1.00 19.06 312 ASP A CA 1
ATOM 2410 C C . ASP A 1 312 ? -13.468 -19.194 -25.564 1.00 17.58 312 ASP A C 1
ATOM 2411 O O . ASP A 1 312 ? -14.251 -20.030 -25.999 1.00 19.29 312 ASP A O 1
ATOM 2416 N N . THR A 1 313 ? -13.872 -18.052 -25.014 1.00 12.79 313 THR A N 1
ATOM 2417 C CA . THR A 1 313 ? -15.286 -17.811 -24.780 1.00 11.58 313 THR A CA 1
ATOM 2418 C C . THR A 1 313 ? -15.992 -17.341 -26.042 1.00 14.97 313 THR A C 1
ATOM 2419 O O . THR A 1 313 ? -15.503 -16.463 -26.753 1.00 14.93 313 THR A O 1
ATOM 2423 N N A LEU A 1 314 ? -17.147 -17.939 -26.301 0.47 13.13 314 LEU A N 1
ATOM 2424 N N B LEU A 1 314 ? -17.125 -17.960 -26.344 0.53 12.43 314 LEU A N 1
ATOM 2425 C CA A LEU A 1 314 ? -18.068 -17.452 -27.317 0.47 14.59 314 LEU A CA 1
ATOM 2426 C CA B LEU A 1 314 ? -18.040 -17.406 -27.334 0.53 13.96 314 LEU A CA 1
ATOM 2427 C C A LEU A 1 314 ? -19.240 -16.772 -26.618 0.47 13.57 314 LEU A C 1
ATOM 2428 C C B LEU A 1 314 ? -19.210 -16.765 -26.604 0.53 13.23 314 LEU A C 1
ATOM 2429 O O A LEU A 1 314 ? -20.066 -17.443 -26.002 0.47 14.89 314 LEU A O 1
ATOM 2430 O O B LEU A 1 314 ? -19.998 -17.454 -25.959 0.53 14.63 314 LEU A O 1
ATOM 2439 N N . PHE A 1 315 ? -19.312 -15.443 -26.699 1.00 11.68 315 PHE A N 1
ATOM 2440 C CA . PHE A 1 315 ? -20.446 -14.723 -26.129 1.00 11.73 315 PHE A CA 1
ATOM 2441 C C . PHE A 1 315 ? -21.478 -14.484 -27.225 1.00 14.04 315 PHE A C 1
ATOM 2442 O O . PHE A 1 315 ? -21.127 -14.189 -28.373 1.00 14.93 315 PHE A O 1
ATOM 2450 N N . GLN A 1 316 ? -22.748 -14.602 -26.869 1.00 12.03 316 GLN A N 1
ATOM 2451 C CA . GLN A 1 316 ? -23.821 -14.324 -27.820 1.00 16.40 316 GLN A CA 1
ATOM 2452 C C . GLN A 1 316 ? -24.950 -13.563 -27.149 1.00 16.18 316 GLN A C 1
ATOM 2453 O O . GLN A 1 316 ? -25.340 -13.888 -26.031 1.00 16.68 316 GLN A O 1
ATOM 2459 N N . LYS A 1 317 ? -25.460 -12.540 -27.828 1.00 17.81 317 LYS A N 1
ATOM 2460 C CA . LYS A 1 317 ? -26.707 -11.899 -27.413 1.00 15.76 317 LYS A CA 1
ATOM 2461 C C . LYS A 1 317 ? -27.874 -12.510 -28.195 1.00 17.36 317 LYS A C 1
ATOM 2462 O O . LYS A 1 317 ? -27.693 -12.937 -29.328 1.00 21.93 317 LYS A O 1
ATOM 2468 N N . HIS A 1 318 ? -29.067 -12.553 -27.604 1.00 26.82 318 HIS A N 1
ATOM 2469 C CA . HIS A 1 318 ? -30.253 -12.999 -28.347 1.00 32.02 318 HIS A CA 1
ATOM 2470 C C . HIS A 1 318 ? -30.586 -12.059 -29.501 1.00 31.40 318 HIS A C 1
ATOM 2471 O O . HIS A 1 318 ? -30.603 -10.852 -29.315 1.00 24.42 318 HIS A O 1
ATOM 2478 N N . GLU A 1 319 ? -30.866 -12.607 -30.683 1.00 28.89 319 GLU A N 1
ATOM 2479 C CA . GLU A 1 319 ? -31.300 -11.782 -31.811 1.00 36.75 319 GLU A CA 1
ATOM 2480 C C . GLU A 1 319 ? -32.777 -11.434 -31.673 1.00 32.43 319 GLU A C 1
ATOM 2481 O O . GLU A 1 319 ? -33.642 -12.279 -31.875 1.00 33.56 319 GLU A O 1
ATOM 2487 N N . GLY A 1 320 ? -33.058 -10.182 -31.333 1.00 24.78 320 GLY A N 1
ATOM 2488 C CA . GLY A 1 320 ? -34.421 -9.740 -31.112 1.00 21.13 320 GLY A CA 1
ATOM 2489 C C . GLY A 1 320 ? -34.494 -8.236 -31.236 1.00 19.36 320 GLY A C 1
ATOM 2490 O O . GLY A 1 320 ? -33.485 -7.550 -31.102 1.00 24.52 320 GLY A O 1
ATOM 2491 N N . PHE A 1 321 ? -35.695 -7.734 -31.492 1.00 19.56 321 PHE A N 1
ATOM 2492 C CA . PHE A 1 321 ? -35.919 -6.306 -31.689 1.00 21.01 321 PHE A CA 1
ATOM 2493 C C . PHE A 1 321 ? -36.228 -5.595 -30.371 1.00 19.29 321 PHE A C 1
ATOM 2494 O O . PHE A 1 321 ? -37.136 -5.989 -29.637 1.00 20.56 321 PHE A O 1
ATOM 2502 N N . LYS A 1 322 ? -35.471 -4.538 -30.097 1.00 14.36 322 LYS A N 1
ATOM 2503 C CA . LYS A 1 322 ? -35.600 -3.745 -28.880 1.00 13.42 322 LYS A CA 1
ATOM 2504 C C . LYS A 1 322 ? -35.573 -2.276 -29.312 1.00 16.31 322 LYS A C 1
ATOM 2505 O O . LYS A 1 322 ? -34.813 -1.908 -30.202 1.00 15.67 322 LYS A O 1
ATOM 2511 N N . ASP A 1 323 ? -36.420 -1.437 -28.724 1.00 13.41 323 ASP A N 1
ATOM 2512 C CA . ASP A 1 323 ? -36.400 -0.025 -29.104 1.00 13.17 323 ASP A CA 1
ATOM 2513 C C . ASP A 1 323 ? -36.550 0.905 -27.914 1.00 13.73 323 ASP A C 1
ATOM 2514 O O . ASP A 1 323 ? -36.808 0.465 -26.790 1.00 14.71 323 ASP A O 1
ATOM 2519 N N . ALA A 1 324 ? -36.376 2.195 -28.171 1.00 12.00 324 ALA A N 1
ATOM 2520 C CA . ALA A 1 324 ? -36.503 3.208 -27.150 1.00 10.46 324 ALA A CA 1
ATOM 2521 C C . ALA A 1 324 ? -36.758 4.519 -27.867 1.00 11.98 324 ALA A C 1
ATOM 2522 O O . ALA A 1 324 ? -36.508 4.636 -29.066 1.00 14.15 324 ALA A O 1
ATOM 2524 N N . TYR A 1 325 ? -37.260 5.511 -27.149 1.00 9.38 325 TYR A N 1
ATOM 2525 C CA . TYR A 1 325 ? -37.355 6.835 -27.745 1.00 9.05 325 TYR A CA 1
ATOM 2526 C C . TYR A 1 325 ? -37.036 7.897 -26.726 1.00 14.07 325 TYR A C 1
ATOM 2527 O O . TYR A 1 325 ? -37.141 7.681 -25.517 1.00 14.69 325 TYR A O 1
ATOM 2536 N N . ARG A 1 326 ? -36.627 9.055 -27.225 1.00 9.47 326 ARG A N 1
ATOM 2537 C CA . ARG A 1 326 ? -36.197 10.129 -26.365 1.00 9.58 326 ARG A CA 1
ATOM 2538 C C . ARG A 1 326 ? -36.853 11.395 -26.872 1.00 11.83 326 ARG A C 1
ATOM 2539 O O . ARG A 1 326 ? -36.822 11.679 -28.068 1.00 12.41 326 ARG A O 1
ATOM 2547 N N A ILE A 1 327 ? -37.469 12.144 -25.960 0.25 9.05 327 ILE A N 1
ATOM 2548 N N B ILE A 1 327 ? -37.450 12.140 -25.953 0.75 7.48 327 ILE A N 1
ATOM 2549 C CA A ILE A 1 327 ? -38.044 13.450 -26.279 0.25 10.30 327 ILE A CA 1
ATOM 2550 C CA B ILE A 1 327 ? -38.012 13.441 -26.274 0.75 5.75 327 ILE A CA 1
ATOM 2551 C C A ILE A 1 327 ? -37.321 14.522 -25.478 0.25 11.58 327 ILE A C 1
ATOM 2552 C C B ILE A 1 327 ? -37.204 14.475 -25.514 0.75 12.96 327 ILE A C 1
ATOM 2553 O O A ILE A 1 327 ? -37.070 14.350 -24.285 0.25 12.61 327 ILE A O 1
ATOM 2554 O O B ILE A 1 327 ? -36.752 14.222 -24.393 0.75 10.02 327 ILE A O 1
ATOM 2563 N N . ALA A 1 328 ? -36.980 15.627 -26.133 1.00 10.79 328 ALA A N 1
ATOM 2564 C CA . ALA A 1 328 ? -36.189 16.667 -25.484 1.00 11.58 328 ALA A CA 1
ATOM 2565 C C . ALA A 1 328 ? -36.648 18.048 -25.885 1.00 9.88 328 ALA A C 1
ATOM 2566 O O . ALA A 1 328 ? -37.045 18.265 -27.032 1.00 11.51 328 ALA A O 1
ATOM 2568 N 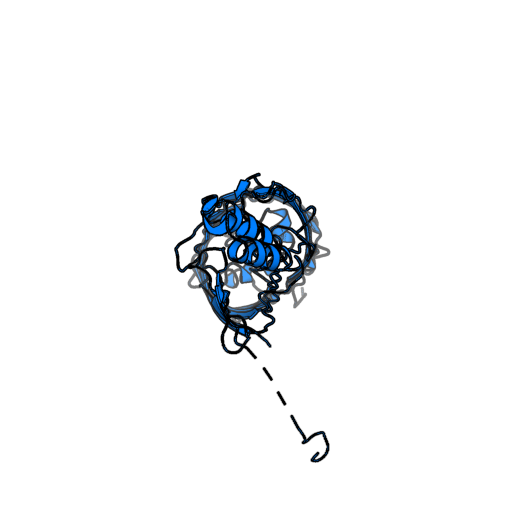N . LEU A 1 329 ? -36.585 18.973 -24.933 1.00 8.41 329 LEU A N 1
ATOM 2569 C CA . LEU A 1 329 ? -37.024 20.348 -25.144 1.00 9.17 329 LEU A CA 1
ATOM 2570 C C . LEU A 1 329 ? -36.102 21.275 -24.387 1.00 12.95 329 LEU A C 1
ATOM 2571 O O . LEU A 1 329 ? -35.796 21.046 -23.212 1.00 13.21 329 LEU A O 1
ATOM 2576 N N . GLY A 1 330 ? -35.664 22.340 -25.043 1.00 11.18 330 GLY A N 1
ATOM 2577 C CA . GLY A 1 330 ? -34.762 23.263 -24.392 1.00 10.02 330 GLY A CA 1
ATOM 2578 C C . GLY A 1 330 ? -34.919 24.666 -24.910 1.00 9.74 330 GLY A C 1
ATOM 2579 O O . GLY A 1 330 ? -35.639 24.912 -25.885 1.00 10.42 330 GLY A O 1
ATOM 2580 N N . THR A 1 331 ? -34.241 25.596 -24.254 1.00 9.83 331 THR A N 1
ATOM 2581 C CA . THR A 1 331 ? -34.310 26.976 -24.680 1.00 9.37 331 THR A CA 1
ATOM 2582 C C . THR A 1 331 ? -32.941 27.612 -24.525 1.00 13.58 331 THR A C 1
ATOM 2583 O O . THR A 1 331 ? -32.137 27.223 -23.665 1.00 12.12 331 THR A O 1
ATOM 2587 N N . THR A 1 332 ? -32.673 28.576 -25.395 1.00 10.05 332 THR A N 1
ATOM 2588 C CA . THR A 1 332 ? -31.402 29.269 -25.404 1.00 10.29 332 THR A CA 1
ATOM 2589 C C . THR A 1 332 ? -31.690 30.754 -25.309 1.00 11.77 332 THR A C 1
ATOM 2590 O O . THR A 1 332 ? -32.485 31.285 -26.082 1.00 14.73 332 THR A O 1
ATOM 2594 N N . TYR A 1 333 ? -31.042 31.410 -24.347 1.00 11.16 333 TYR A N 1
ATOM 2595 C CA . TYR A 1 333 ? -31.179 32.848 -24.119 1.00 10.77 333 TYR A CA 1
ATOM 2596 C C . TYR A 1 333 ? -29.903 33.492 -24.649 1.00 11.62 333 TYR A C 1
ATOM 2597 O O . TYR A 1 333 ? -28.841 33.373 -24.041 1.00 12.88 333 TYR A O 1
ATOM 2606 N N . TYR A 1 334 ? -30.003 34.143 -25.805 1.00 12.42 334 TYR A N 1
ATOM 2607 C CA . TYR A 1 334 ? -28.869 34.858 -26.373 1.00 12.75 334 TYR A CA 1
ATOM 2608 C C . TYR A 1 334 ? -28.827 36.231 -25.722 1.00 13.22 334 TYR A C 1
ATOM 2609 O O . TYR A 1 334 ? -29.313 37.217 -26.283 1.00 15.59 334 TYR A O 1
ATOM 2618 N N . TYR A 1 335 ? -28.260 36.278 -24.520 1.00 14.35 335 TYR A N 1
ATOM 2619 C CA . TYR A 1 335 ? -28.328 37.461 -23.670 1.00 15.03 335 TYR A CA 1
ATOM 2620 C C . TYR A 1 335 ? -27.660 38.677 -24.300 1.00 15.01 335 TYR A C 1
ATOM 2621 O O . TYR A 1 335 ? -28.268 39.749 -24.405 1.00 14.64 335 TYR A O 1
ATOM 2630 N N . ASP A 1 336 ? -26.406 38.522 -24.706 1.00 12.47 336 ASP A N 1
ATOM 2631 C CA . ASP A 1 336 ? -25.719 39.584 -25.422 1.00 16.34 336 ASP A CA 1
ATOM 2632 C C . ASP A 1 336 ? -24.609 39.006 -26.286 1.00 15.26 336 ASP A C 1
ATOM 2633 O O . ASP A 1 336 ? -24.494 37.779 -26.400 1.00 16.96 336 ASP A O 1
ATOM 2638 N N . ASP A 1 337 ? -23.809 39.880 -26.894 1.00 13.68 337 ASP A N 1
ATOM 2639 C CA . ASP A 1 337 ? -22.744 39.448 -27.801 1.00 14.10 337 ASP A CA 1
ATOM 2640 C C . ASP A 1 337 ? -21.822 38.403 -27.172 1.00 17.65 337 ASP A C 1
ATOM 2641 O O . ASP A 1 337 ? -21.305 37.523 -27.868 1.00 19.86 337 ASP A O 1
ATOM 2646 N N . ASN A 1 338 ? -21.610 38.501 -25.863 1.00 14.00 338 ASN A N 1
ATOM 2647 C CA . ASN A 1 338 ? -20.672 37.601 -25.192 1.00 12.74 338 ASN A CA 1
ATOM 2648 C C . ASN A 1 338 ? -21.314 36.396 -24.546 1.00 11.30 338 ASN A C 1
ATOM 2649 O O . ASN A 1 338 ? -20.748 35.308 -24.590 1.00 14.01 338 ASN A O 1
ATOM 2654 N N . TRP A 1 339 ? -22.479 36.598 -23.937 1.00 10.82 339 TRP A N 1
ATOM 2655 C CA . TRP A 1 339 ? -23.082 35.576 -23.089 1.00 12.49 339 TRP A CA 1
ATOM 2656 C C . TRP A 1 339 ? -24.318 34.924 -23.690 1.00 13.04 339 TRP A C 1
ATOM 2657 O O . TRP A 1 339 ? -25.249 35.597 -24.138 1.00 12.12 339 TRP A O 1
ATOM 2668 N N . THR A 1 340 ? -24.319 33.599 -23.676 1.00 11.30 340 THR A N 1
ATOM 2669 C CA . THR A 1 340 ? -25.481 32.807 -24.036 1.00 10.73 340 THR A CA 1
ATOM 2670 C C . THR A 1 340 ? -25.757 31.862 -22.871 1.00 13.55 340 THR A C 1
ATOM 2671 O O . THR A 1 340 ? -24.830 31.305 -22.295 1.00 13.96 340 THR A O 1
ATOM 2675 N N . PHE A 1 341 ? -27.030 31.687 -22.522 1.00 11.44 341 PHE A N 1
ATOM 2676 C CA . PHE A 1 341 ? -27.423 30.742 -21.479 1.00 11.72 341 PHE A CA 1
ATOM 2677 C C . PHE A 1 341 ? -28.396 29.734 -22.067 1.00 10.11 341 PHE A C 1
ATOM 2678 O O . PHE A 1 341 ? -29.091 30.028 -23.032 1.00 12.37 341 PHE A O 1
ATOM 2686 N N . ARG A 1 342 ? -28.430 28.532 -21.506 1.00 10.23 342 ARG A N 1
ATOM 2687 C CA . ARG A 1 342 ? -29.309 27.509 -22.049 1.00 9.96 342 ARG A CA 1
ATOM 2688 C C . ARG A 1 342 ? -29.789 26.575 -20.953 1.00 11.22 342 ARG A C 1
ATOM 2689 O O . ARG A 1 342 ? -29.164 26.439 -19.898 1.00 10.33 342 ARG A O 1
ATOM 2697 N N . THR A 1 343 ? -30.937 25.957 -21.187 1.00 11.58 343 THR A N 1
ATOM 2698 C CA . THR A 1 343 ? -31.416 24.942 -20.268 1.00 12.22 343 THR A CA 1
ATOM 2699 C C . THR A 1 343 ? -32.233 23.941 -21.055 1.00 11.77 343 THR A C 1
ATOM 2700 O O . THR A 1 343 ? -32.649 24.210 -22.180 1.00 13.03 343 THR A O 1
ATOM 2704 N N . GLY A 1 344 ? -32.461 22.768 -20.486 1.00 9.78 344 GLY A N 1
ATOM 2705 C CA . GLY A 1 344 ? -33.279 21.802 -21.185 1.00 10.82 344 GLY A CA 1
ATOM 2706 C C . GLY A 1 344 ? -33.768 20.682 -20.300 1.00 11.77 344 GLY A C 1
ATOM 2707 O O . GLY A 1 344 ? -33.293 20.498 -19.177 1.00 11.13 344 GLY A O 1
ATOM 2708 N N A ILE A 1 345 ? -34.708 19.914 -20.83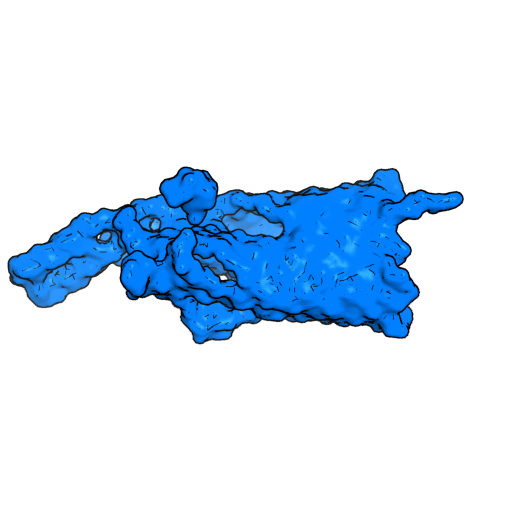4 0.51 10.84 345 ILE A N 1
ATOM 2709 N N B ILE A 1 345 ? -34.763 19.957 -20.799 0.49 10.44 345 ILE A N 1
ATOM 2710 C CA A ILE A 1 345 ? -35.306 18.794 -20.121 0.51 11.23 345 ILE A CA 1
ATOM 2711 C CA B ILE A 1 345 ? -35.279 18.769 -20.128 0.49 11.07 345 ILE A CA 1
ATOM 2712 C C A ILE A 1 345 ? -35.498 17.682 -21.146 0.51 10.21 345 ILE A C 1
ATOM 2713 C C B ILE A 1 345 ? -35.386 17.679 -21.173 0.49 10.87 345 ILE A C 1
ATOM 2714 O O A ILE A 1 345 ? -35.772 17.959 -22.315 0.51 12.69 345 ILE A O 1
ATOM 2715 O O B ILE A 1 345 ? -35.509 17.962 -22.368 0.49 10.93 345 ILE A O 1
ATOM 2724 N N . ALA A 1 346 ? -35.312 16.430 -20.740 1.00 8.71 346 ALA A N 1
ATOM 2725 C CA . ALA A 1 346 ? -35.464 15.323 -21.669 1.00 8.45 346 ALA A CA 1
ATOM 2726 C C . ALA A 1 346 ? -35.943 14.086 -20.960 1.00 12.39 346 ALA A C 1
ATOM 2727 O O . ALA A 1 346 ? -35.778 13.943 -19.752 1.00 12.63 346 ALA A O 1
ATOM 2729 N N . PHE A 1 347 ? -36.542 13.191 -21.729 1.00 9.03 347 PHE A N 1
ATOM 2730 C CA . PHE A 1 347 ? -36.975 11.918 -21.184 1.00 10.59 347 PHE A CA 1
ATOM 2731 C C . PHE A 1 347 ? -36.660 10.830 -22.184 1.00 13.70 347 PHE A C 1
ATOM 2732 O O . PHE A 1 347 ? -37.051 10.913 -23.341 1.00 12.26 347 PHE A O 1
ATOM 2740 N N . ASP A 1 348 ? -35.936 9.814 -21.725 1.00 12.46 348 ASP A N 1
ATOM 2741 C CA . ASP A 1 348 ? -35.522 8.709 -22.564 1.00 14.36 348 ASP A CA 1
ATOM 2742 C C . ASP A 1 348 ? -36.239 7.468 -22.047 1.00 16.40 348 ASP A C 1
ATOM 2743 O O . ASP A 1 348 ? -35.973 7.005 -20.929 1.00 14.04 348 ASP A O 1
ATOM 2748 N N . ASP A 1 349 ? -37.166 6.963 -22.858 1.00 11.80 349 ASP A N 1
ATOM 2749 C CA . ASP A 1 349 ? -38.088 5.915 -22.465 1.00 13.66 349 ASP A CA 1
ATOM 2750 C C . ASP A 1 349 ? -37.606 4.602 -23.039 1.00 17.59 349 ASP A C 1
ATOM 2751 O O . ASP A 1 349 ? -37.510 4.443 -24.263 1.00 15.59 349 ASP A O 1
ATOM 2756 N N . SER A 1 350 ? -37.292 3.664 -22.150 1.00 15.95 350 SER A N 1
ATOM 2757 C CA . SER A 1 350 ? -36.749 2.373 -22.552 1.00 14.36 350 SER A CA 1
ATOM 2758 C C . SER A 1 350 ? -37.564 1.253 -21.914 1.00 17.69 350 SER A C 1
ATOM 2759 O O . SER A 1 350 ? -37.323 0.875 -20.774 1.00 20.13 350 SER A O 1
ATOM 2762 N N . PRO A 1 351 ? -38.543 0.729 -22.654 1.00 17.45 351 PRO A N 1
ATOM 2763 C CA . PRO A 1 351 ? -39.508 -0.221 -22.090 1.00 19.58 351 PRO A CA 1
ATOM 2764 C C . PRO A 1 351 ? -39.056 -1.670 -22.185 1.00 25.49 351 PRO A C 1
ATOM 2765 O O . PRO A 1 351 ? -39.709 -2.481 -22.822 1.00 23.88 351 PRO A O 1
ATOM 2769 N N . VAL A 1 352 ? -37.944 -1.993 -21.542 1.00 22.52 352 VAL A N 1
ATOM 2770 C CA . VAL A 1 352 ? -37.460 -3.362 -21.532 1.00 18.35 352 VAL A CA 1
ATOM 2771 C C . VAL A 1 352 ? -38.165 -4.157 -20.432 1.00 15.33 352 VAL A C 1
ATOM 2772 O O . VAL A 1 352 ? -38.212 -3.708 -19.287 1.00 21.71 352 VAL A O 1
ATOM 2776 N N . PRO A 1 353 ? -38.718 -5.333 -20.773 1.00 20.54 353 PRO A N 1
ATOM 2777 C CA . PRO A 1 353 ? -39.291 -6.234 -19.767 1.00 18.55 353 PRO A CA 1
ATOM 2778 C C . PRO A 1 353 ? -38.231 -6.614 -18.729 1.00 17.78 353 PRO A C 1
ATOM 2779 O O . PRO A 1 353 ? -37.059 -6.761 -19.088 1.00 17.68 353 PRO A O 1
ATOM 2783 N N . ALA A 1 354 ? -38.630 -6.785 -17.469 1.00 17.56 354 ALA A N 1
ATOM 2784 C CA . ALA A 1 354 ? -37.674 -7.163 -16.416 1.00 17.93 354 ALA A CA 1
ATOM 2785 C C . ALA A 1 354 ? -36.821 -8.379 -16.782 1.00 17.50 354 ALA A C 1
ATOM 2786 O O . ALA A 1 354 ? -35.617 -8.424 -16.504 1.00 15.41 354 ALA A O 1
ATOM 2788 N N . GLN A 1 355 ? -37.456 -9.369 -17.396 1.00 16.45 355 GLN A N 1
ATOM 2789 C CA . GLN A 1 355 ? -36.789 -10.612 -17.747 1.00 16.20 355 GLN A CA 1
ATOM 2790 C C . GLN A 1 355 ? -35.812 -10.488 -18.924 1.00 15.13 355 GLN A C 1
ATOM 2791 O O . GLN A 1 355 ? -35.106 -11.451 -19.247 1.00 17.33 355 GLN A O 1
ATOM 2797 N N . ASN A 1 356 ? -35.765 -9.3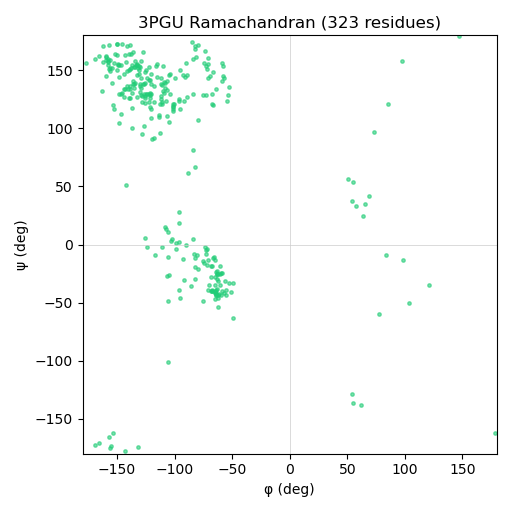09 -19.545 1.00 16.76 356 ASN A N 1
ATOM 2798 C CA . ASN A 1 356 ? -34.821 -9.038 -20.636 1.00 14.43 356 ASN A CA 1
ATOM 2799 C C . ASN A 1 356 ? -33.730 -8.037 -20.258 1.00 15.56 356 ASN A C 1
ATOM 2800 O O . ASN A 1 356 ? -32.854 -7.724 -21.074 1.00 14.21 356 ASN A O 1
ATOM 2805 N N . ARG A 1 357 ? -33.790 -7.518 -19.036 1.00 14.76 357 ARG A N 1
ATOM 2806 C CA . ARG A 1 357 ? -32.782 -6.567 -18.569 1.00 15.23 357 ARG A CA 1
ATOM 2807 C C . ARG A 1 357 ? -31.536 -7.290 -18.072 1.00 13.37 357 ARG A C 1
ATOM 2808 O O . ARG A 1 357 ? -31.543 -8.510 -17.877 1.00 15.31 357 ARG A O 1
ATOM 2816 N N . SER A 1 358 ? -30.473 -6.523 -17.848 1.00 12.91 358 SER A N 1
ATOM 2817 C CA . SER A 1 358 ? -29.198 -7.107 -17.427 1.00 13.75 358 SER A CA 1
ATOM 2818 C C . SER A 1 358 ? -28.538 -6.234 -16.374 1.00 14.19 358 SER A C 1
ATOM 2819 O O . SER A 1 358 ? -28.454 -5.016 -16.546 1.00 14.84 358 SER A O 1
ATOM 2822 N N . ILE A 1 359 ? -28.053 -6.838 -15.293 1.00 13.96 359 ILE A N 1
ATOM 2823 C CA . ILE A 1 359 ? -27.385 -6.035 -14.268 1.00 12.85 359 ILE A CA 1
ATOM 2824 C C . ILE A 1 359 ? -26.115 -5.376 -14.770 1.00 15.35 359 ILE A C 1
ATOM 2825 O O . ILE A 1 359 ? -25.702 -4.352 -14.236 1.00 15.25 359 ILE A O 1
ATOM 2830 N N . SER A 1 360 ? -25.516 -5.950 -15.807 1.00 12.06 360 SER A N 1
ATOM 2831 C CA . SER A 1 360 ? -24.239 -5.450 -16.323 1.00 13.98 360 SER A CA 1
ATOM 2832 C C . SER A 1 360 ? -24.424 -4.263 -17.263 1.00 13.97 360 SER A C 1
ATOM 2833 O O . SER A 1 360 ? -23.452 -3.592 -17.611 1.00 14.51 360 SER A O 1
ATOM 2836 N N . ILE A 1 361 ? -25.669 -4.007 -17.660 1.00 12.25 361 ILE A N 1
ATOM 2837 C CA . ILE A 1 361 ? -25.977 -2.897 -18.558 1.00 15.16 361 ILE A CA 1
ATOM 2838 C C . ILE A 1 361 ? -27.068 -2.002 -17.972 1.00 16.65 361 ILE A C 1
ATOM 2839 O O . ILE A 1 361 ? -28.246 -2.353 -18.004 1.00 19.06 361 ILE A O 1
ATOM 2844 N N . PRO A 1 362 ? -26.681 -0.844 -17.414 1.00 16.82 362 PRO A N 1
ATOM 2845 C CA . PRO A 1 362 ? -27.689 0.086 -16.897 1.00 18.17 362 PRO A CA 1
ATOM 2846 C C . PRO A 1 362 ? -28.713 0.425 -17.967 1.00 15.35 362 PRO A C 1
ATOM 2847 O O . PRO A 1 362 ? -28.356 0.868 -19.058 1.00 16.77 362 PRO A O 1
ATOM 2851 N N . ASP A 1 363 ? -29.980 0.178 -17.674 1.00 14.37 363 ASP A N 1
ATOM 2852 C CA . ASP A 1 363 ? -31.030 0.488 -18.627 1.00 17.59 363 ASP A CA 1
ATOM 2853 C C . ASP A 1 363 ? -32.308 0.747 -17.857 1.00 19.21 363 ASP A C 1
ATOM 2854 O O . ASP A 1 363 ? -32.824 -0.135 -17.165 1.00 18.98 363 ASP A O 1
ATOM 2859 N N . GLN A 1 364 ? -32.803 1.970 -17.968 1.00 16.13 364 GLN A N 1
ATOM 2860 C CA . GLN A 1 364 ? -33.989 2.387 -17.248 1.00 16.07 364 GLN A CA 1
ATOM 2861 C C . GLN A 1 364 ? -34.441 3.681 -17.884 1.00 12.38 364 GLN A C 1
ATOM 2862 O O . GLN A 1 364 ? -33.670 4.329 -18.601 1.00 15.46 364 GLN A O 1
ATOM 2868 N N . ASP A 1 365 ? -35.687 4.062 -17.636 1.00 13.60 365 ASP A N 1
ATOM 2869 C CA . ASP A 1 365 ? -36.138 5.373 -18.089 1.00 16.75 365 ASP A CA 1
ATOM 2870 C C . ASP A 1 365 ? -35.237 6.420 -17.458 1.00 18.81 365 ASP A C 1
ATOM 2871 O O . ASP A 1 365 ? -34.883 6.319 -16.280 1.00 16.09 365 ASP A O 1
ATOM 2876 N N . ARG A 1 366 ? -34.896 7.443 -18.234 1.00 15.00 366 ARG A N 1
ATOM 2877 C CA . ARG A 1 366 ? 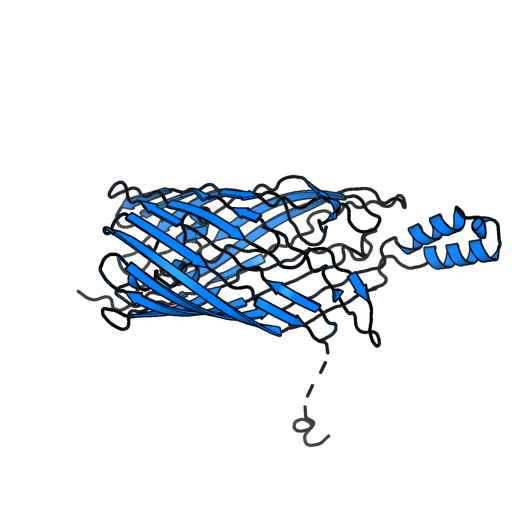-33.958 8.468 -17.797 1.00 12.89 366 ARG A CA 1
ATOM 2878 C C . ARG A 1 366 ? -34.568 9.837 -18.001 1.00 19.78 366 ARG A C 1
ATOM 2879 O O . ARG A 1 366 ? -35.011 10.165 -19.097 1.00 18.71 366 ARG A O 1
ATOM 2887 N N . PHE A 1 367 ? -34.569 10.638 -16.943 1.00 11.98 367 PHE A N 1
ATOM 2888 C CA . PHE A 1 367 ? -35.077 11.997 -17.006 1.00 12.51 367 PHE A CA 1
ATOM 2889 C C . PHE A 1 367 ? -33.897 12.956 -16.848 1.00 16.26 367 PHE A C 1
ATOM 2890 O O . PHE A 1 367 ? -33.105 12.810 -15.907 1.00 16.40 367 PHE A O 1
ATOM 2898 N N . TRP A 1 368 ? -33.767 13.905 -17.777 1.00 11.51 368 TRP A N 1
ATOM 2899 C CA . TRP A 1 368 ? -32.664 14.878 -17.768 1.00 13.10 368 TRP A CA 1
ATOM 2900 C C . TRP A 1 368 ? -33.117 16.269 -17.352 1.00 14.32 368 TRP A C 1
ATOM 2901 O O . TRP A 1 368 ? -34.174 16.733 -17.781 1.00 13.38 368 TRP A O 1
ATOM 2912 N N . LEU A 1 369 ? -32.278 16.954 -16.572 1.00 12.25 369 LEU A N 1
ATOM 2913 C CA . LEU A 1 369 ? -32.397 18.392 -16.355 1.00 12.33 369 LEU A CA 1
ATOM 2914 C C . LEU A 1 369 ? -31.026 18.977 -16.637 1.00 12.87 369 LEU A C 1
ATOM 2915 O O . LEU A 1 369 ? -30.031 18.511 -16.077 1.00 14.11 369 LEU A O 1
ATOM 2920 N N . SER A 1 370 ? -30.963 19.998 -17.488 1.00 11.10 370 SER A N 1
ATOM 2921 C CA . SER A 1 370 ? -29.672 20.534 -17.924 1.00 10.45 370 SER A CA 1
ATOM 2922 C C . SER A 1 370 ? -29.611 22.048 -17.875 1.00 10.58 370 SER A C 1
ATOM 2923 O O . SER A 1 370 ? -30.629 22.727 -18.006 1.00 11.42 370 SER A O 1
ATOM 2926 N N . ALA A 1 371 ? -28.395 22.569 -17.733 1.00 10.63 371 ALA A N 1
ATOM 2927 C CA . ALA A 1 371 ? -28.169 24.008 -17.847 1.00 10.36 371 ALA A CA 1
ATOM 2928 C C . ALA A 1 371 ? -26.781 24.247 -18.415 1.00 12.39 371 ALA A C 1
ATOM 2929 O O . ALA A 1 371 ? -25.883 23.415 -18.263 1.00 12.11 371 ALA A O 1
ATOM 2931 N N . GLY A 1 372 ? -26.598 25.390 -19.063 1.00 9.93 372 GLY A N 1
ATOM 2932 C CA . GLY A 1 372 ? -25.303 25.681 -19.647 1.00 11.56 372 GLY A CA 1
ATOM 2933 C C . GLY A 1 372 ? -25.116 27.145 -19.968 1.00 13.20 372 GLY A C 1
ATOM 2934 O O . GLY A 1 372 ? -26.058 27.935 -19.891 1.00 10.47 372 GLY A O 1
ATOM 2935 N N . THR A 1 373 ? -23.884 27.496 -20.320 1.00 12.53 373 THR A N 1
ATOM 2936 C CA . THR A 1 373 ? -23.570 28.853 -20.734 1.00 9.86 373 THR A CA 1
ATOM 2937 C C . THR A 1 373 ? -22.429 28.821 -21.732 1.00 12.00 373 THR A C 1
ATOM 2938 O O . THR A 1 373 ? -21.628 27.880 -21.752 1.00 12.91 373 THR A O 1
ATOM 2942 N N . THR A 1 374 ? -22.370 29.843 -22.577 1.00 11.61 374 THR A N 1
ATOM 2943 C CA . THR A 1 374 ? -21.268 29.997 -23.506 1.00 10.75 374 THR A CA 1
ATOM 2944 C C . THR A 1 374 ? -20.772 31.423 -23.344 1.00 11.25 374 THR A C 1
ATOM 2945 O O . THR A 1 374 ? -21.573 32.337 -23.189 1.00 12.74 374 THR A O 1
ATOM 2949 N N . TYR A 1 375 ? -19.456 31.599 -23.339 1.00 9.40 375 TYR A N 1
ATOM 2950 C CA . TYR A 1 375 ? -18.863 32.930 -23.329 1.00 10.70 375 TYR A CA 1
ATOM 2951 C C . TYR A 1 375 ? -18.050 33.074 -24.595 1.00 9.79 375 TYR A C 1
ATOM 2952 O O . TYR A 1 375 ? -17.165 32.266 -24.856 1.00 11.02 375 TYR A O 1
ATOM 2961 N N . ALA A 1 376 ? -18.372 34.094 -25.388 1.00 10.76 376 ALA A N 1
ATOM 2962 C CA . ALA A 1 376 ? -17.648 34.373 -26.613 1.00 11.41 376 ALA A CA 1
ATOM 2963 C C . ALA A 1 376 ? -16.681 35.517 -26.354 1.00 11.18 376 ALA A C 1
ATOM 2964 O O . ALA A 1 376 ? -17.096 36.605 -25.965 1.00 14.55 376 ALA A O 1
ATOM 2966 N N . PHE A 1 377 ? -15.396 35.248 -26.557 1.00 12.12 377 PHE A N 1
ATOM 2967 C CA . PHE A 1 377 ? -14.359 36.266 -26.393 1.00 12.18 377 PHE A CA 1
ATOM 2968 C C . PHE A 1 377 ? -14.468 37.290 -27.518 1.00 16.22 377 PHE A C 1
ATOM 2969 O O . PHE A 1 377 ? -14.205 38.483 -27.335 1.00 17.39 377 PHE A O 1
ATOM 2977 N N . ASN A 1 378 ? -14.853 36.799 -28.689 1.00 12.82 378 ASN A N 1
ATOM 2978 C CA . ASN A 1 378 ? -15.061 37.625 -29.862 1.00 15.75 378 ASN A CA 1
ATOM 2979 C C . ASN A 1 378 ? -15.817 36.773 -30.864 1.00 14.81 378 ASN A C 1
ATOM 2980 O O . ASN A 1 378 ? -16.264 35.675 -30.524 1.00 15.40 378 ASN A O 1
ATOM 2985 N N . LYS A 1 379 ? -15.955 37.266 -32.089 1.00 13.81 379 LYS A N 1
ATOM 2986 C CA . LYS A 1 379 ? -16.721 36.571 -33.121 1.00 18.86 379 LYS A CA 1
ATOM 2987 C C . LYS A 1 379 ? -16.076 35.253 -33.560 1.00 16.22 379 LYS A C 1
ATOM 2988 O O . LYS A 1 379 ? -16.704 34.452 -34.248 1.00 19.54 379 LYS A O 1
ATOM 2994 N N . ASP A 1 380 ? -14.832 35.019 -33.155 1.00 13.71 380 ASP A N 1
ATOM 2995 C CA . ASP A 1 380 ? -14.098 33.836 -33.607 1.00 13.65 380 ASP A CA 1
ATOM 2996 C C . ASP A 1 380 ? -13.976 32.731 -32.571 1.00 13.34 380 ASP A C 1
ATOM 2997 O O . ASP A 1 380 ? -13.818 31.577 -32.928 1.00 16.58 380 ASP A O 1
ATOM 3002 N N . ALA A 1 381 ? -14.019 33.083 -31.291 1.00 11.72 381 ALA A N 1
ATOM 3003 C CA . ALA A 1 381 ? -13.634 32.134 -30.241 1.00 10.36 381 ALA A CA 1
ATOM 3004 C C . ALA A 1 381 ? -14.599 32.143 -29.066 1.00 12.58 381 ALA A C 1
ATOM 3005 O O . ALA A 1 381 ? -15.026 33.204 -28.618 1.00 12.67 381 ALA A O 1
ATOM 3007 N N . SER A 1 382 ? -14.929 30.959 -28.561 1.00 10.61 382 SER A N 1
ATOM 3008 C CA . SER A 1 382 ? -15.844 30.856 -27.428 1.00 11.38 382 SER A CA 1
ATOM 3009 C C . SER A 1 382 ? -15.606 29.591 -26.619 1.00 8.12 382 SER A C 1
ATOM 3010 O O . SER A 1 382 ? -14.932 28.667 -27.069 1.00 11.59 382 SER A O 1
ATOM 3013 N N A VAL A 1 383 ? -16.151 29.570 -25.408 0.46 7.99 383 VAL A N 1
ATOM 3014 N N B VAL A 1 383 ? -16.152 29.577 -25.409 0.54 8.00 383 VAL A N 1
ATOM 3015 C CA A VAL A 1 383 ? -16.079 28.399 -24.545 0.46 9.78 383 VAL A CA 1
ATOM 3016 C CA B VAL A 1 383 ? -16.094 28.415 -24.533 0.54 9.59 383 VAL A CA 1
ATOM 3017 C C A VAL A 1 383 ? -17.475 28.075 -24.030 0.46 11.79 383 VAL A C 1
ATOM 3018 C C B VAL A 1 383 ? -17.504 28.085 -24.077 0.54 11.77 383 VAL A C 1
ATOM 3019 O O A VAL A 1 383 ? -18.207 28.967 -23.585 0.46 12.21 383 VAL A O 1
ATOM 3020 O O B VAL A 1 383 ? -18.273 28.985 -23.714 0.54 11.76 383 VAL A O 1
ATOM 3027 N N . ASP A 1 384 ? -17.846 26.799 -24.116 1.00 9.12 384 ASP A N 1
ATOM 3028 C CA . ASP A 1 384 ? -19.124 26.320 -23.604 1.00 12.18 384 ASP A CA 1
ATOM 3029 C C . ASP A 1 384 ? -18.880 25.543 -22.311 1.00 11.64 384 ASP A C 1
ATOM 3030 O O . ASP A 1 384 ? -17.916 24.787 -22.211 1.00 11.74 384 ASP A O 1
ATOM 3035 N N . VAL A 1 385 ? -19.764 25.718 -21.333 1.00 9.76 385 VAL A N 1
ATOM 3036 C CA . VAL A 1 385 ? -19.762 24.885 -20.134 1.00 10.18 385 VAL A CA 1
ATOM 3037 C C . VAL A 1 385 ? -21.181 24.368 -19.952 1.00 9.30 385 VAL A C 1
ATOM 3038 O O . VAL A 1 385 ? -22.142 25.124 -20.092 1.00 12.12 385 VAL A O 1
ATOM 3042 N N . GLY A 1 386 ? -21.313 23.076 -19.668 1.00 9.88 386 GLY A N 1
ATOM 3043 C CA . GLY A 1 386 ? -22.625 22.478 -19.488 1.00 9.91 386 GLY A CA 1
ATOM 3044 C C . GLY A 1 386 ? -22.679 21.518 -18.318 1.00 12.58 386 GLY A C 1
ATOM 3045 O O . GLY A 1 386 ? -21.677 20.910 -17.946 1.00 11.35 386 GLY A O 1
ATOM 3046 N N . VAL A 1 387 ? -23.865 21.394 -17.732 1.00 10.38 387 VAL A N 1
ATOM 3047 C CA . VAL A 1 387 ? -24.093 20.446 -16.656 1.00 10.66 387 VAL A CA 1
ATOM 3048 C C . VAL A 1 387 ? -25.450 19.810 -16.847 1.00 12.09 387 VAL A C 1
ATOM 3049 O O . VAL A 1 387 ? -26.396 20.462 -17.294 1.00 13.03 387 VAL A O 1
ATOM 3053 N N A SER A 1 388 ? -25.554 18.536 -16.494 0.47 12.60 388 SER A N 1
ATOM 3054 N N B SER A 1 388 ? -25.534 18.520 -16.535 0.53 12.40 388 SER A N 1
ATOM 3055 C CA A SER A 1 388 ? -26.833 17.846 -16.554 0.47 13.55 388 SER A CA 1
ATOM 3056 C CA B SER A 1 388 ? -26.798 17.794 -16.554 0.53 13.92 388 SER A CA 1
ATOM 3057 C C A SER A 1 388 ? -26.960 16.839 -15.421 0.47 11.15 388 SER A C 1
ATOM 3058 C C B SER A 1 388 ? -26.917 16.929 -15.309 0.53 10.95 388 SER A C 1
ATOM 3059 O O A SER A 1 388 ? -26.003 16.136 -15.091 0.47 13.62 388 SER A O 1
ATOM 3060 O O B SER A 1 388 ? -25.918 16.421 -14.792 0.53 9.32 388 SER A O 1
ATOM 3065 N N . TYR A 1 389 ? -28.146 16.792 -14.822 1.00 10.62 389 TYR A N 1
ATOM 3066 C CA . TYR A 1 389 ? -28.481 15.776 -13.839 1.00 10.82 389 TYR A CA 1
ATOM 3067 C C . TYR A 1 389 ? -29.409 14.782 -14.512 1.00 11.05 389 TYR A C 1
ATOM 3068 O O . TYR A 1 389 ? -30.379 15.168 -15.172 1.00 13.68 389 TYR A O 1
ATOM 3077 N N A MET A 1 390 ? -29.125 13.496 -14.345 0.35 10.52 390 MET A N 1
ATOM 3078 N N B MET A 1 390 ? -29.113 13.501 -14.334 0.65 10.12 390 MET A N 1
ATOM 3079 C CA A MET A 1 390 ? -29.960 12.455 -14.932 0.35 11.78 390 MET A CA 1
ATOM 3080 C CA B MET A 1 390 ? -29.928 12.435 -14.889 0.65 11.89 390 MET A CA 1
ATOM 3081 C C A MET A 1 390 ? -30.508 11.522 -13.860 0.35 12.54 390 MET A C 1
ATOM 3082 C C B MET A 1 390 ? -30.509 11.605 -13.757 0.65 13.39 390 MET A C 1
ATOM 3083 O O A MET A 1 390 ? -29.751 10.853 -13.161 0.35 13.67 390 MET A O 1
ATOM 3084 O O B MET A 1 390 ? -29.781 11.100 -12.907 0.65 12.44 390 MET A O 1
ATOM 3093 N N . HIS A 1 391 ? -31.831 11.494 -13.737 1.00 13.18 391 HIS A N 1
ATOM 3094 C CA . HIS A 1 391 ? -32.501 10.649 -12.764 1.00 15.66 391 HIS A CA 1
ATOM 3095 C C . HIS A 1 391 ? -32.944 9.382 -13.469 1.00 19.42 391 HIS A C 1
ATOM 3096 O O . HIS A 1 391 ? -33.635 9.439 -14.488 1.00 17.09 391 HIS A O 1
ATOM 3103 N N . GLY A 1 392 ? -32.537 8.237 -12.932 1.00 16.47 392 GLY A N 1
ATOM 3104 C CA . GLY A 1 392 ? -32.935 6.967 -13.494 1.00 18.70 392 GLY A CA 1
ATOM 3105 C C . GLY A 1 392 ? -34.084 6.362 -12.713 1.00 20.04 392 GLY A C 1
ATOM 3106 O O . GLY A 1 392 ? -34.165 6.491 -11.492 1.00 19.88 392 GLY A O 1
ATOM 3107 N N . GLN A 1 393 ? -34.983 5.715 -13.438 1.00 17.46 393 GLN A N 1
ATOM 3108 C CA . GLN A 1 393 ? -36.080 4.954 -12.867 1.00 15.52 393 GLN A CA 1
ATOM 3109 C C . GLN A 1 393 ? -35.538 3.719 -12.156 1.00 16.52 393 GLN A C 1
ATOM 3110 O O . GLN A 1 393 ? -34.613 3.087 -12.644 1.00 18.05 393 GLN A O 1
ATOM 3116 N N A SER A 1 394 ? -36.109 3.397 -10.999 0.34 15.52 394 SER A N 1
ATOM 3117 N N B SER A 1 394 ? -36.107 3.385 -11.000 0.66 15.28 394 SER A N 1
ATOM 3118 C CA A SER A 1 394 ? -35.803 2.141 -10.326 0.34 16.83 394 SER A CA 1
ATOM 3119 C CA B SER A 1 394 ? -35.756 2.141 -10.315 0.66 16.18 394 SER A CA 1
ATOM 3120 C C A SER A 1 394 ? -36.483 1.022 -11.102 0.34 16.24 394 SER A C 1
ATOM 3121 C C B SER A 1 394 ? -36.499 0.980 -10.983 0.66 16.44 394 SER A C 1
ATOM 3122 O O A SER A 1 394 ? -37.645 1.153 -11.491 0.34 18.49 394 SER A O 1
ATOM 3123 O O B SER A 1 394 ? -37.716 1.042 -11.167 0.66 19.57 394 SER A O 1
ATOM 3128 N N . VAL A 1 395 ? -35.771 -0.075 -11.340 1.00 15.31 395 VAL A N 1
ATOM 3129 C CA . VAL A 1 395 ? -36.332 -1.152 -12.153 1.00 15.07 395 VAL A CA 1
ATOM 3130 C C . VAL A 1 395 ? -36.013 -2.537 -11.613 1.00 13.40 395 VAL A C 1
ATOM 3131 O O . VAL A 1 395 ? -35.008 -2.730 -10.939 1.00 18.62 395 VAL A O 1
ATOM 3135 N N . LYS A 1 396 ? -36.875 -3.492 -11.937 1.00 13.95 396 LYS A N 1
ATOM 3136 C CA . LYS A 1 396 ? -36.625 -4.885 -11.608 1.00 14.48 396 LYS A CA 1
ATOM 3137 C C . LYS A 1 396 ? -35.890 -5.560 -12.758 1.00 19.34 396 LYS A C 1
ATOM 3138 O O . LYS A 1 396 ? -36.119 -5.254 -13.935 1.00 16.29 396 LYS A O 1
ATOM 3144 N N . ILE A 1 397 ? -34.984 -6.466 -12.411 1.00 15.09 397 ILE A N 1
ATOM 3145 C CA . ILE A 1 397 ? -34.216 -7.200 -13.404 1.00 12.22 397 ILE A CA 1
ATOM 3146 C C . ILE A 1 397 ? -34.287 -8.671 -13.037 1.00 15.65 397 ILE A C 1
ATOM 3147 O O . ILE A 1 397 ? -33.961 -9.048 -11.915 1.00 15.20 397 ILE A O 1
ATOM 3152 N N A ASN A 1 398 ? -34.747 -9.485 -13.978 0.41 14.02 398 ASN A N 1
ATOM 3153 N N B ASN A 1 398 ? -34.714 -9.504 -13.979 0.59 13.67 398 ASN A N 1
ATOM 3154 C CA A ASN A 1 398 ? -34.736 -10.931 -13.818 0.41 14.97 398 ASN A CA 1
ATOM 3155 C CA B ASN A 1 398 ? -34.737 -10.950 -13.764 0.59 14.25 398 ASN A CA 1
ATOM 3156 C C A ASN A 1 398 ? -33.739 -11.493 -14.815 0.41 14.64 398 ASN A C 1
ATOM 3157 C C B ASN A 1 398 ? -33.813 -11.616 -14.776 0.59 15.43 398 ASN A C 1
ATOM 3158 O O A ASN A 1 398 ? -33.951 -11.414 -16.023 0.41 13.84 398 ASN A O 1
ATOM 3159 O O B ASN A 1 398 ? -34.156 -11.741 -15.951 0.59 15.47 398 ASN A O 1
ATOM 3168 N N . GLU A 1 399 ? -32.640 -12.043 -14.316 1.00 11.87 399 GLU A N 1
ATOM 3169 C CA . GLU A 1 399 ? -31.579 -12.490 -15.202 1.00 11.27 399 GLU A CA 1
ATOM 3170 C C . GLU A 1 399 ? -30.976 -13.779 -14.670 1.00 17.34 399 GLU A C 1
ATOM 3171 O O . GLU A 1 399 ? -30.517 -13.831 -13.530 1.00 17.42 399 GLU A O 1
ATOM 3177 N N . GLY A 1 400 ? -30.978 -14.821 -15.495 1.00 18.99 400 GLY A N 1
ATOM 3178 C CA . GLY A 1 400 ? -30.537 -16.126 -15.030 1.00 19.75 400 GLY A CA 1
ATOM 3179 C C . GLY A 1 400 ? -31.442 -16.590 -13.904 1.00 19.19 400 GLY A C 1
ATOM 3180 O O . GLY A 1 400 ? -32.662 -16.446 -13.979 1.00 21.18 400 GLY A O 1
ATOM 3181 N N . PRO A 1 401 ? -30.850 -17.170 -12.846 1.00 16.69 401 PRO A N 1
ATOM 3182 C CA . PRO A 1 401 ? -31.658 -17.670 -11.730 1.00 16.53 401 PRO A CA 1
ATOM 3183 C C . PRO A 1 401 ? -32.005 -16.573 -10.718 1.00 13.18 401 PRO A C 1
ATOM 3184 O O . PRO A 1 401 ? -32.630 -16.873 -9.696 1.00 17.45 401 PRO A O 1
ATOM 3188 N N . TYR A 1 402 ? -31.631 -15.330 -11.012 1.00 13.08 402 TYR A N 1
ATOM 3189 C CA . TYR A 1 402 ? -31.676 -14.259 -10.022 1.00 13.98 402 TYR A CA 1
ATOM 3190 C C . TYR A 1 402 ? -32.749 -13.205 -10.269 1.00 16.47 402 TYR A C 1
ATOM 3191 O O . TYR A 1 402 ? -33.147 -12.955 -11.408 1.00 16.55 402 TYR A O 1
ATOM 3200 N N . GLN A 1 403 ? -33.183 -12.571 -9.183 1.00 13.33 403 GLN A N 1
ATOM 3201 C CA . GLN A 1 403 ? -34.034 -11.388 -9.264 1.00 11.24 403 GLN A CA 1
ATOM 3202 C C . GLN A 1 403 ? -33.330 -10.236 -8.574 1.00 15.03 403 GLN A C 1
ATOM 3203 O O . GLN A 1 403 ? -32.870 -10.369 -7.436 1.00 17.24 403 GLN A O 1
ATOM 3209 N N . PHE A 1 404 ? -33.246 -9.102 -9.265 1.00 12.94 404 PHE A N 1
ATOM 3210 C CA . PHE A 1 404 ? -32.554 -7.930 -8.750 1.00 12.41 404 PHE A CA 1
ATOM 3211 C C . PHE A 1 404 ? -33.457 -6.710 -8.806 1.00 11.90 404 PHE A C 1
ATOM 3212 O O . PHE A 1 404 ? -34.479 -6.703 -9.500 1.00 14.02 404 PHE A O 1
ATOM 3220 N N . GLU A 1 405 ? -33.042 -5.662 -8.103 1.00 13.40 405 GLU A N 1
ATOM 3221 C CA . GLU A 1 405 ? -33.545 -4.323 -8.366 1.00 16.61 405 GLU A CA 1
ATOM 3222 C C . GLU A 1 405 ? -32.363 -3.401 -8.608 1.00 17.05 405 GLU A C 1
ATOM 3223 O O . GLU A 1 405 ? -31.277 -3.593 -8.064 1.00 14.11 405 GLU A O 1
ATOM 3229 N N . SER A 1 406 ? -32.576 -2.405 -9.449 1.00 15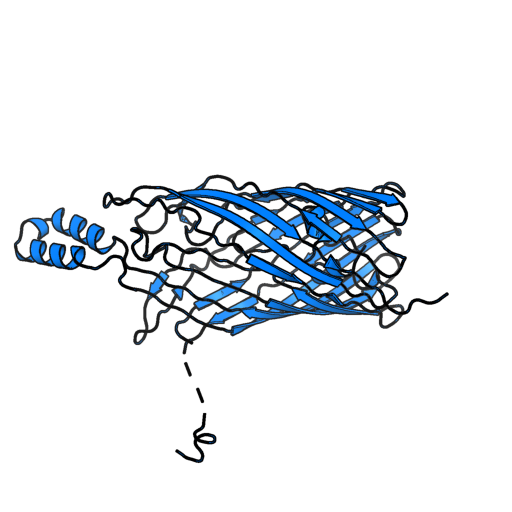.02 406 SER A N 1
ATOM 3230 C CA . SER A 1 406 ? -31.514 -1.473 -9.770 1.00 16.33 406 SER A CA 1
ATOM 3231 C C . SER A 1 406 ? -32.021 -0.051 -9.587 1.00 16.02 406 SER A C 1
ATOM 3232 O O . SER A 1 406 ? -33.181 0.242 -9.873 1.00 19.13 406 SER A O 1
ATOM 3235 N N . GLU A 1 407 ? -31.154 0.825 -9.098 1.00 12.75 407 GLU A N 1
ATOM 3236 C CA . GLU A 1 407 ? -31.467 2.252 -9.012 1.00 14.53 407 GLU A CA 1
ATOM 3237 C C . GLU A 1 407 ? -30.286 2.988 -9.625 1.00 15.86 407 GLU A C 1
ATOM 3238 O O . GLU A 1 407 ? -29.153 2.534 -9.517 1.00 15.12 407 GLU A O 1
ATOM 3244 N N . GLY A 1 408 ? -30.529 4.120 -10.269 1.00 14.59 408 GLY A N 1
ATOM 3245 C CA . GLY A 1 408 ? -29.421 4.817 -10.900 1.00 14.00 408 GLY A CA 1
ATOM 3246 C C . GLY A 1 408 ? -29.669 6.288 -11.109 1.00 14.18 408 GLY A C 1
ATOM 3247 O O . GLY A 1 408 ? -30.815 6.723 -11.259 1.00 14.67 408 GLY A O 1
ATOM 3248 N N . LYS A 1 409 ? -28.584 7.053 -11.104 1.00 10.61 409 LYS A N 1
ATOM 3249 C CA . LYS A 1 409 ? -28.644 8.471 -11.445 1.00 10.88 409 LYS A CA 1
ATOM 3250 C C . LYS A 1 409 ? -27.243 8.857 -11.883 1.00 14.91 409 LYS A C 1
ATOM 3251 O O . LYS A 1 409 ? -26.315 8.069 -11.738 1.00 15.28 409 LYS A O 1
ATOM 3257 N N . ALA A 1 410 ? -27.079 10.065 -12.410 1.00 10.91 410 ALA A N 1
ATOM 3258 C CA . ALA A 1 410 ? -25.754 10.506 -12.829 1.00 9.02 410 ALA A CA 1
ATOM 3259 C C . ALA A 1 410 ? -25.684 12.016 -12.885 1.00 11.53 410 ALA A C 1
ATOM 3260 O O . ALA A 1 410 ? -26.698 12.685 -13.057 1.00 12.56 410 ALA A O 1
ATOM 3262 N N . TRP A 1 411 ? -24.473 12.543 -12.736 1.00 11.13 411 TRP A N 1
ATOM 3263 C CA . TRP A 1 411 ? -24.194 13.937 -13.044 1.00 9.92 411 TRP A CA 1
ATOM 3264 C C . TRP A 1 411 ? -23.226 13.966 -14.216 1.00 11.87 411 TRP A C 1
ATOM 3265 O O . TRP A 1 411 ? -22.334 13.118 -14.313 1.00 12.27 411 TRP A O 1
ATOM 3276 N N . LEU A 1 412 ? -23.396 14.953 -15.088 1.00 10.29 412 LEU A N 1
ATOM 3277 C CA . LEU A 1 412 ? -22.538 15.127 -16.254 1.00 9.39 412 LEU A CA 1
ATOM 3278 C C . LEU A 1 412 ? -22.071 16.564 -16.305 1.00 9.70 412 LEU A C 1
ATOM 3279 O O . LEU A 1 412 ? -22.862 17.473 -16.077 1.00 10.89 412 LEU A O 1
ATOM 3284 N N . PHE A 1 413 ? -20.784 16.760 -16.600 1.00 9.04 413 PHE A N 1
ATOM 3285 C CA . PHE A 1 413 ? -20.182 18.090 -16.675 1.00 10.08 413 PHE A CA 1
ATOM 3286 C C . PHE A 1 413 ? -19.318 18.163 -17.923 1.00 12.19 413 PHE A C 1
ATOM 3287 O O . PHE A 1 413 ? -18.529 17.261 -18.195 1.00 13.30 413 PHE A O 1
ATOM 3295 N N . GLY A 1 414 ? -19.432 19.246 -18.677 1.00 11.35 414 GLY A N 1
ATOM 3296 C CA . GLY A 1 414 ? -18.654 19.330 -19.899 1.00 10.37 414 GLY A CA 1
ATOM 3297 C C . GLY A 1 414 ? -18.178 20.720 -20.233 1.00 7.76 414 GLY A C 1
ATOM 3298 O O . GLY A 1 414 ? -18.795 21.714 -19.846 1.00 10.04 414 GLY A O 1
ATOM 3299 N N A THR A 1 415 ? -17.061 20.792 -20.951 0.57 8.41 415 THR A N 1
ATOM 3300 N N B THR A 1 415 ? -17.053 20.785 -20.938 0.43 8.08 415 THR A N 1
ATOM 3301 C CA A THR A 1 415 ? -16.596 22.065 -21.499 0.57 7.73 415 THR A CA 1
ATOM 3302 C CA B THR A 1 415 ? -16.575 22.041 -21.503 0.43 8.89 415 THR A CA 1
ATOM 3303 C C A THR A 1 415 ? -15.960 21.875 -22.875 0.57 9.01 415 THR A C 1
ATOM 3304 C C B THR A 1 415 ? -16.088 21.800 -22.927 0.43 8.54 415 THR A C 1
ATOM 3305 O O A THR A 1 415 ? -15.232 20.904 -23.111 0.57 8.63 415 THR A O 1
ATOM 3306 O O B THR A 1 415 ? -15.595 20.719 -23.248 0.43 8.10 415 THR A O 1
ATOM 3313 N N . ASN A 1 416 ? -16.255 22.807 -23.777 1.00 8.62 416 ASN A N 1
ATOM 3314 C CA . ASN A 1 416 ? -15.728 22.801 -25.139 1.00 8.84 416 ASN A CA 1
ATOM 3315 C C . ASN A 1 416 ? -15.129 24.159 -25.437 1.00 8.29 416 ASN A C 1
ATOM 3316 O O . ASN A 1 416 ? -15.611 25.184 -24.941 1.00 11.27 416 ASN A O 1
ATOM 3321 N N . PHE A 1 417 ? -14.125 24.159 -26.306 1.00 9.27 417 PHE A N 1
ATOM 3322 C CA . PHE A 1 417 ? -13.600 25.386 -26.892 1.00 10.64 417 PHE A CA 1
ATOM 3323 C C . PHE A 1 417 ? -13.969 25.414 -28.374 1.00 11.19 417 PHE A C 1
ATOM 3324 O O . PHE A 1 417 ? -13.875 24.394 -29.065 1.00 9.72 417 PHE A O 1
ATOM 3332 N N . ASN A 1 418 ? -14.404 26.583 -28.839 1.00 8.88 418 ASN A N 1
ATOM 3333 C CA A ASN A 1 418 ? -14.811 26.772 -30.228 0.49 8.40 418 ASN A CA 1
ATOM 3334 C CA B ASN A 1 418 ? -14.813 26.785 -30.226 0.51 8.38 418 ASN A CA 1
ATOM 3335 C C . ASN A 1 418 ? -13.953 27.843 -30.877 1.00 10.46 418 ASN A C 1
ATOM 3336 O O . ASN A 1 418 ? -13.684 28.875 -30.269 1.00 11.84 418 ASN A O 1
ATOM 3345 N N . TYR A 1 419 ? -13.536 27.606 -32.121 1.00 9.18 419 TYR A N 1
ATOM 3346 C CA . TYR A 1 419 ? -12.734 28.599 -32.827 1.00 11.20 419 TYR A CA 1
ATOM 3347 C C . TYR A 1 419 ? -13.027 28.585 -34.320 1.00 13.14 419 TYR A C 1
ATOM 3348 O O . TYR A 1 419 ? -13.002 27.534 -34.955 1.00 12.51 419 TYR A O 1
ATOM 3357 N N . ALA A 1 420 ? -13.305 29.757 -34.890 1.00 10.01 420 ALA A N 1
ATOM 3358 C CA . ALA A 1 420 ? -13.537 29.840 -36.324 1.00 11.54 420 ALA A CA 1
ATOM 3359 C C . ALA A 1 420 ? -12.349 30.542 -36.957 1.00 11.02 420 ALA A C 1
ATOM 3360 O O . ALA A 1 420 ? -11.885 31.564 -36.441 1.00 13.28 420 ALA A O 1
ATOM 3362 N N . PHE A 1 421 ? -11.859 29.997 -38.069 1.00 14.02 421 PHE A N 1
ATOM 3363 C CA . PHE A 1 421 ? -10.661 30.521 -38.730 1.00 11.29 421 PHE A CA 1
ATOM 3364 C C . PHE A 1 421 ? -10.950 31.754 -39.575 1.00 15.77 421 PHE A C 1
ATOM 3365 O O . PHE A 1 421 ? -12.104 32.111 -39.802 1.00 16.16 421 PHE A O 1
ATOM 3373 N N . HIS A 1 422 ? -9.872 32.366 -40.063 1.00 18.43 422 HIS A N 1
ATOM 3374 C CA . HIS A 1 422 ? -9.910 33.420 -41.078 1.00 26.65 422 HIS A CA 1
ATOM 3375 C C . HIS A 1 422 ? -10.517 34.719 -40.578 1.00 34.84 422 HIS A C 1
ATOM 3376 O O . HIS A 1 422 ? -11.295 35.374 -41.279 1.00 33.92 422 HIS A O 1
ATOM 3383 N N . HIS A 1 423 ? -10.150 35.084 -39.356 1.00 26.95 423 HIS A N 1
ATOM 3384 C CA . HIS A 1 423 ? -10.454 36.405 -38.829 1.00 33.58 423 HIS A CA 1
ATOM 3385 C C . HIS A 1 423 ? -9.936 37.462 -39.795 1.00 43.06 423 HIS A C 1
ATOM 3386 O O . HIS A 1 423 ? -8.775 37.420 -40.198 1.00 40.75 423 HIS A O 1
ATOM 3393 N N . HIS A 1 424 ? -10.803 38.399 -40.169 1.00 45.09 424 HIS A N 1
ATOM 3394 C CA . HIS A 1 424 ? -10.413 39.509 -41.036 1.00 53.68 424 HIS A CA 1
ATOM 3395 C C . HIS A 1 424 ? -11.518 40.560 -41.075 1.00 56.91 424 HIS A C 1
ATOM 3396 O O . HIS A 1 424 ? -12.676 40.269 -40.770 1.00 50.01 424 HIS A O 1
ATOM 3403 N N . HIS A 1 425 ? -11.155 41.780 -41.456 1.00 69.58 425 HIS A N 1
ATOM 3404 C CA . HIS A 1 425 ? -12.115 42.876 -41.522 1.00 79.89 425 HIS A CA 1
ATOM 3405 C C . HIS A 1 425 ? -11.496 44.121 -42.148 1.00 81.91 425 HIS A C 1
ATOM 3406 O O . HIS A 1 425 ? -11.927 45.242 -41.878 1.00 83.98 425 HIS A O 1
#

Solvent-accessible surface area: 18657 Å² total; per-residue (Å²): 2,8,7,27,33,8,5,4,1,0,1,0,0,0,3,0,0,0,0,0,0,0,1,18,80,13,1,0,1,6,11,14,0,0,0,0,2,26,38,23,129,38,22,16,56,1,23,22,24,0,60,23,59,22,50,9,22,4,51,31,93,4,96,40,57,131,68,0,126,14,88,94,2,7,50,70,44,174,10,85,5,87,2,52,0,9,48,112,74,138,89,93,5,94,0,30,9,68,6,11,38,6,15,21,31,3,89,12,120,66,84,16,10,0,1,22,22,0,0,35,9,47,11,87,11,58,10,58,8,114,9,30,7,79,47,96,68,134,23,100,0,78,8,86,0,125,6,24,4,56,0,73,7,104,7,20,13,14,5,1,1,58,6,39,30,72,11,39,121,23,89,148,38,119,41,4,151,59,152,142,6,83,58,98,5,67,95,9,83,56,81,95,28,72,58,102,86,4,49,0,51,6,61,44,108,3,147,12,111,2,26,4,66,0,83,9,101,76,146,67,30,14,84,9,68,9,37,36,11,61,9,117,0,52,5,116,54,208,56,170,98,36,212,64,88,118,32,2,75,9,51,5,17,14,14,44,19,118,3,69,6,1,7,25,86,108,62,104,73,107,0,71,0,69,10,81,6,84,6,10,11,41,15,51,6,50,41,164,52,83,79,58,116,73,53,11,52,7,114,29,113,151,17,134,16,43,3,97,13,75,1,90,5,36,1,63,35,109,68,141,57,101,20,81,19,64,8,74,3,79,5,30,1,86,12,65,26,111,38,26,4,2,3,7,26,6,8,28,32,68,5,67,8,45,14,37,15,71,21,116,80,178,14,15,18,44,3,76,2,49,0,57,24,95,9,66,77,10,132,7,50,8,66,64,2,127,5,81,6,84,10,74,13,116,2,90,7,73,2,94,10,83,10,69,118,115,154,202

Nearest PDB structures (foldseek):
  3pgu-assembly1_A  TM=1.002E+00  e=5.865E-96  Escherichia coli K-12
  3pgs-assembly2_B  TM=9.252E-01  e=8.121E-78  Escherichia coli K-12
  3pf1-assembly2_B  TM=9.299E-01  e=1.591E-76  Escherichia coli K-12
  2r4n-assembly2_B  TM=9.384E-01  e=3.864E-73  Escherichia coli
  2r4l-assembly1_A  TM=9.133E-01  e=3.775E-71  Escherichia coli

Organism: Escherichia coli (strain K12) (NCBI:txid83333)

Secondary structure (DSSP, 8-state):
-TTB---S-HHHHHTTS-STTT--SSGGGGGT-GGGGGG-SS-EEEEEEEEEEEEEEEE-B-TTS-B--B---S--EEEEEEEEEEE-SSSEEEEEEEE--BEEEEE--TT-TTTTT-SEEEEEEEEEEEEEEEE-SSSEEEEEEEEEEEEEEEEEEE-TTHHHHHHHHHHHSGGGGSHHHHHHHHHHHTS-TT-EEEEEEEEEEEEEEEEEEEEEEETTEEEEEEEE--EEEEE----TTTTT--B-BEEEEEPEEEEEEEEEEEETTEEEEEEEEEEEESS-S-EEEEEETTEEEEEE----EEEEEEEEEEEEE-SSSEEEEEEEEEEE----GGG-BTTB--S-EEEEEEEEEEESSSSEEEEEEEEEEEEPPEEEEETTEEEEEEEEEEEEEEEEEEES----

Foldseek 3Di:
DWFFDPPQDQQCQQQVNFQLQADPPAQSSCVVAVLCLLVDAFKKKKKKKKKKAKWKWKWFAFPLRHTQTFTRFFHIDIWIKIKIKGAPDNFKIKMKMKGFTGWFWTAGDLQRLQQQQHHIKTKGKIKIKIKMKTDPDQFKIKMKMKIKMKMWIKDWGFCRQVLSVVLVVLCPDPNVVDPVSNVSSVVSRPGGSNHIDAIWTFIWMWMWMKMKMKGDPHPFKIKMKMKTDKTWTWQDAPCVPVVVDTFETEIAIHKMKIKMKIWGPPDPFKIKMKMKMKIKDQFFDGWDWDDDPRTIYIYTHGDIFMKMKIKMKMKTNPDQFKIKMKIKMKIGGDDDQARDGPRIDDFIKIKTKIKMKTAPHPFKIKIKMKMKIFGDWDWHDYDSTIMIMGMIMIMIMMMMMGTDDDDD

Sequence (408 aa):
AGEQQLNEFSSSGLGRAYSGEGAIADDAGNVSRNPALLITMFDRRPPTFSAGAVYIDPDVNISGTSPSGRSLKADNIAPTAWVPNMMHFVVAPINDQFGWGASITSNNYGLATEFNDTYAGGSVGGTTTDLLETMNLNLSGAYRLNNAWSFGLGFNAVYARRAAKIERRFAGDLGQLVAGQIMQSPAGQTQQGQALAATANGIDSSNTKIAHLLNNGGNQWGFGWNAGILYELDKNNRYALTYRRSEVKIDFKGRAFNNYGLQSGYLTLNLPEMWEVVSGYNRRVVDPQWAIIHYSLAYTSSWSQFQQLKATSTSGDTLLFQKHEGFKDAYRIIALGTTYYYDDNWTFRTGIIAFDDSPVPAQNRSISIPDQDRFWLSAGTTYAFNKDASVVDVGVSSYMMHGQSSVKINNEGPYQFESEGKAWLFGTTNFNNYAFHHHH

InterPro domains:
  IPR005017 Outer membrane protein transport protein (OMPP1/FadL/TodX) [PF03349] (16-446)
  IPR005017 Outer membrane protein transport protein (OMPP1/FadL/TodX) [PTHR35093] (1-446)

Radius of gyration: 24.59 Å; Cα contacts (8 Å, |Δi|>4): 1457; chains: 1; bounding box: 57×84×53 Å